Protein AF-A0A955C4A0-F1 (afdb_monomer)

Structure (mmCIF, N/CA/C/O backbone):
data_AF-A0A955C4A0-F1
#
_entry.id   AF-A0A955C4A0-F1
#
loop_
_atom_site.group_PDB
_atom_site.id
_atom_site.type_symbol
_atom_site.label_atom_id
_atom_site.label_alt_id
_atom_site.label_comp_id
_atom_site.label_asym_id
_atom_site.label_entity_id
_atom_site.label_seq_id
_atom_site.pdbx_PDB_ins_code
_atom_site.Cartn_x
_atom_site.Cartn_y
_atom_site.Cartn_z
_atom_site.occupancy
_atom_site.B_iso_or_equiv
_atom_site.auth_seq_id
_atom_site.auth_comp_id
_atom_site.auth_asym_id
_atom_site.auth_atom_id
_atom_site.pdbx_PDB_model_num
ATOM 1 N N . MET A 1 1 ? 6.461 28.731 22.204 1.00 37.25 1 MET A N 1
ATOM 2 C CA . MET A 1 1 ? 6.544 27.417 22.879 1.00 37.25 1 MET A CA 1
ATOM 3 C C . MET A 1 1 ? 7.912 27.162 23.529 1.00 37.25 1 MET A C 1
ATOM 5 O O . MET A 1 1 ? 7.938 26.727 24.667 1.00 37.25 1 MET A O 1
ATOM 9 N N . ILE A 1 2 ? 9.036 27.558 22.914 1.00 30.00 2 ILE A N 1
ATOM 10 C CA . ILE A 1 2 ? 10.391 27.448 23.514 1.00 30.00 2 ILE A CA 1
ATOM 11 C C . ILE A 1 2 ? 10.659 28.467 24.655 1.00 30.00 2 ILE A C 1
ATOM 13 O O . ILE A 1 2 ? 11.498 28.238 25.518 1.00 30.00 2 ILE A O 1
ATOM 17 N N . LEU A 1 3 ? 9.885 29.556 24.749 1.00 26.81 3 LEU A N 1
ATOM 18 C CA . LEU A 1 3 ? 9.976 30.534 25.852 1.00 26.81 3 LEU A CA 1
ATOM 19 C C . LEU A 1 3 ? 9.176 30.155 27.115 1.00 26.81 3 LEU A C 1
ATOM 21 O O . LEU A 1 3 ? 9.392 30.752 28.164 1.00 26.81 3 LEU A O 1
ATOM 25 N N . ALA A 1 4 ? 8.289 29.156 27.044 1.00 31.30 4 ALA A N 1
ATOM 26 C CA . ALA A 1 4 ? 7.501 28.705 28.197 1.00 31.30 4 ALA A CA 1
ATOM 27 C C . ALA A 1 4 ? 8.253 27.672 29.059 1.00 31.30 4 ALA A C 1
ATOM 29 O O . ALA A 1 4 ? 8.043 27.614 30.265 1.00 31.30 4 ALA A O 1
ATOM 30 N N . VAL A 1 5 ? 9.188 26.924 28.462 1.00 37.00 5 VAL A N 1
ATOM 31 C CA . VAL A 1 5 ? 9.989 25.890 29.146 1.00 37.00 5 VAL A CA 1
ATOM 32 C C . VAL A 1 5 ? 11.144 26.499 29.959 1.00 37.00 5 VAL A C 1
ATOM 34 O O . VAL A 1 5 ? 11.546 25.960 30.984 1.00 37.00 5 VAL A O 1
ATOM 37 N N . ARG A 1 6 ? 11.628 27.693 29.587 1.00 33.19 6 ARG A N 1
ATOM 38 C CA . ARG A 1 6 ? 12.760 28.346 30.271 1.00 33.19 6 ARG A CA 1
ATOM 39 C C . ARG A 1 6 ? 12.380 29.054 31.584 1.00 33.19 6 ARG A C 1
ATOM 41 O O . ARG A 1 6 ? 13.251 29.327 32.404 1.00 33.19 6 ARG A O 1
ATOM 48 N N . ASN A 1 7 ? 11.090 29.325 31.805 1.00 33.69 7 ASN A N 1
ATOM 49 C CA . ASN A 1 7 ? 10.600 29.968 33.032 1.00 33.69 7 ASN A CA 1
ATOM 50 C C . ASN A 1 7 ? 10.260 28.969 34.153 1.00 33.69 7 ASN A C 1
ATOM 52 O O . ASN A 1 7 ? 10.275 29.356 35.320 1.00 33.69 7 ASN A O 1
ATOM 56 N N . SER A 1 8 ? 10.017 27.692 33.838 1.00 32.38 8 SER A N 1
ATOM 57 C CA . SER A 1 8 ? 9.768 26.648 34.844 1.00 32.38 8 SER A CA 1
ATOM 58 C C . SER A 1 8 ? 11.051 26.116 35.495 1.00 32.38 8 SER A C 1
ATOM 60 O O . SER A 1 8 ? 11.034 25.777 36.676 1.00 32.38 8 SER A O 1
ATOM 62 N N . GLU A 1 9 ? 12.184 26.118 34.785 1.00 36.81 9 GLU A N 1
ATOM 63 C CA . GLU A 1 9 ? 13.464 25.639 35.335 1.00 36.81 9 GLU A CA 1
ATOM 64 C C . GLU A 1 9 ? 14.101 26.630 36.329 1.00 36.81 9 GLU A C 1
ATOM 66 O O . GLU A 1 9 ? 14.693 26.217 37.325 1.00 36.81 9 GLU A O 1
ATOM 71 N N . MET A 1 10 ? 13.898 27.945 36.161 1.00 34.56 10 MET A N 1
ATOM 72 C CA . MET A 1 10 ? 14.390 28.942 37.130 1.00 34.56 10 MET A CA 1
ATOM 73 C C . MET A 1 10 ? 13.593 28.983 38.445 1.00 34.56 10 MET A C 1
ATOM 75 O O . MET A 1 10 ? 14.110 29.468 39.455 1.00 34.56 10 MET A O 1
ATOM 79 N N . ALA A 1 11 ? 12.362 28.462 38.465 1.00 34.72 11 ALA A N 1
ATOM 80 C CA . ALA A 1 11 ? 11.540 28.407 39.673 1.00 34.72 11 ALA A CA 1
ATOM 81 C C . ALA A 1 11 ? 11.938 27.246 40.604 1.00 34.72 11 ALA A C 1
ATOM 83 O O . ALA A 1 11 ? 11.882 27.398 41.825 1.00 34.72 11 ALA A O 1
ATOM 84 N N . MET A 1 12 ? 12.425 26.121 40.061 1.00 33.38 12 MET A N 1
ATOM 85 C CA . MET A 1 12 ? 12.844 24.969 40.875 1.00 33.38 12 MET A CA 1
ATOM 86 C C . MET A 1 12 ? 14.214 25.155 41.545 1.00 33.38 12 MET A C 1
ATOM 88 O O . MET A 1 12 ? 14.404 24.693 42.670 1.00 33.38 12 MET A O 1
ATOM 92 N N . CYS A 1 13 ? 15.142 25.914 40.952 1.00 33.50 13 CYS A N 1
ATOM 93 C CA . CYS A 1 13 ? 16.446 26.177 41.580 1.00 33.50 13 CYS A CA 1
ATOM 94 C C . CYS A 1 13 ? 16.400 27.159 42.769 1.00 33.50 13 CYS A C 1
ATOM 96 O O . CYS A 1 13 ? 17.367 27.236 43.524 1.00 33.50 13 CYS A O 1
ATOM 98 N N . ARG A 1 14 ? 15.297 27.894 42.987 1.00 33.59 14 ARG A N 1
ATOM 99 C CA . ARG A 1 14 ? 15.154 28.809 44.142 1.00 33.59 14 ARG A CA 1
ATOM 100 C C . ARG A 1 14 ? 14.489 28.178 45.368 1.00 33.59 14 ARG A C 1
ATOM 102 O O . ARG A 1 14 ? 14.686 28.682 46.468 1.00 33.59 14 ARG A O 1
ATOM 109 N N . ALA A 1 15 ? 13.773 27.063 45.214 1.00 33.06 15 ALA A N 1
ATOM 110 C CA . ALA A 1 15 ? 13.122 26.377 46.334 1.00 33.06 15 ALA A CA 1
ATOM 111 C C . ALA A 1 15 ? 14.073 25.449 47.117 1.00 33.06 15 ALA A C 1
ATOM 113 O O . ALA A 1 15 ? 13.868 25.223 48.306 1.00 33.06 15 ALA A O 1
ATOM 114 N N . SER A 1 16 ? 15.156 24.968 46.493 1.00 33.78 16 SER A N 1
ATOM 115 C CA . SER A 1 16 ? 16.103 24.043 47.140 1.00 33.78 16 SER A CA 1
ATOM 116 C C . SER A 1 16 ? 17.133 24.718 48.062 1.00 33.78 16 SER A C 1
ATOM 118 O O . SER A 1 16 ? 17.776 24.024 48.843 1.00 33.78 16 SER A O 1
ATOM 120 N N . ASN A 1 17 ? 17.283 26.048 48.017 1.00 30.98 17 ASN A N 1
ATOM 121 C CA . ASN A 1 17 ? 18.273 26.789 48.822 1.00 30.98 17 ASN A CA 1
ATOM 122 C C . ASN A 1 17 ? 17.704 27.433 50.101 1.00 30.98 17 ASN A C 1
ATOM 124 O O . ASN A 1 17 ? 18.449 28.060 50.845 1.00 30.98 17 ASN A O 1
ATOM 128 N N . LEU A 1 18 ? 16.407 27.270 50.384 1.00 31.22 18 LEU A N 1
ATOM 129 C CA . LEU A 1 18 ? 15.757 27.810 51.591 1.00 31.22 18 LEU A CA 1
A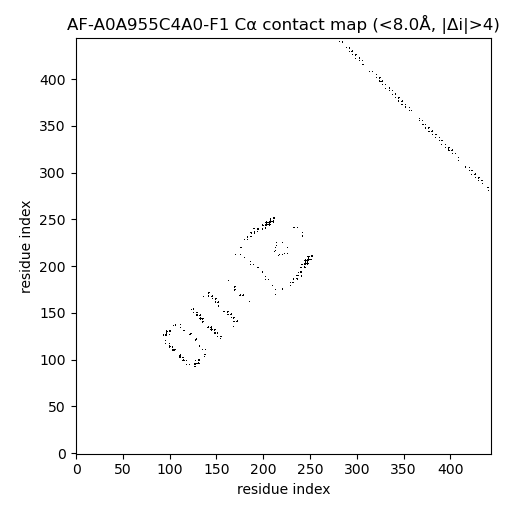TOM 130 C C . LEU A 1 18 ? 15.491 26.756 52.679 1.00 31.22 18 LEU A C 1
ATOM 132 O O . LEU A 1 18 ? 15.122 27.114 53.792 1.00 31.22 18 LEU A O 1
ATOM 136 N N . ALA A 1 19 ? 15.728 25.473 52.392 1.00 33.34 19 ALA A N 1
ATOM 137 C CA . ALA A 1 19 ? 15.477 24.368 53.320 1.00 33.34 19 ALA A CA 1
ATOM 138 C C . ALA A 1 19 ? 16.714 23.918 54.132 1.00 33.34 19 ALA A C 1
ATOM 140 O O . ALA A 1 19 ? 16.599 22.997 54.933 1.00 33.34 19 ALA A O 1
ATOM 141 N N . SER A 1 20 ? 17.886 24.554 53.967 1.00 33.44 20 SER A N 1
ATOM 142 C CA . SER A 1 20 ? 19.119 24.195 54.701 1.00 33.44 20 SER A CA 1
ATOM 143 C C . SER A 1 20 ? 19.541 25.186 55.799 1.00 33.44 20 SER A C 1
ATOM 145 O O . SER A 1 20 ? 20.587 24.990 56.411 1.00 33.44 20 SER A O 1
ATOM 147 N N . MET A 1 21 ? 18.749 26.231 56.087 1.00 32.31 21 MET A N 1
ATOM 148 C CA . MET A 1 21 ? 19.144 27.312 57.014 1.00 32.31 21 MET A CA 1
ATOM 149 C C . MET A 1 21 ? 18.363 27.415 58.333 1.00 32.31 21 MET A C 1
ATOM 151 O O . MET A 1 21 ? 18.584 28.374 59.065 1.00 32.31 21 MET A O 1
ATOM 155 N N . MET A 1 22 ? 17.509 26.458 58.705 1.00 31.53 22 MET A N 1
ATOM 156 C CA . MET A 1 22 ? 16.911 26.460 60.051 1.00 31.53 22 MET A CA 1
ATOM 157 C C . MET A 1 22 ? 17.081 25.104 60.724 1.00 31.53 22 MET A C 1
ATOM 159 O O . MET A 1 22 ? 16.328 24.164 60.485 1.00 31.53 22 MET A O 1
ATOM 163 N N . GLY A 1 23 ? 18.140 25.025 61.528 1.00 31.53 23 GLY A N 1
ATOM 164 C CA . GLY A 1 23 ? 18.312 23.997 62.538 1.00 31.53 23 GLY A CA 1
ATOM 165 C C . GLY A 1 23 ? 17.457 24.265 63.776 1.00 31.53 23 GLY A C 1
ATOM 166 O O . GLY A 1 23 ? 16.860 25.328 63.918 1.00 31.53 23 GLY A O 1
ATOM 167 N N . GLU A 1 24 ? 17.514 23.279 64.668 1.00 30.88 24 GLU A N 1
ATOM 168 C CA . GLU A 1 24 ? 16.965 23.214 66.030 1.00 30.88 24 GLU A CA 1
ATOM 169 C C . GLU A 1 24 ? 15.614 22.496 66.187 1.00 30.88 24 GLU A C 1
ATOM 171 O O . GLU A 1 24 ? 14.526 23.020 65.962 1.00 30.88 24 GLU A O 1
ATOM 176 N N . SER A 1 25 ? 15.739 21.246 66.649 1.00 34.75 25 SER A N 1
ATOM 177 C CA . SER A 1 25 ? 14.721 20.490 67.378 1.00 34.75 25 SER A CA 1
ATOM 178 C C . SER A 1 25 ? 14.270 21.226 68.641 1.00 34.75 25 SER A C 1
ATOM 180 O O . SER A 1 25 ? 15.083 21.860 69.315 1.00 34.75 25 SER A O 1
ATOM 182 N N . PRO A 1 26 ? 13.046 20.928 69.098 1.00 36.34 26 PRO A N 1
ATOM 183 C CA . PRO A 1 26 ? 12.951 20.396 70.451 1.00 36.34 26 PRO A CA 1
ATOM 184 C C . PRO A 1 26 ? 12.114 19.114 70.538 1.00 36.34 26 PRO A C 1
ATOM 186 O O . PRO A 1 26 ? 11.131 18.918 69.825 1.00 36.34 26 PRO A O 1
ATOM 189 N N . MET A 1 27 ? 12.545 18.241 71.453 1.00 33.56 27 MET A N 1
ATOM 190 C CA . MET A 1 27 ? 11.782 17.101 71.953 1.00 33.56 27 MET A CA 1
ATOM 191 C C . MET A 1 27 ? 10.412 17.551 72.466 1.00 33.56 27 MET A C 1
ATOM 193 O O . MET A 1 27 ? 10.329 18.470 73.279 1.00 33.56 27 MET A O 1
ATOM 197 N N . VAL A 1 28 ? 9.367 16.826 72.073 1.00 33.38 28 VAL A N 1
ATOM 198 C CA . VAL A 1 28 ? 8.061 16.852 72.735 1.00 33.38 28 VAL A CA 1
ATOM 199 C C . VAL A 1 28 ? 7.640 15.404 72.973 1.00 33.38 28 VAL A C 1
ATOM 201 O O . VAL A 1 28 ? 7.569 14.609 72.034 1.00 33.38 28 VAL A O 1
ATOM 204 N N . GLU A 1 29 ? 7.413 15.067 74.243 1.00 36.81 29 GLU A N 1
ATOM 205 C CA . GLU A 1 29 ? 6.802 13.815 74.692 1.00 36.81 29 GLU A CA 1
ATOM 206 C C . GLU A 1 29 ? 5.442 13.625 74.012 1.00 36.81 29 GLU A C 1
ATOM 208 O O . GLU A 1 29 ? 4.555 14.474 74.115 1.00 36.81 29 GLU A O 1
ATOM 213 N N . ILE A 1 30 ? 5.274 12.506 73.304 1.00 34.38 30 ILE A N 1
ATOM 214 C CA . ILE A 1 30 ? 4.005 12.153 72.668 1.00 34.38 30 ILE A CA 1
ATOM 215 C C . ILE A 1 30 ? 3.206 11.280 73.630 1.00 34.38 30 ILE A C 1
ATOM 217 O O . ILE A 1 30 ? 3.488 10.096 73.822 1.00 34.38 30 ILE A O 1
ATOM 221 N N . ASP A 1 31 ? 2.184 11.911 74.195 1.00 31.31 31 ASP A N 1
ATOM 222 C CA . ASP A 1 31 ? 1.084 11.303 74.923 1.00 31.31 31 ASP A CA 1
ATOM 223 C C . ASP A 1 31 ? 0.266 10.357 74.014 1.00 31.31 31 ASP A C 1
ATOM 225 O O . ASP A 1 31 ? 0.008 10.614 72.834 1.00 31.31 31 ASP A O 1
ATOM 229 N N . SER A 1 32 ? -0.144 9.223 74.575 1.00 34.97 32 SER A N 1
ATOM 230 C CA . SER A 1 32 ? -0.719 8.065 73.868 1.00 34.97 32 SER A CA 1
ATOM 231 C C . SER A 1 32 ? -2.193 8.230 73.455 1.00 34.97 32 SER A C 1
ATOM 233 O O . SER A 1 32 ? -2.829 7.291 72.973 1.00 34.97 32 SER A O 1
ATOM 235 N N . SER A 1 33 ? -2.734 9.443 73.559 1.00 36.16 33 SER A N 1
ATOM 236 C CA . SER A 1 33 ? -4.132 9.788 73.277 1.00 36.16 33 SER A CA 1
ATOM 237 C C . SER A 1 33 ? -4.409 10.201 71.812 1.00 36.16 33 SER A C 1
ATOM 239 O O . SER A 1 33 ? -5.561 10.416 71.431 1.00 36.16 33 SER A O 1
ATOM 241 N N . PHE A 1 34 ? -3.393 10.230 70.936 1.00 32.78 34 PHE A N 1
ATOM 242 C CA . PHE A 1 34 ? -3.510 10.733 69.552 1.00 32.78 34 PHE A CA 1
ATOM 243 C C . PHE A 1 34 ? -3.878 9.684 68.472 1.00 32.78 34 PHE A C 1
ATOM 245 O O . PHE A 1 34 ? -3.857 9.985 67.279 1.00 32.78 34 PHE A O 1
ATOM 252 N N . ARG A 1 35 ? -4.236 8.442 68.839 1.00 37.25 35 ARG A N 1
ATOM 253 C CA . ARG A 1 35 ? -4.525 7.365 67.856 1.00 37.25 35 ARG A CA 1
ATOM 254 C C . ARG A 1 35 ? -5.983 7.219 67.403 1.00 37.25 35 ARG A C 1
ATOM 256 O O . ARG A 1 35 ? -6.231 6.441 66.491 1.00 37.25 35 ARG A O 1
ATOM 263 N N . LEU A 1 36 ? -6.935 7.981 67.946 1.00 37.84 36 LEU A N 1
ATOM 264 C CA . LEU A 1 36 ? -8.361 7.852 67.578 1.00 37.84 36 LEU A CA 1
ATOM 265 C C . LEU A 1 36 ? -8.966 9.065 66.845 1.00 37.84 36 LEU A C 1
ATOM 267 O O . LEU A 1 36 ? -10.159 9.066 66.568 1.00 37.84 36 LEU A O 1
ATOM 271 N N . ARG A 1 37 ? -8.171 10.082 66.477 1.00 35.31 37 ARG A N 1
ATOM 272 C CA . ARG A 1 37 ? -8.661 11.249 65.702 1.00 35.31 37 ARG A CA 1
ATOM 273 C C . ARG A 1 37 ? -8.122 11.363 64.273 1.00 35.31 37 ARG A C 1
ATOM 275 O O . ARG A 1 37 ? -8.531 12.269 63.557 1.00 35.31 37 ARG A O 1
ATOM 282 N N . ASN A 1 38 ? -7.248 10.454 63.835 1.00 32.91 38 ASN A N 1
ATOM 283 C CA . ASN A 1 38 ? -6.516 10.610 62.570 1.00 32.91 38 ASN A CA 1
ATOM 284 C C . ASN A 1 38 ? -7.043 9.771 61.388 1.00 32.91 38 ASN A C 1
ATOM 286 O O . ASN A 1 38 ? -6.519 9.885 60.285 1.00 32.91 38 ASN A O 1
ATOM 290 N N . THR A 1 39 ? -8.096 8.968 61.570 1.00 40.16 39 THR A N 1
ATOM 291 C CA . THR A 1 39 ? -8.738 8.222 60.468 1.00 40.16 39 THR A CA 1
ATOM 292 C C . THR A 1 39 ? -9.741 9.070 59.675 1.00 40.16 39 THR A C 1
ATOM 294 O O . THR A 1 39 ? -9.922 8.839 58.483 1.00 40.16 39 THR A O 1
ATOM 297 N N . GLY A 1 40 ? -10.332 10.109 60.279 1.00 32.88 40 GLY A N 1
ATOM 298 C CA . GLY A 1 40 ? -11.276 11.004 59.590 1.00 32.88 40 GLY A CA 1
ATOM 299 C C . GLY A 1 40 ? -10.626 11.966 58.584 1.00 32.88 40 GLY A C 1
ATOM 300 O O . GLY A 1 40 ? -11.261 12.371 57.615 1.00 32.88 40 GLY A O 1
ATOM 301 N N . TRP A 1 41 ? -9.346 12.309 58.771 1.00 32.59 41 TRP A N 1
ATOM 302 C CA . TRP A 1 41 ? -8.642 13.281 57.919 1.00 32.59 41 TRP A CA 1
ATOM 303 C C . TRP A 1 41 ? -8.127 12.685 56.599 1.00 32.59 41 TRP A C 1
ATOM 305 O O . TRP A 1 41 ? -7.989 13.409 55.613 1.00 32.59 41 TRP A O 1
ATOM 315 N N . LEU A 1 42 ? -7.883 11.371 56.554 1.00 40.62 42 LEU A N 1
ATOM 316 C CA . LEU A 1 42 ? -7.533 10.658 55.319 1.00 40.62 42 LEU A CA 1
ATOM 317 C C . LEU A 1 42 ? -8.773 10.470 54.425 1.00 40.62 42 LEU A C 1
ATOM 319 O O . LEU A 1 42 ? -8.724 10.835 53.252 1.00 40.62 42 LEU A O 1
ATOM 323 N N . PHE A 1 43 ? -9.921 10.101 55.008 1.00 43.91 43 PHE A N 1
ATOM 324 C CA . PHE A 1 43 ? -11.207 10.010 54.297 1.00 43.91 43 PHE A CA 1
ATOM 325 C C . PHE A 1 43 ? -11.676 11.357 53.709 1.00 43.91 43 PHE A C 1
ATOM 327 O O . PHE A 1 43 ? -12.164 11.425 52.579 1.00 43.91 43 PHE A O 1
ATOM 334 N N . ALA A 1 44 ? -11.490 12.463 54.438 1.00 37.78 44 ALA A N 1
ATOM 335 C CA . ALA A 1 44 ? -11.873 13.796 53.965 1.00 37.78 44 ALA A CA 1
ATOM 336 C C . ALA A 1 44 ? -11.003 14.304 52.796 1.00 37.78 44 ALA A C 1
ATOM 338 O O . ALA A 1 44 ? -11.461 15.114 51.991 1.00 37.78 44 ALA A O 1
ATOM 339 N N . ARG A 1 45 ? -9.752 13.832 52.686 1.00 37.97 45 ARG A N 1
ATOM 340 C CA . ARG A 1 45 ? -8.784 14.271 51.666 1.00 37.97 45 ARG A CA 1
ATOM 341 C C . ARG A 1 45 ? -8.875 13.460 50.368 1.00 37.97 45 ARG A C 1
ATOM 343 O O . ARG A 1 45 ? -8.601 14.003 49.296 1.00 37.97 45 ARG A O 1
ATOM 350 N N . GLU A 1 46 ? -9.296 12.199 50.442 1.00 43.41 46 GLU A N 1
ATOM 351 C CA . GLU A 1 46 ? -9.619 11.379 49.263 1.00 43.41 46 GLU A CA 1
ATOM 352 C C . GLU A 1 46 ? -10.948 11.799 48.626 1.00 43.41 46 GLU A C 1
ATOM 354 O O . GLU A 1 46 ? -11.016 11.978 47.409 1.00 43.41 46 GLU A O 1
ATOM 359 N N . THR A 1 47 ? -11.965 12.111 49.434 1.00 46.78 47 THR A N 1
ATOM 360 C CA . THR A 1 47 ? -13.269 12.594 48.939 1.00 46.78 47 THR A CA 1
ATOM 361 C C . THR A 1 47 ? -13.182 13.942 48.209 1.00 46.78 47 THR A C 1
ATOM 363 O O . THR A 1 47 ? -13.842 14.125 47.187 1.00 46.78 47 THR A O 1
ATOM 366 N N . THR A 1 48 ? -12.316 14.872 48.639 1.00 44.34 48 THR A N 1
ATOM 367 C CA . THR A 1 48 ? -12.125 16.159 47.930 1.00 44.34 48 THR A CA 1
ATOM 368 C C . THR A 1 48 ? -11.337 16.028 46.625 1.00 44.34 48 THR A C 1
ATOM 370 O O . THR A 1 48 ? -11.604 16.772 45.679 1.00 44.34 48 THR A O 1
ATOM 373 N N . ARG A 1 49 ? -10.382 15.089 46.538 1.00 43.78 49 ARG A N 1
ATOM 374 C CA . ARG A 1 49 ? -9.662 14.802 45.283 1.00 43.78 49 ARG A CA 1
ATOM 375 C C . ARG A 1 49 ? -10.572 14.131 44.256 1.00 43.78 49 ARG A C 1
ATOM 377 O O . ARG A 1 49 ? -10.554 14.542 43.099 1.00 43.78 49 ARG A O 1
ATOM 384 N N . LEU A 1 50 ? -11.418 13.198 44.695 1.00 49.69 50 LEU A N 1
ATOM 385 C CA . LEU A 1 50 ? -12.458 12.590 43.863 1.00 49.69 50 LEU A CA 1
ATOM 386 C C . LEU A 1 50 ? -13.464 13.640 43.365 1.00 49.69 50 LEU A C 1
ATOM 388 O O . LEU A 1 50 ? -13.742 13.688 42.174 1.00 49.69 50 LEU A O 1
ATOM 392 N N . ALA A 1 51 ? -13.930 14.559 44.218 1.00 51.12 51 ALA A N 1
ATOM 393 C CA . ALA A 1 51 ? -14.888 15.601 43.825 1.00 51.12 51 ALA A CA 1
ATOM 394 C C . ALA A 1 51 ? -14.353 16.590 42.764 1.00 51.12 51 ALA A C 1
ATOM 396 O O . ALA A 1 51 ? -15.093 17.013 41.873 1.00 51.12 51 ALA A O 1
ATOM 397 N N . LEU A 1 52 ? -13.067 16.959 42.827 1.00 46.69 52 LEU A N 1
ATOM 398 C CA . LEU A 1 52 ? -12.444 17.849 41.836 1.00 46.69 52 LEU A CA 1
ATOM 399 C C . LEU A 1 52 ? -12.138 17.136 40.509 1.00 46.69 52 LEU A C 1
ATOM 401 O O . LEU A 1 52 ? -12.241 17.762 39.454 1.00 46.69 52 LEU A O 1
ATOM 405 N N . PHE A 1 53 ? -11.827 15.838 40.549 1.00 52.12 53 PHE A N 1
ATOM 406 C CA . PHE A 1 53 ? -11.630 15.009 39.357 1.00 52.12 53 PHE A CA 1
ATOM 407 C C . PHE A 1 53 ? -12.968 14.725 38.636 1.00 52.12 53 PHE A C 1
ATOM 409 O O . PHE A 1 53 ? -13.066 14.915 37.422 1.00 52.12 53 PHE A O 1
ATOM 416 N N . ARG A 1 54 ? -14.041 14.438 39.396 1.00 56.72 54 ARG A N 1
ATOM 417 C CA . ARG A 1 54 ? -15.430 14.238 38.916 1.00 56.72 54 ARG A CA 1
ATOM 418 C C . ARG A 1 54 ? -15.963 15.404 38.077 1.00 56.72 54 ARG A C 1
ATOM 420 O O . ARG A 1 54 ? -16.604 15.206 37.048 1.00 56.72 54 ARG A O 1
ATOM 427 N N . ARG A 1 55 ? -15.643 16.646 38.461 1.00 49.59 55 ARG A N 1
ATOM 428 C CA . ARG A 1 55 ? -16.134 17.853 37.769 1.00 49.59 55 ARG A CA 1
ATOM 429 C C . ARG A 1 55 ? -15.433 18.133 36.433 1.00 49.59 55 ARG A C 1
ATOM 431 O O . ARG A 1 55 ? -15.999 18.835 35.598 1.00 49.59 55 ARG A O 1
ATOM 438 N N . HIS A 1 56 ? -14.219 17.619 36.226 1.00 48.91 56 HIS A N 1
ATOM 439 C CA . HIS A 1 56 ? -13.465 17.812 34.979 1.00 48.91 56 HIS A CA 1
ATOM 440 C C . HIS A 1 56 ? -13.730 16.695 33.957 1.00 48.91 56 HIS A C 1
ATOM 442 O O . HIS A 1 56 ? -13.742 16.958 32.757 1.00 48.91 56 HIS A O 1
ATOM 448 N N . TRP A 1 57 ? -14.026 15.480 34.430 1.00 48.38 57 TRP A N 1
ATOM 449 C CA . TRP A 1 57 ? -14.312 14.306 33.598 1.00 48.38 57 TRP A CA 1
ATOM 450 C C . TRP A 1 57 ? -15.674 14.366 32.879 1.00 48.38 57 TRP A C 1
ATOM 452 O O . TRP A 1 57 ? -15.800 13.949 31.727 1.00 48.38 57 TRP A O 1
ATOM 462 N N . ALA A 1 58 ? -16.691 14.968 33.508 1.00 50.25 58 ALA A N 1
ATOM 463 C CA . ALA A 1 58 ? -18.062 15.026 32.984 1.00 50.25 58 ALA A CA 1
ATOM 464 C C . ALA A 1 58 ? -18.230 15.783 31.643 1.00 50.25 58 ALA A C 1
ATOM 466 O O . ALA A 1 58 ? -19.289 15.690 31.018 1.00 50.25 58 ALA A O 1
ATOM 467 N N . 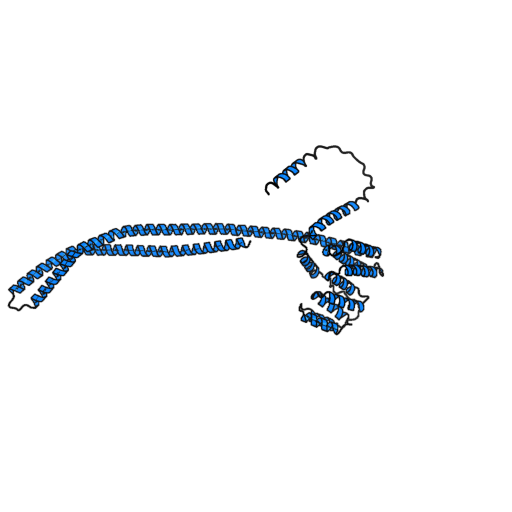LEU A 1 59 ? -17.215 16.525 31.179 1.00 49.09 59 LEU A N 1
ATOM 468 C CA . LEU A 1 59 ? -17.335 17.440 30.038 1.00 49.09 59 LEU A CA 1
ATOM 469 C C . LEU A 1 59 ? -16.774 16.925 28.700 1.00 49.09 59 LEU A C 1
ATOM 471 O O . LEU A 1 59 ? -17.066 17.555 27.686 1.00 49.09 59 LEU A O 1
ATOM 475 N N . THR A 1 60 ? -16.022 15.815 28.633 1.00 48.72 60 THR A N 1
ATOM 476 C CA . THR A 1 60 ? -15.290 15.485 27.383 1.00 48.72 60 THR A CA 1
ATOM 477 C C . THR A 1 60 ? -15.372 14.054 26.838 1.00 48.72 60 THR A C 1
ATOM 479 O O . THR A 1 60 ? -15.027 13.883 25.672 1.00 48.72 60 THR A O 1
ATOM 482 N N . GLN A 1 61 ? -15.876 13.031 27.546 1.00 54.09 61 GLN A N 1
ATOM 483 C CA . GLN A 1 61 ? -15.834 11.642 27.018 1.00 54.09 61 GLN A CA 1
ATOM 484 C C . GLN A 1 61 ? -17.074 10.763 27.288 1.00 54.09 61 GLN A C 1
ATOM 486 O O . GLN A 1 61 ? -16.995 9.544 27.423 1.00 54.09 61 GLN A O 1
ATOM 491 N N . ASN A 1 62 ? -18.270 11.351 27.285 1.00 48.88 62 ASN A N 1
ATOM 492 C CA . ASN A 1 62 ? -19.483 10.657 27.736 1.00 48.88 62 ASN A CA 1
ATOM 493 C C . ASN A 1 62 ? -20.120 9.646 26.752 1.00 48.88 62 ASN A C 1
ATOM 495 O O . ASN A 1 62 ? -21.112 9.029 27.113 1.00 48.88 62 ASN A O 1
ATOM 499 N N . LEU A 1 63 ? -19.620 9.442 25.525 1.00 46.25 63 LEU A N 1
ATOM 500 C CA . LEU A 1 63 ? -20.321 8.598 24.527 1.00 46.25 63 LEU A CA 1
ATOM 501 C C . LEU A 1 63 ? -19.611 7.286 24.164 1.00 46.25 63 LEU A C 1
ATOM 503 O O . LEU A 1 63 ? -20.270 6.254 24.066 1.00 46.25 63 LEU A O 1
ATOM 507 N N . ILE A 1 64 ? -18.284 7.291 24.009 1.00 45.88 64 ILE A N 1
ATOM 508 C CA . ILE A 1 64 ? -17.522 6.091 23.610 1.00 45.88 64 ILE A CA 1
ATOM 509 C C . ILE A 1 64 ? -17.208 5.211 24.834 1.00 45.88 64 ILE A C 1
ATOM 511 O O . ILE A 1 64 ? -17.356 3.991 24.773 1.00 45.88 64 ILE A O 1
ATOM 515 N N . PHE A 1 65 ? -16.908 5.832 25.979 1.00 49.69 65 PHE A N 1
ATOM 516 C CA . PHE A 1 65 ? -16.660 5.150 27.256 1.00 49.69 65 PHE A CA 1
ATOM 517 C C . PHE A 1 65 ? -17.906 4.390 27.759 1.00 49.69 65 PHE A C 1
ATOM 519 O O . PHE A 1 65 ? -17.819 3.250 28.214 1.00 49.69 65 PHE A O 1
ATOM 526 N N . ARG A 1 66 ? -19.104 4.971 27.572 1.00 52.16 66 ARG A N 1
ATOM 527 C CA . ARG A 1 66 ? -20.385 4.377 28.001 1.00 52.16 66 ARG A CA 1
ATOM 528 C C . ARG A 1 66 ? -20.764 3.107 27.232 1.00 52.16 66 ARG A C 1
ATOM 530 O O . ARG A 1 66 ? -21.441 2.252 27.791 1.00 52.16 66 ARG A O 1
ATOM 537 N N . ALA A 1 67 ? -20.335 2.962 25.977 1.00 45.22 67 ALA A N 1
ATOM 538 C CA . ALA A 1 67 ? -20.625 1.775 25.170 1.00 45.22 67 ALA A CA 1
ATOM 539 C C . ALA A 1 67 ? -19.689 0.594 25.496 1.00 45.22 67 ALA A C 1
ATOM 541 O O . ALA A 1 67 ? -20.136 -0.553 25.513 1.00 45.22 67 ALA A O 1
ATOM 542 N N . ALA A 1 68 ? -18.413 0.868 25.792 1.00 43.31 68 ALA A N 1
ATOM 543 C CA . ALA A 1 68 ? -17.417 -0.159 26.104 1.00 43.31 68 ALA A CA 1
ATOM 544 C C . ALA A 1 68 ? -17.640 -0.794 27.490 1.00 43.31 68 ALA A C 1
ATOM 546 O O . ALA A 1 68 ? -17.590 -2.019 27.616 1.00 43.31 68 ALA A O 1
ATOM 547 N N . VAL A 1 69 ? -17.985 0.014 28.502 1.00 50.97 69 VAL A N 1
ATOM 548 C CA . VAL A 1 69 ? -18.323 -0.477 29.852 1.00 50.97 69 VAL A CA 1
ATOM 549 C C . VAL A 1 69 ? -19.612 -1.313 29.835 1.00 50.97 69 VAL A C 1
ATOM 551 O O . VAL A 1 69 ? -19.668 -2.361 30.478 1.00 50.97 69 VAL A O 1
ATOM 554 N N . PHE A 1 70 ? -20.613 -0.932 29.029 1.00 50.56 70 PHE A N 1
ATOM 555 C CA . PHE A 1 70 ? -21.844 -1.718 28.864 1.00 50.56 70 PHE A CA 1
ATOM 556 C C . PHE A 1 70 ? -21.593 -3.082 28.202 1.00 50.56 70 PHE A C 1
ATOM 558 O O . PHE A 1 70 ? -22.198 -4.068 28.611 1.00 50.56 70 PHE A O 1
ATOM 565 N N . LEU A 1 71 ? -20.702 -3.175 27.203 1.00 41.38 71 LEU A N 1
ATOM 566 C CA . LEU A 1 71 ? -20.409 -4.450 26.531 1.00 41.38 71 LEU A CA 1
ATOM 567 C C . LEU A 1 71 ? -19.545 -5.387 27.392 1.00 41.38 71 LEU A C 1
ATOM 569 O O . LEU A 1 71 ? -19.822 -6.583 27.456 1.00 41.38 71 LEU A O 1
ATOM 573 N N . ALA A 1 72 ? -18.526 -4.858 28.079 1.00 38.75 72 ALA A N 1
ATOM 574 C CA . ALA A 1 72 ? -17.650 -5.659 28.938 1.00 38.75 72 ALA A CA 1
ATOM 575 C C . ALA A 1 72 ? -18.348 -6.105 30.237 1.00 38.75 72 ALA A C 1
ATOM 577 O O . ALA A 1 72 ? -18.098 -7.210 30.723 1.00 38.75 72 ALA A O 1
ATOM 578 N N . GLY A 1 73 ? -19.268 -5.290 30.766 1.00 42.44 73 GLY A N 1
ATOM 579 C CA . GLY A 1 73 ? -20.101 -5.644 31.915 1.00 42.44 73 GLY A CA 1
ATOM 580 C C . GLY A 1 73 ? -21.137 -6.730 31.612 1.00 42.44 73 GLY A C 1
ATOM 581 O O . GLY A 1 73 ? -21.367 -7.582 32.460 1.00 42.44 73 GLY A O 1
ATOM 582 N N . PHE A 1 74 ? -21.721 -6.763 30.406 1.00 47.06 74 PHE A N 1
ATOM 583 C CA . PHE A 1 74 ? -22.770 -7.738 30.063 1.00 47.06 74 PHE A CA 1
ATOM 584 C C . PHE A 1 74 ? -22.246 -9.090 29.553 1.00 47.06 74 PHE A C 1
ATOM 586 O O . PHE A 1 74 ? -22.907 -10.106 29.747 1.00 47.06 74 PHE A O 1
ATOM 593 N N . ILE A 1 75 ? -21.081 -9.130 28.893 1.00 40.34 75 ILE A N 1
ATOM 594 C CA . ILE A 1 75 ? -20.555 -10.367 28.275 1.00 40.34 75 ILE A CA 1
ATOM 595 C C . ILE A 1 75 ? -19.765 -11.226 29.285 1.00 40.34 75 ILE A C 1
ATOM 597 O O . ILE A 1 75 ? -19.636 -12.434 29.096 1.00 40.34 75 ILE A O 1
ATOM 601 N N . SER A 1 76 ? -19.295 -10.639 30.391 1.00 32.81 76 SER A N 1
ATOM 602 C CA . SER A 1 76 ? -18.448 -11.318 31.389 1.00 32.81 76 SER A CA 1
ATOM 603 C C . SER A 1 76 ? -19.197 -11.834 32.622 1.00 32.81 76 SER A C 1
ATOM 605 O O . SER A 1 76 ? -18.546 -12.260 33.570 1.00 32.81 76 SER A O 1
ATOM 607 N N . LEU A 1 77 ? -20.533 -11.770 32.668 1.00 39.47 77 LEU A N 1
ATOM 608 C CA . LEU A 1 77 ? -21.311 -12.251 33.814 1.00 39.47 77 LEU A CA 1
ATOM 609 C C . LEU A 1 77 ? -21.496 -13.780 33.728 1.00 39.47 77 LEU A C 1
ATOM 611 O O . LEU A 1 77 ? -22.326 -14.234 32.940 1.00 39.47 77 LEU A O 1
ATOM 615 N N . PRO A 1 78 ? -20.856 -14.603 34.585 1.00 36.31 78 PRO A N 1
ATOM 616 C CA . PRO A 1 78 ? -21.272 -15.993 34.794 1.00 36.31 78 PRO A CA 1
ATOM 617 C C . PRO A 1 78 ? -22.550 -16.088 35.660 1.00 36.31 78 PRO A C 1
ATOM 619 O O . PRO A 1 78 ? -22.809 -17.124 36.266 1.00 36.31 78 PRO A O 1
ATOM 622 N N . PHE A 1 79 ? -23.340 -15.012 35.774 1.00 45.59 79 PHE A N 1
ATOM 623 C CA . PHE A 1 79 ? -24.376 -14.866 36.805 1.00 45.59 79 PHE A CA 1
ATOM 624 C C . PHE A 1 79 ? -25.725 -15.514 36.481 1.00 45.59 79 PHE A C 1
ATOM 626 O O . PHE A 1 79 ? -26.532 -15.679 37.389 1.00 45.59 79 PHE A O 1
ATOM 633 N N . PHE A 1 80 ? -25.937 -16.031 35.267 1.00 43.19 80 PHE A N 1
ATOM 634 C CA . PHE A 1 80 ? -26.949 -17.077 35.063 1.00 43.19 80 PHE A CA 1
ATOM 635 C C . PHE A 1 80 ? -26.368 -18.434 35.475 1.00 43.19 80 PHE A C 1
ATOM 637 O O . PHE A 1 80 ? -26.238 -19.356 34.672 1.00 43.19 80 PHE A O 1
ATOM 644 N N . SER A 1 81 ? -25.964 -18.546 36.740 1.00 35.84 81 SER A N 1
ATOM 645 C CA . SER A 1 81 ? -25.616 -19.836 37.319 1.00 35.84 81 SER A CA 1
ATOM 646 C C . SER A 1 81 ? -26.917 -20.640 37.420 1.00 35.84 81 SER A C 1
ATOM 648 O O . SER A 1 81 ? -27.862 -20.160 38.052 1.00 35.84 81 SER A O 1
ATOM 650 N N . PRO A 1 82 ? -27.039 -21.822 36.786 1.00 41.72 82 PRO A N 1
ATOM 651 C CA . PRO A 1 82 ? -28.226 -22.648 36.932 1.00 41.72 82 PRO A CA 1
ATOM 652 C C . PRO A 1 82 ? -28.302 -23.080 38.396 1.00 41.72 82 PRO A C 1
ATOM 654 O O . PRO A 1 82 ? -27.566 -23.963 38.839 1.00 41.72 82 PRO A O 1
ATOM 657 N N . ALA A 1 83 ? -29.156 -22.414 39.171 1.00 43.09 83 ALA A N 1
ATOM 658 C CA . ALA A 1 83 ? -29.381 -22.757 40.560 1.00 43.09 83 ALA A CA 1
ATOM 659 C C . ALA A 1 83 ? -29.726 -24.250 40.654 1.00 43.09 83 ALA A C 1
ATOM 661 O O . ALA A 1 83 ? -30.691 -24.723 40.045 1.00 43.09 83 ALA A O 1
ATOM 662 N N . ARG A 1 84 ? -28.922 -24.984 41.438 1.00 41.78 84 ARG A N 1
ATOM 663 C CA . ARG A 1 84 ? -29.255 -26.309 41.969 1.00 41.78 84 ARG A CA 1
ATOM 664 C C . ARG A 1 84 ? -30.574 -26.190 42.723 1.00 41.78 84 ARG A C 1
ATOM 666 O O . ARG A 1 84 ? -30.605 -25.875 43.906 1.00 41.78 84 ARG A O 1
ATOM 673 N N . THR A 1 85 ? -31.667 -26.444 42.027 1.00 42.38 85 THR A N 1
ATOM 674 C CA . THR A 1 85 ? -32.979 -26.643 42.622 1.00 42.38 85 THR A CA 1
ATOM 675 C C . THR A 1 85 ? -33.013 -28.075 43.141 1.00 42.38 85 THR A C 1
ATOM 677 O O . THR A 1 85 ? -33.331 -29.013 42.421 1.00 42.38 85 THR A O 1
ATOM 680 N N . THR A 1 86 ? -32.654 -28.270 44.410 1.00 40.72 86 THR A N 1
ATOM 681 C CA . THR A 1 86 ? -33.093 -29.449 45.165 1.00 40.72 86 THR A CA 1
ATOM 682 C C . THR A 1 86 ? -34.526 -29.202 45.627 1.00 40.72 86 THR A C 1
ATOM 684 O O . THR A 1 86 ? -34.782 -28.930 46.795 1.00 40.72 86 THR A O 1
ATOM 687 N N . LEU A 1 87 ? -35.460 -29.246 44.681 1.00 42.81 87 LEU A N 1
ATOM 688 C CA . LEU A 1 87 ? -36.879 -29.448 44.944 1.00 42.81 87 LEU A CA 1
ATOM 689 C C . LEU A 1 87 ? -37.257 -30.696 44.156 1.00 42.81 87 LEU A C 1
ATOM 691 O O . LEU A 1 87 ? -37.190 -30.712 42.930 1.00 42.81 87 LEU A O 1
ATOM 695 N N . GLY A 1 88 ? -37.528 -31.774 44.888 1.00 39.22 88 GLY A N 1
ATOM 696 C CA . GLY A 1 88 ? -37.956 -33.046 44.332 1.00 39.22 88 GLY A CA 1
ATOM 697 C C . GLY A 1 88 ? -39.339 -32.911 43.717 1.00 39.22 88 GLY A C 1
ATOM 698 O O . GLY A 1 88 ? -40.327 -33.084 44.409 1.00 39.22 88 GLY A O 1
ATOM 699 N N . GLU A 1 89 ? -39.367 -32.582 42.434 1.00 40.72 89 GLU A N 1
ATOM 700 C CA . GLU A 1 89 ? -40.425 -32.840 41.461 1.00 40.72 89 GLU A CA 1
ATOM 701 C C . GLU A 1 89 ? -39.781 -32.533 40.105 1.00 40.72 89 GLU A C 1
ATOM 703 O O . GLU A 1 89 ? -39.410 -31.390 39.845 1.00 40.72 89 GLU A O 1
ATOM 708 N N . GLU A 1 90 ? -39.546 -33.550 39.269 1.00 39.75 90 GLU A N 1
ATOM 709 C CA . GLU A 1 90 ? -39.076 -33.327 37.898 1.00 39.75 90 GLU A CA 1
ATOM 710 C C . GLU A 1 90 ? -40.072 -32.395 37.192 1.00 39.75 90 GLU A C 1
ATOM 712 O O . GLU A 1 90 ? -41.220 -32.796 36.971 1.00 39.75 90 GLU A O 1
ATOM 717 N N . PRO A 1 91 ? -39.688 -31.161 36.812 1.00 47.59 91 PRO A N 1
ATOM 718 C CA . PRO A 1 91 ? -40.582 -30.334 36.036 1.00 47.59 91 PRO A CA 1
ATOM 719 C C . PRO A 1 91 ? -40.670 -30.976 34.657 1.00 47.59 91 PRO A C 1
ATOM 721 O O . PRO A 1 91 ? -39.673 -31.073 33.935 1.00 47.59 91 PRO A O 1
ATOM 724 N N . ALA A 1 92 ? -41.871 -31.399 34.266 1.00 50.84 92 ALA A N 1
ATOM 725 C CA . ALA A 1 92 ? -42.197 -31.556 32.861 1.00 50.84 92 ALA A CA 1
ATOM 726 C C . ALA A 1 92 ? -41.709 -30.282 32.154 1.00 50.84 92 ALA A C 1
ATOM 728 O O . ALA A 1 92 ? -42.224 -29.197 32.423 1.00 50.84 92 ALA A O 1
ATOM 729 N N . LYS A 1 93 ? -40.639 -30.393 31.352 1.00 57.47 93 LYS A N 1
ATOM 730 C CA . LYS A 1 93 ? -40.031 -29.269 30.628 1.00 57.47 93 LYS A CA 1
ATOM 731 C C . LYS A 1 93 ? -41.167 -28.481 29.988 1.00 57.47 93 LYS A C 1
ATOM 733 O O . LYS A 1 93 ? -41.841 -29.039 29.123 1.00 57.47 93 LYS A O 1
ATOM 738 N N . SER A 1 94 ? -41.417 -27.241 30.429 1.00 69.44 94 SER A N 1
ATOM 739 C CA . SER A 1 94 ? -42.464 -26.416 29.820 1.00 69.44 94 SER A CA 1
ATOM 740 C C . SER A 1 94 ? -42.129 -26.294 28.337 1.00 69.44 94 SER A C 1
ATOM 742 O O . SER A 1 94 ? -41.194 -25.598 27.935 1.00 69.44 94 SER A O 1
ATOM 744 N N . THR A 1 95 ? -42.875 -27.027 27.511 1.00 83.31 95 THR A N 1
ATOM 745 C CA . THR A 1 95 ? -42.721 -27.012 26.057 1.00 83.31 95 THR A CA 1
ATOM 746 C C . THR A 1 95 ? -42.981 -25.615 25.503 1.00 83.31 95 THR A C 1
ATOM 748 O O . THR A 1 95 ? -42.505 -25.299 24.419 1.00 83.31 95 THR A O 1
ATOM 751 N N . ALA A 1 96 ? -43.718 -24.776 26.240 1.00 88.00 96 ALA A N 1
ATOM 752 C CA . ALA A 1 96 ? -44.006 -23.399 25.869 1.00 88.00 96 ALA A CA 1
ATOM 753 C C . ALA A 1 96 ? -42.767 -22.503 25.992 1.00 88.00 96 ALA A C 1
ATOM 755 O O . ALA A 1 96 ? -42.431 -21.816 25.033 1.00 88.00 96 ALA A O 1
ATOM 756 N N . ALA A 1 97 ? -42.045 -22.562 27.115 1.00 93.06 97 ALA A N 1
ATOM 757 C CA . ALA A 1 97 ? -40.847 -21.747 27.326 1.00 93.06 97 ALA A CA 1
ATOM 758 C C . ALA A 1 97 ? -39.745 -22.043 26.295 1.00 93.06 97 ALA A C 1
ATOM 760 O O . ALA A 1 97 ? -39.152 -21.121 25.740 1.00 93.06 97 ALA A O 1
ATOM 761 N N . VAL A 1 98 ? -39.510 -23.326 25.993 1.00 94.94 98 VAL A N 1
ATOM 762 C CA . VAL A 1 98 ? -38.518 -23.737 24.984 1.00 94.94 98 VAL A CA 1
ATOM 763 C C . VAL A 1 98 ? -38.905 -23.223 23.598 1.00 94.94 98 VAL A C 1
ATOM 765 O O . VAL A 1 98 ? -38.084 -22.592 22.943 1.00 94.94 98 VAL A O 1
ATOM 768 N N . ARG A 1 99 ? -40.166 -23.409 23.181 1.00 95.06 99 ARG A N 1
ATOM 769 C CA . ARG A 1 99 ? -40.657 -22.912 21.884 1.00 95.06 99 ARG A CA 1
ATOM 770 C C . ARG A 1 99 ? -40.582 -21.393 21.773 1.00 95.06 99 ARG A C 1
ATOM 772 O O . ARG A 1 99 ? -40.258 -20.886 20.706 1.00 95.06 99 ARG A O 1
ATOM 779 N N . LEU A 1 100 ? -40.867 -20.678 22.861 1.00 96.12 100 LEU A N 1
ATOM 780 C CA . LEU A 1 100 ? -40.782 -19.221 22.911 1.00 96.12 100 LEU A CA 1
ATOM 781 C C . LEU A 1 100 ? -39.335 -18.760 22.707 1.00 96.12 100 LEU A C 1
ATOM 783 O O . LEU A 1 100 ? -39.088 -17.896 21.868 1.00 96.12 100 LEU A O 1
ATOM 787 N N . LEU A 1 101 ? -38.377 -19.368 23.415 1.00 97.12 101 LEU A N 1
ATOM 788 C CA . LEU A 1 101 ? -36.956 -19.076 23.224 1.00 97.12 101 LEU A CA 1
ATOM 789 C C . LEU A 1 101 ? -36.508 -19.416 21.799 1.00 97.12 101 LEU A C 1
ATOM 791 O O . LEU A 1 101 ? -35.902 -18.574 21.150 1.00 97.12 101 LEU A O 1
ATOM 795 N N . GLU A 1 102 ? -36.841 -20.599 21.282 1.00 97.00 102 GLU A N 1
ATOM 796 C CA . GLU A 1 102 ? -36.492 -21.009 19.914 1.00 97.00 102 GLU A CA 1
ATOM 797 C C . GLU A 1 102 ? -37.048 -20.047 18.857 1.00 97.00 102 GLU A C 1
ATOM 799 O O . GLU A 1 102 ? -36.335 -19.686 17.923 1.00 97.00 102 GLU A O 1
ATOM 804 N N . ALA A 1 103 ? -38.293 -19.594 19.023 1.00 97.00 103 ALA A N 1
ATOM 805 C CA . ALA A 1 103 ? -38.928 -18.654 18.108 1.00 97.00 103 ALA A CA 1
ATOM 806 C C . ALA A 1 103 ? -38.363 -17.230 18.217 1.00 97.00 103 ALA A C 1
ATOM 808 O O . ALA A 1 103 ? -38.317 -16.540 17.205 1.00 97.00 103 ALA A O 1
ATOM 809 N N . GLY A 1 104 ? -37.966 -16.799 19.422 1.00 97.06 104 GLY A N 1
ATOM 810 C CA . GLY A 1 104 ? -37.597 -15.413 19.735 1.00 97.06 104 GLY A CA 1
ATOM 811 C C . GLY A 1 104 ? -36.101 -15.109 19.811 1.00 97.06 104 GLY A C 1
ATOM 812 O O . GLY A 1 104 ? -35.723 -13.942 19.938 1.00 97.06 104 GLY A O 1
ATOM 813 N N . TRP A 1 105 ? -35.224 -16.117 19.776 1.00 97.62 105 TRP A N 1
ATOM 814 C CA . TRP A 1 105 ? -33.795 -15.910 20.037 1.00 97.62 105 TRP A CA 1
ATOM 815 C C . TRP A 1 105 ? -33.046 -15.213 18.897 1.00 97.62 105 TRP A C 1
ATOM 817 O O . TRP A 1 105 ? -32.007 -14.586 19.120 1.00 97.62 105 TRP A O 1
ATOM 827 N N . GLU A 1 106 ? -33.524 -15.292 17.659 1.00 97.12 106 GLU A N 1
ATOM 828 C CA . GLU A 1 106 ? -32.889 -14.564 16.562 1.00 97.12 106 GLU A CA 1
ATOM 829 C C . GLU A 1 106 ? -33.133 -13.054 16.716 1.00 97.12 106 GLU A C 1
ATOM 831 O O . GLU A 1 106 ? -34.252 -12.643 17.018 1.00 97.12 106 GLU A O 1
ATOM 836 N N . LEU A 1 107 ? -32.100 -12.225 16.502 1.00 96.19 107 LEU A N 1
ATOM 837 C CA . LEU A 1 107 ? -32.169 -10.756 16.579 1.00 96.19 107 LEU A CA 1
ATOM 838 C C . LEU A 1 107 ? -32.861 -10.160 15.336 1.00 96.19 107 LEU A C 1
ATOM 840 O O . LEU A 1 107 ? -32.269 -9.394 14.578 1.00 96.19 107 LEU A O 1
ATOM 844 N N . SER A 1 108 ? -34.120 -10.537 15.114 1.00 97.25 108 SER A N 1
ATOM 845 C CA . SER A 1 108 ? -34.979 -10.031 14.045 1.00 97.25 108 SER A CA 1
ATOM 846 C C . SER A 1 108 ? -36.377 -9.682 14.575 1.00 97.25 108 SER A C 1
ATOM 848 O O . SER A 1 108 ? -36.874 -10.299 15.518 1.00 97.25 108 SER A O 1
ATOM 850 N N . LEU A 1 109 ? -37.034 -8.684 13.971 1.00 97.19 109 LEU A N 1
ATOM 851 C CA . LEU A 1 109 ? -38.390 -8.283 14.371 1.00 97.19 109 LEU A CA 1
ATOM 852 C C . LEU A 1 109 ? -39.421 -9.431 14.247 1.00 97.19 109 LEU A C 1
ATOM 854 O O . LEU A 1 109 ? -40.176 -9.622 15.197 1.00 97.19 109 LEU A O 1
ATOM 858 N N . PRO A 1 110 ? -39.435 -10.245 13.167 1.00 98.06 110 PRO A N 1
ATOM 859 C CA . PRO A 1 110 ? -40.385 -11.356 13.053 1.00 98.06 110 PRO A CA 1
ATOM 860 C C . PRO A 1 110 ? -40.209 -12.432 14.135 1.00 98.06 110 PRO A C 1
ATOM 862 O O . PRO A 1 110 ? -41.194 -12.976 14.625 1.00 98.06 110 PRO A O 1
ATOM 865 N N . SER A 1 111 ? -38.961 -12.717 14.528 1.00 97.44 111 SER A N 1
ATOM 866 C CA . SER A 1 111 ? -38.624 -13.631 15.632 1.00 97.44 111 SER A CA 1
ATOM 867 C C . SER A 1 111 ? -39.228 -13.137 16.953 1.00 97.44 111 SER A C 1
ATOM 869 O O . SER A 1 111 ? -39.937 -13.870 17.646 1.00 97.44 111 SER A O 1
ATOM 871 N N . TYR A 1 112 ? -39.056 -11.844 17.251 1.00 98.19 112 TYR A N 1
ATOM 872 C CA . TYR A 1 112 ? -39.650 -11.223 18.433 1.00 98.19 112 TYR A CA 1
ATOM 873 C C . TYR A 1 112 ? -41.186 -11.296 18.440 1.00 98.19 112 TYR A C 1
ATOM 875 O O . TYR A 1 112 ? -41.786 -11.700 19.436 1.00 98.19 112 TYR A O 1
ATOM 883 N N . GLU A 1 113 ? -41.833 -10.942 17.326 1.00 97.94 113 GLU A N 1
ATOM 884 C CA . GLU A 1 113 ? -43.297 -10.973 17.204 1.00 97.94 113 GLU A CA 1
ATOM 885 C C . GLU A 1 113 ? -43.864 -12.391 17.350 1.00 97.94 113 GLU A C 1
ATOM 887 O O . GLU A 1 113 ? -44.900 -12.578 17.995 1.00 97.94 113 GLU A O 1
ATOM 892 N N . ALA A 1 114 ? -43.170 -13.398 16.810 1.00 97.44 114 ALA A N 1
ATOM 893 C CA . ALA A 1 114 ? -43.540 -14.799 16.974 1.00 97.44 114 ALA A CA 1
ATOM 894 C C . ALA A 1 114 ? -43.491 -15.227 18.450 1.00 97.44 114 ALA A C 1
ATOM 896 O O . ALA A 1 114 ? -44.453 -15.815 18.950 1.00 97.44 114 ALA A O 1
ATOM 897 N N . ALA A 1 115 ? -42.416 -14.886 19.167 1.00 97.44 115 ALA A N 1
ATOM 898 C CA . ALA A 1 115 ? -42.295 -15.164 20.597 1.00 97.44 115 ALA A CA 1
ATOM 899 C C . ALA A 1 115 ? -43.365 -14.437 21.426 1.00 97.44 115 ALA A C 1
ATOM 901 O O . ALA A 1 115 ? -43.993 -15.051 22.289 1.00 97.44 115 ALA A O 1
ATOM 902 N N . LEU A 1 116 ? -43.647 -13.168 21.119 1.00 97.25 116 LEU A N 1
ATOM 903 C CA . LEU A 1 116 ? -44.688 -12.390 21.792 1.00 97.25 116 LEU A CA 1
ATOM 904 C C . LEU A 1 116 ? -46.089 -12.987 21.574 1.00 97.25 116 LEU A C 1
ATOM 906 O O . LEU A 1 116 ? -46.896 -13.039 22.504 1.00 97.25 116 LEU A O 1
ATOM 910 N N . ALA A 1 117 ? -46.390 -13.470 20.365 1.00 96.44 117 ALA A N 1
ATOM 911 C CA . ALA A 1 117 ? -47.648 -14.156 20.079 1.00 96.44 117 ALA A CA 1
ATOM 912 C C . ALA A 1 117 ? -47.782 -15.464 20.880 1.00 96.44 117 ALA A C 1
ATOM 914 O O . ALA A 1 117 ? -48.847 -15.736 21.436 1.00 96.44 117 ALA A O 1
ATOM 915 N N . MET A 1 118 ? -46.698 -16.243 20.991 1.00 95.25 118 MET A N 1
ATOM 916 C CA . MET A 1 118 ? -46.666 -17.456 21.818 1.00 95.25 118 MET A CA 1
ATOM 917 C C . MET A 1 118 ? -46.827 -17.142 23.308 1.00 95.25 118 MET A C 1
ATOM 919 O O . MET A 1 118 ? -47.575 -17.833 23.996 1.00 95.25 118 MET A O 1
ATOM 923 N N . PHE A 1 119 ? -46.182 -16.081 23.796 1.00 96.00 119 PHE A N 1
ATOM 924 C CA . PHE A 1 119 ? -46.305 -15.629 25.180 1.00 96.00 119 PHE A CA 1
ATOM 925 C C . PHE A 1 119 ? -47.751 -15.264 25.535 1.00 96.00 119 PHE A C 1
ATOM 927 O O . PHE A 1 119 ? -48.296 -15.749 26.525 1.00 96.00 119 PHE A O 1
ATOM 934 N N . ARG A 1 120 ? -48.418 -14.487 24.670 1.00 94.75 120 ARG A N 1
ATOM 935 C CA . ARG A 1 120 ? -49.826 -14.090 24.847 1.00 94.75 120 ARG A CA 1
ATOM 936 C C . ARG A 1 120 ? -50.796 -15.273 24.861 1.00 94.75 120 ARG A C 1
ATOM 938 O O . ARG A 1 120 ? -51.867 -15.163 25.449 1.00 94.75 120 ARG A O 1
ATOM 945 N N . ALA A 1 121 ? -50.435 -16.394 24.235 1.00 92.25 121 ALA A N 1
ATOM 946 C CA . ALA A 1 121 ? -51.228 -17.620 24.266 1.00 92.25 121 ALA A CA 1
ATOM 947 C C . ALA A 1 121 ? -51.070 -18.424 25.574 1.00 92.25 121 ALA A C 1
ATOM 949 O O . ALA A 1 121 ? -51.887 -19.306 25.836 1.00 92.25 121 ALA A O 1
ATOM 950 N N . ALA A 1 122 ? -50.058 -18.130 26.399 1.00 89.69 122 ALA A N 1
ATOM 951 C CA . ALA A 1 122 ? -49.779 -18.820 27.662 1.00 89.69 122 ALA A CA 1
ATOM 952 C C . ALA A 1 122 ? -49.461 -17.844 28.825 1.00 89.69 122 ALA A C 1
ATOM 954 O O . ALA A 1 122 ? -48.418 -17.974 29.466 1.00 89.69 122 ALA A O 1
ATOM 955 N N . PRO A 1 123 ? -50.357 -16.890 29.152 1.00 81.94 123 PRO A N 1
ATOM 956 C CA . PRO A 1 123 ? -50.060 -15.799 30.090 1.00 81.94 123 PRO A CA 1
ATOM 957 C C . PRO A 1 123 ? -49.909 -16.245 31.554 1.00 81.94 123 PRO A C 1
ATOM 959 O O . PRO A 1 123 ? -49.424 -15.488 32.387 1.00 81.94 123 PRO A O 1
ATOM 962 N N . THR A 1 124 ? -50.344 -17.459 31.897 1.00 90.38 124 THR A N 1
ATOM 963 C CA . THR A 1 124 ? -50.301 -17.982 33.271 1.00 90.38 124 THR A CA 1
ATOM 964 C C . THR A 1 124 ? -49.135 -18.935 33.528 1.00 90.38 124 THR A C 1
ATOM 966 O O . THR A 1 124 ? -49.013 -19.419 34.650 1.00 90.38 124 THR A O 1
ATOM 969 N N . ASP A 1 125 ? -48.312 -19.258 32.521 1.00 92.44 125 ASP A N 1
ATOM 970 C CA . ASP A 1 125 ? -47.143 -20.131 32.697 1.00 92.44 125 ASP A CA 1
ATOM 971 C C . ASP A 1 125 ? -45.928 -19.304 33.169 1.00 92.44 125 ASP A C 1
ATOM 973 O O . ASP A 1 125 ? -45.377 -18.531 32.379 1.00 92.44 125 ASP A O 1
ATOM 977 N N . PRO A 1 126 ? -45.441 -19.487 34.416 1.00 93.62 126 PRO A N 1
ATOM 978 C CA . PRO A 1 126 ? -44.275 -18.761 34.919 1.00 93.62 126 PRO A CA 1
ATOM 979 C C . PRO A 1 126 ? -43.018 -18.979 34.067 1.00 93.62 126 PRO A C 1
ATOM 981 O O . PRO A 1 126 ? -42.176 -18.088 33.953 1.00 93.62 126 PRO A O 1
ATOM 984 N N . SER A 1 127 ? -42.867 -20.163 33.464 1.00 93.94 127 SER A N 1
ATOM 985 C CA . SER A 1 127 ? -41.732 -20.460 32.590 1.00 93.94 127 SER A CA 1
ATOM 986 C C . SER A 1 127 ? -41.819 -19.693 31.271 1.00 93.94 127 SER A C 1
ATOM 988 O O . SER A 1 127 ? -40.784 -19.273 30.754 1.00 93.94 127 SER A O 1
ATOM 990 N N . ALA A 1 128 ? -43.027 -19.467 30.746 1.00 94.62 128 ALA A N 1
ATOM 991 C CA . ALA A 1 128 ? -43.236 -18.646 29.557 1.00 94.62 128 ALA A CA 1
ATOM 992 C C . ALA A 1 128 ? -42.949 -17.162 29.839 1.00 94.62 128 ALA A C 1
ATOM 994 O O . ALA A 1 128 ? -42.276 -16.525 29.031 1.00 94.62 128 ALA A O 1
ATOM 995 N N . SER A 1 129 ? -43.365 -16.632 30.998 1.00 95.69 129 SER A N 1
ATOM 996 C CA . SER A 1 129 ? -43.031 -15.258 31.415 1.00 95.69 129 SER A CA 1
ATOM 997 C C . SER A 1 129 ? -41.527 -15.041 31.510 1.00 95.69 129 SER A C 1
ATOM 999 O O . SER A 1 129 ? -41.010 -14.083 30.945 1.00 95.69 129 SER A O 1
ATOM 1001 N N . TYR A 1 130 ? -40.806 -15.969 32.141 1.00 96.00 130 TYR A N 1
ATOM 1002 C CA . TYR A 1 130 ? -39.353 -15.864 32.242 1.00 96.00 130 TYR A CA 1
ATOM 1003 C C . TYR A 1 130 ? -38.654 -15.939 30.876 1.00 96.00 130 TYR A C 1
ATOM 1005 O O . TYR A 1 130 ? -37.771 -15.137 30.573 1.00 96.00 130 TYR A O 1
ATOM 1013 N N . ALA A 1 131 ? -39.076 -16.875 30.019 1.00 96.50 131 ALA A N 1
ATOM 1014 C CA . ALA A 1 131 ? -38.565 -16.982 28.656 1.00 96.50 131 ALA A CA 1
ATOM 1015 C C . ALA A 1 131 ? -38.800 -15.687 27.861 1.00 96.50 131 ALA A C 1
ATOM 1017 O O . ALA A 1 131 ? -37.897 -15.224 27.161 1.00 96.50 131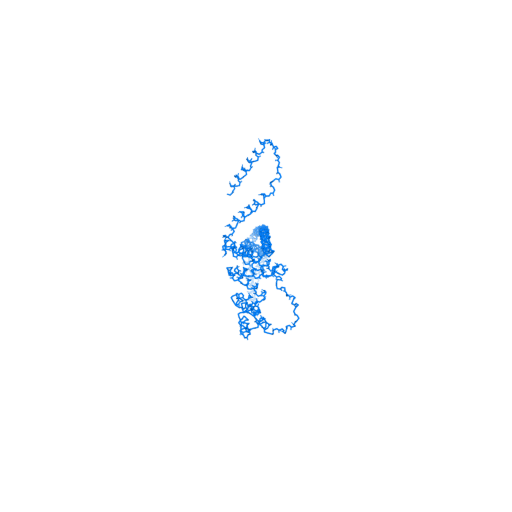 ALA A O 1
ATOM 1018 N N . MET A 1 132 ? -39.979 -15.074 28.012 1.00 97.50 132 MET A N 1
ATOM 1019 C CA . MET A 1 132 ? -40.297 -13.799 27.375 1.00 97.50 132 MET A CA 1
ATOM 1020 C C . MET A 1 132 ? -39.396 -12.667 27.871 1.00 97.50 132 MET A C 1
ATOM 1022 O O . MET A 1 132 ? -38.905 -11.902 27.046 1.00 97.50 132 MET A O 1
ATOM 1026 N N . THR A 1 133 ? -39.104 -12.586 29.174 1.00 97.56 133 THR A N 1
ATOM 1027 C CA . THR A 1 133 ? -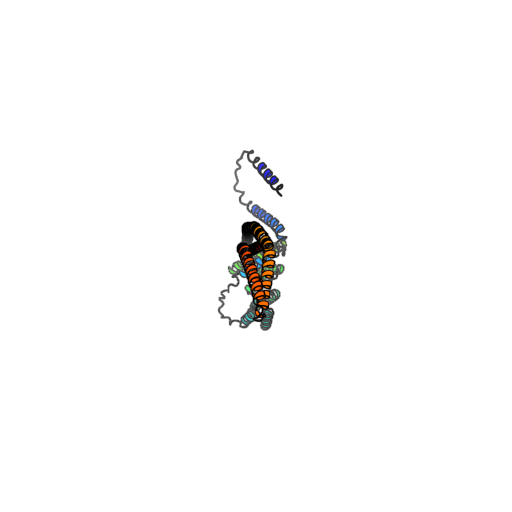38.145 -11.610 29.717 1.00 97.56 133 THR A CA 1
ATOM 1028 C C . THR A 1 133 ? -36.785 -11.724 29.031 1.00 97.56 133 THR A C 1
ATOM 1030 O O . THR A 1 133 ? -36.238 -10.717 28.583 1.00 97.56 133 THR A O 1
ATOM 1033 N N . LEU A 1 134 ? -36.244 -12.939 28.893 1.00 97.44 134 LEU A N 1
ATOM 1034 C CA . LEU A 1 134 ? -34.940 -13.154 28.255 1.00 97.44 134 LEU A CA 1
ATOM 1035 C C . LEU A 1 134 ? -34.943 -12.741 26.777 1.00 97.44 134 LEU A C 1
ATOM 1037 O O . LEU A 1 134 ? -34.005 -12.085 26.317 1.00 97.44 134 LEU A O 1
ATOM 1041 N N . VAL A 1 135 ? -36.004 -13.086 26.039 1.00 97.81 135 VAL A N 1
ATOM 1042 C CA . VAL A 1 135 ? -36.185 -12.645 24.648 1.00 97.81 135 VAL A CA 1
ATOM 1043 C C . VAL A 1 135 ? -36.264 -11.119 24.581 1.00 97.81 135 VAL A C 1
ATOM 1045 O O . VAL A 1 135 ? -35.523 -10.498 23.822 1.00 97.81 135 VAL A O 1
ATOM 1048 N N . ALA A 1 136 ? -37.094 -10.492 25.408 1.00 97.88 136 ALA A N 1
ATOM 1049 C CA . ALA A 1 136 ? -37.272 -9.046 25.422 1.00 97.88 136 ALA A CA 1
ATOM 1050 C C . ALA A 1 136 ? -35.967 -8.297 25.753 1.00 97.88 136 ALA A C 1
ATOM 1052 O O . ALA A 1 136 ? -35.591 -7.378 25.023 1.00 97.88 136 ALA A O 1
ATOM 1053 N N . VAL A 1 137 ? -35.209 -8.739 26.765 1.00 97.56 137 VAL A N 1
ATOM 1054 C CA . VAL A 1 137 ? -33.886 -8.177 27.102 1.00 97.56 137 VAL A CA 1
ATOM 1055 C C . VAL A 1 137 ? -32.919 -8.305 25.927 1.00 97.56 137 VAL A C 1
ATOM 1057 O O . VAL A 1 137 ? -32.256 -7.333 25.561 1.00 97.56 137 VAL A O 1
ATOM 1060 N N . ARG A 1 138 ? -32.870 -9.473 25.276 1.00 96.25 138 ARG A N 1
ATOM 1061 C CA . ARG A 1 138 ? -32.011 -9.704 24.107 1.00 96.25 138 ARG A CA 1
ATOM 1062 C C . ARG A 1 138 ? -32.329 -8.751 22.952 1.00 96.25 138 ARG A C 1
ATOM 1064 O O . ARG A 1 138 ? -31.411 -8.240 22.313 1.00 96.25 138 ARG A O 1
ATOM 1071 N N . HIS A 1 139 ? -33.609 -8.473 22.721 1.00 97.12 139 HIS A N 1
ATOM 1072 C CA . HIS A 1 139 ? -34.087 -7.516 21.716 1.00 97.12 139 HIS A CA 1
ATOM 1073 C C . HIS A 1 139 ? -34.062 -6.053 22.187 1.00 97.12 139 HIS A C 1
ATOM 1075 O O . HIS A 1 139 ? -34.498 -5.170 21.449 1.00 97.12 139 HIS A O 1
ATOM 1081 N N . ARG A 1 140 ? -33.540 -5.772 23.391 1.00 96.88 140 ARG A N 1
ATOM 1082 C CA . ARG A 1 140 ? -33.519 -4.439 24.026 1.00 96.88 140 ARG A CA 1
ATOM 1083 C C . ARG A 1 140 ? -34.917 -3.821 24.194 1.00 96.88 140 ARG A C 1
ATOM 1085 O O . ARG A 1 140 ? -35.068 -2.601 24.187 1.00 96.88 140 ARG A O 1
ATOM 1092 N N . ARG A 1 141 ? -35.946 -4.660 24.340 1.00 97.69 141 ARG A N 1
ATOM 1093 C CA . ARG A 1 141 ? -37.341 -4.290 24.623 1.00 97.69 141 ARG A CA 1
ATOM 1094 C C . ARG A 1 141 ? -37.574 -4.308 26.134 1.00 97.69 141 ARG A C 1
ATOM 1096 O O . ARG A 1 141 ? -38.232 -5.198 26.659 1.00 97.69 141 ARG A O 1
ATOM 1103 N N . TYR A 1 142 ? -36.969 -3.359 26.846 1.00 97.75 142 TYR A N 1
ATOM 1104 C CA . TYR A 1 142 ? -36.967 -3.380 28.314 1.00 97.75 142 TYR A CA 1
ATOM 1105 C C . TYR A 1 142 ? -38.355 -3.178 28.938 1.00 97.75 142 TYR A C 1
ATOM 1107 O O . TYR A 1 142 ? -38.618 -3.780 29.970 1.00 97.75 142 TYR A O 1
ATOM 1115 N N . ASP A 1 143 ? -39.254 -2.426 28.294 1.00 98.12 143 ASP A N 1
ATOM 1116 C CA . ASP A 1 143 ? -40.645 -2.270 28.758 1.00 98.12 143 ASP A CA 1
ATOM 1117 C C . ASP A 1 143 ? -41.406 -3.606 28.742 1.00 98.12 143 ASP A C 1
ATOM 1119 O O . ASP A 1 143 ? -42.066 -3.974 29.712 1.00 98.12 143 ASP A O 1
ATOM 1123 N N . ASP A 1 144 ? -41.248 -4.382 27.667 1.00 97.56 144 ASP A N 1
ATOM 1124 C CA . ASP A 1 144 ? -41.887 -5.694 27.535 1.00 97.56 144 ASP A CA 1
ATOM 1125 C C . ASP A 1 144 ? -41.257 -6.719 28.503 1.00 97.56 144 ASP A C 1
ATOM 1127 O O . ASP A 1 144 ? -41.941 -7.595 29.038 1.00 97.56 144 ASP A O 1
ATOM 1131 N N . ALA A 1 145 ? -39.947 -6.602 28.765 1.00 98.12 145 ALA A N 1
ATOM 1132 C CA . ALA A 1 145 ? -39.248 -7.419 29.758 1.00 98.12 145 ALA A CA 1
ATOM 1133 C C . ALA A 1 145 ? -39.744 -7.133 31.185 1.00 98.12 145 ALA A C 1
ATOM 1135 O O . ALA A 1 145 ? -39.957 -8.069 31.959 1.00 98.12 145 ALA A O 1
ATOM 1136 N N . GLU A 1 146 ? -39.936 -5.853 31.510 1.00 98.12 146 GLU A N 1
ATOM 1137 C CA . GLU A 1 146 ? -40.502 -5.373 32.770 1.00 98.12 146 GLU A CA 1
ATOM 1138 C C . GLU A 1 146 ? -41.931 -5.903 32.964 1.00 98.12 146 GLU A C 1
ATOM 1140 O O . GLU A 1 146 ? -42.233 -6.481 34.010 1.00 98.12 146 GLU A O 1
ATOM 1145 N N . GLU A 1 147 ? -42.790 -5.815 31.940 1.00 97.50 147 GLU A N 1
ATOM 1146 C CA . GLU A 1 147 ? -44.155 -6.355 31.995 1.00 97.50 147 GLU A CA 1
ATOM 1147 C C . GLU A 1 147 ? -44.158 -7.873 32.249 1.00 97.50 147 GLU A C 1
ATOM 1149 O O . GLU A 1 147 ? -44.862 -8.360 33.141 1.00 97.50 147 GLU A O 1
ATOM 1154 N N . ALA A 1 148 ? -43.338 -8.629 31.512 1.00 97.06 148 ALA A N 1
ATOM 1155 C CA . ALA A 1 148 ? -43.224 -10.076 31.684 1.00 97.06 148 ALA A CA 1
ATOM 1156 C C . ALA A 1 148 ? -42.726 -10.459 33.093 1.00 97.06 148 ALA A C 1
ATOM 1158 O O . ALA A 1 148 ? -43.224 -11.421 33.688 1.00 97.06 148 ALA A O 1
ATOM 1159 N N . LEU A 1 149 ? -41.797 -9.685 33.666 1.00 97.50 149 LEU A N 1
ATOM 1160 C CA . LEU A 1 149 ? -41.317 -9.884 35.035 1.00 97.50 149 LEU A CA 1
ATOM 1161 C C . LEU A 1 149 ? -42.380 -9.559 36.079 1.00 97.50 149 LEU A C 1
ATOM 1163 O O . LEU A 1 149 ? -42.525 -10.316 37.035 1.00 97.50 149 LEU A O 1
ATOM 1167 N N . HIS A 1 150 ? -43.170 -8.502 35.895 1.00 97.12 150 HIS A N 1
ATOM 1168 C CA . HIS A 1 150 ? -44.299 -8.223 36.782 1.00 97.12 150 HIS A CA 1
ATOM 1169 C C . HIS A 1 150 ? -45.328 -9.357 36.772 1.00 97.12 150 HIS A C 1
ATOM 1171 O O . HIS A 1 150 ? -45.798 -9.766 37.836 1.00 97.12 150 HIS A O 1
ATOM 1177 N N . GLN A 1 151 ? -45.634 -9.924 35.601 1.00 95.75 151 GLN A N 1
ATOM 1178 C CA . GLN A 1 151 ? -46.496 -11.106 35.510 1.00 95.75 151 GLN A CA 1
ATOM 1179 C C . GLN A 1 151 ? -45.889 -12.301 36.263 1.00 95.75 151 GLN A C 1
ATOM 1181 O O . GLN A 1 151 ? -46.573 -12.934 37.069 1.00 95.75 151 GLN A O 1
ATOM 1186 N N . LEU A 1 152 ? -44.590 -12.565 36.087 1.00 96.00 152 LEU A N 1
ATOM 1187 C CA . LEU A 1 152 ? -43.883 -13.633 36.799 1.00 96.00 152 LEU A CA 1
ATOM 1188 C C . LEU A 1 152 ? -43.872 -13.424 38.322 1.00 96.00 152 LEU A C 1
ATOM 1190 O O . LEU A 1 152 ? -44.098 -14.369 39.078 1.00 96.00 152 LEU A O 1
ATOM 1194 N N . ILE A 1 153 ? -43.643 -12.193 38.776 1.00 96.38 153 ILE A N 1
ATOM 1195 C CA . ILE A 1 153 ? -43.674 -11.801 40.188 1.00 96.38 153 ILE A CA 1
ATOM 1196 C C . ILE A 1 153 ? -45.070 -12.018 40.776 1.00 96.38 153 ILE A C 1
ATOM 1198 O O . ILE A 1 153 ? -45.183 -12.536 41.884 1.00 96.38 153 ILE A O 1
ATOM 1202 N N . ASN A 1 154 ? -46.134 -11.692 40.040 1.00 95.94 154 ASN A N 1
ATOM 1203 C CA . ASN A 1 154 ? -47.505 -11.931 40.494 1.00 95.94 154 ASN A CA 1
ATOM 1204 C C . ASN A 1 154 ? -47.801 -13.431 40.651 1.00 95.94 154 ASN A C 1
ATOM 1206 O O . ASN A 1 154 ? -48.452 -13.833 41.614 1.00 95.94 154 ASN A O 1
ATOM 1210 N N . LEU A 1 155 ? -47.282 -14.266 39.744 1.00 94.25 155 LEU A N 1
ATOM 1211 C CA . LEU A 1 155 ? -47.412 -15.726 39.821 1.00 94.25 155 LEU A CA 1
ATOM 1212 C C . LEU A 1 155 ? -46.541 -16.341 40.930 1.00 94.25 155 LEU A C 1
ATOM 1214 O O . LEU A 1 155 ? -46.887 -17.383 41.485 1.00 94.25 155 LEU A O 1
ATOM 1218 N N . ARG A 1 156 ? -45.397 -15.723 41.249 1.00 92.88 156 ARG A N 1
ATOM 1219 C CA . ARG A 1 156 ? -44.404 -16.220 42.214 1.00 92.88 156 ARG A CA 1
ATOM 1220 C C . ARG A 1 156 ? -43.922 -15.111 43.147 1.00 92.88 156 ARG A C 1
ATOM 1222 O O . ARG A 1 156 ? -42.732 -14.812 43.208 1.00 92.88 156 ARG A O 1
ATOM 1229 N N . SER A 1 157 ? -44.833 -14.550 43.937 1.00 88.88 157 SER A N 1
ATOM 1230 C CA . SER A 1 157 ? -44.537 -13.397 44.805 1.00 88.88 157 SER A CA 1
ATOM 1231 C C . SER A 1 157 ? -43.419 -13.659 45.819 1.00 88.88 157 SER A C 1
ATOM 1233 O O . SER A 1 157 ? -42.702 -12.736 46.212 1.00 88.88 157 SER A O 1
ATOM 1235 N N . GLN A 1 158 ? -43.230 -14.924 46.213 1.00 87.44 158 GLN A N 1
ATOM 1236 C CA . GLN A 1 158 ? -42.183 -15.361 47.139 1.00 87.44 158 GLN A CA 1
ATOM 1237 C C . GLN A 1 158 ? -40.814 -15.621 46.495 1.00 87.44 158 GLN A C 1
ATOM 1239 O O . GLN A 1 158 ? -39.819 -15.728 47.210 1.00 87.44 158 GLN A O 1
ATOM 1244 N N . ALA A 1 159 ? -40.735 -15.694 45.165 1.00 90.94 159 ALA A N 1
ATOM 1245 C CA . ALA A 1 159 ? -39.476 -15.931 44.475 1.00 90.94 159 ALA A CA 1
ATOM 1246 C C . ALA A 1 159 ? -38.625 -14.656 44.438 1.00 90.94 159 ALA A C 1
ATOM 1248 O O . ALA A 1 159 ? -39.105 -13.582 44.078 1.00 90.94 159 ALA A O 1
ATOM 1249 N N . TRP A 1 160 ? -37.346 -14.796 44.787 1.00 90.75 160 TRP A N 1
ATOM 1250 C CA . TRP A 1 160 ? -36.394 -13.687 44.784 1.00 90.75 160 TRP A CA 1
ATOM 1251 C C . TRP A 1 160 ? -35.877 -13.358 43.386 1.00 90.75 160 TRP A C 1
ATOM 1253 O O . TRP A 1 160 ? -35.848 -12.194 43.008 1.00 90.75 160 TRP A O 1
ATOM 1263 N N . GLN A 1 161 ? -35.548 -14.385 42.596 1.00 93.06 161 GLN A N 1
ATOM 1264 C CA . GLN A 1 161 ? -34.917 -14.212 41.286 1.00 93.06 161 GLN A CA 1
ATOM 1265 C C . GLN A 1 161 ? -35.664 -13.224 40.367 1.00 93.06 161 GLN A C 1
ATOM 1267 O O . GLN A 1 161 ? -35.032 -12.284 39.899 1.00 93.06 161 GLN A O 1
ATOM 1272 N N . PRO A 1 162 ? -36.999 -13.315 40.176 1.00 95.81 162 PRO A N 1
ATOM 1273 C CA . PRO A 1 162 ? -37.708 -12.370 39.307 1.00 95.81 162 PRO A CA 1
ATOM 1274 C C . PRO A 1 162 ? -37.653 -10.916 39.797 1.00 95.81 162 PRO A C 1
ATOM 1276 O O . PRO A 1 162 ? -37.761 -9.991 38.999 1.00 95.81 162 PRO A O 1
ATOM 1279 N N . GLN A 1 163 ? -37.505 -10.702 41.108 1.00 96.25 163 GLN A N 1
ATOM 1280 C CA . GLN A 1 163 ? -37.381 -9.366 41.690 1.00 96.25 163 GLN A CA 1
ATOM 1281 C C . GLN A 1 163 ? -36.012 -8.754 41.394 1.00 96.25 163 GLN A C 1
ATOM 1283 O O . GLN A 1 163 ? -35.914 -7.568 41.087 1.00 96.25 163 GLN A O 1
ATOM 1288 N N . GLU A 1 164 ? -34.966 -9.571 41.492 1.00 94.69 164 GLU A N 1
ATOM 1289 C CA . GLU A 1 164 ? -33.600 -9.181 41.162 1.00 94.69 164 GLU A CA 1
ATOM 1290 C C . GLU A 1 164 ? -33.451 -8.907 39.660 1.00 94.69 164 GLU A C 1
ATOM 1292 O O . GLU A 1 164 ? -32.895 -7.884 39.263 1.00 94.69 164 GLU A O 1
ATOM 1297 N N . ASP A 1 165 ? -34.029 -9.766 38.820 1.00 96.12 165 ASP A N 1
ATOM 1298 C CA . ASP A 1 165 ? -34.044 -9.573 37.369 1.00 96.12 165 ASP A CA 1
ATOM 1299 C C . ASP A 1 165 ? -34.788 -8.282 36.985 1.00 96.12 165 ASP A C 1
ATOM 1301 O O . ASP A 1 165 ? -34.355 -7.559 36.087 1.00 96.12 165 ASP A O 1
ATOM 1305 N N . LEU A 1 166 ? -35.872 -7.942 37.697 1.00 97.69 166 LEU A N 1
ATOM 1306 C CA . LEU A 1 166 ? -36.601 -6.685 37.492 1.00 97.69 166 LEU A CA 1
ATOM 1307 C C . LEU A 1 166 ? -35.725 -5.480 37.819 1.00 97.69 166 LEU A C 1
ATOM 1309 O O . LEU A 1 166 ? -35.696 -4.521 37.051 1.00 97.69 166 LEU A O 1
ATOM 1313 N N . LEU A 1 167 ? -34.970 -5.539 38.914 1.00 96.69 167 LEU A N 1
ATOM 1314 C CA . LEU A 1 167 ? -34.024 -4.485 39.259 1.00 96.69 167 LEU A CA 1
ATOM 1315 C C . LEU A 1 167 ? -32.972 -4.290 38.155 1.00 96.69 167 LEU A C 1
ATOM 1317 O O . LEU A 1 167 ? -32.726 -3.156 37.743 1.00 96.69 167 LEU A O 1
ATOM 1321 N N . TRP A 1 168 ? -32.419 -5.370 37.598 1.00 95.00 168 TRP A N 1
ATOM 1322 C CA . TRP A 1 168 ? -31.515 -5.274 36.448 1.00 95.00 168 TRP A CA 1
ATOM 1323 C C . TRP A 1 168 ? -32.170 -4.648 35.215 1.00 95.00 168 TRP A C 1
ATOM 1325 O O . TRP A 1 168 ? -31.541 -3.825 34.548 1.00 95.00 168 TRP A O 1
ATOM 1335 N N . VAL A 1 169 ? -33.423 -4.997 34.910 1.00 97.31 169 VAL A N 1
ATOM 1336 C CA . VAL A 1 169 ? -34.168 -4.401 33.790 1.00 97.31 169 VAL A CA 1
ATOM 1337 C C . VAL A 1 169 ? -34.386 -2.902 34.006 1.00 97.31 169 VAL A C 1
ATOM 1339 O O . VAL A 1 169 ? -34.156 -2.131 33.075 1.00 97.31 169 VAL A O 1
ATOM 1342 N N . LEU A 1 170 ? -34.739 -2.468 35.220 1.00 96.75 170 LEU A N 1
ATOM 1343 C CA . LEU A 1 170 ? -34.888 -1.045 35.556 1.00 96.75 170 LEU A CA 1
ATOM 1344 C C . LEU A 1 170 ? -33.568 -0.285 35.378 1.00 96.75 170 LEU A C 1
ATOM 1346 O O . LEU A 1 170 ? -33.541 0.785 34.767 1.00 96.75 170 LEU A O 1
ATOM 1350 N N . ILE A 1 171 ? -32.455 -0.870 35.831 1.00 94.50 171 ILE A N 1
ATOM 1351 C CA . ILE A 1 171 ? -31.110 -0.313 35.631 1.00 94.50 171 ILE A CA 1
ATOM 1352 C C . ILE A 1 171 ? -30.776 -0.224 34.133 1.00 94.50 171 ILE A C 1
ATOM 1354 O O . ILE A 1 171 ? -30.308 0.814 33.665 1.00 94.50 171 ILE A O 1
ATOM 1358 N N . ALA A 1 172 ? -31.047 -1.276 33.354 1.00 93.38 172 ALA A N 1
ATOM 1359 C CA . ALA A 1 172 ? -30.781 -1.309 31.914 1.00 93.38 172 ALA A CA 1
ATOM 1360 C C . ALA A 1 172 ? -31.643 -0.307 31.123 1.00 93.38 172 ALA A C 1
ATOM 1362 O O . ALA A 1 172 ? -31.157 0.314 30.173 1.00 93.38 172 ALA A O 1
ATOM 1363 N N . LYS A 1 173 ? -32.898 -0.112 31.545 1.00 94.88 173 LYS A N 1
ATOM 1364 C CA . LYS A 1 173 ? -33.836 0.903 31.039 1.00 94.88 173 LYS A CA 1
ATOM 1365 C C . LYS A 1 173 ? -33.468 2.326 31.475 1.00 94.88 173 LYS A C 1
ATOM 1367 O O . LYS A 1 173 ? -33.978 3.284 30.899 1.00 94.88 173 LYS A O 1
ATOM 1372 N N . ARG A 1 174 ? -32.545 2.466 32.434 1.00 94.00 174 ARG A N 1
ATOM 1373 C CA . ARG A 1 174 ? -32.157 3.728 33.084 1.00 94.00 174 ARG A CA 1
ATOM 1374 C C . ARG A 1 174 ? -33.280 4.383 33.887 1.00 94.00 174 ARG A C 1
ATOM 1376 O O . ARG A 1 174 ? -33.273 5.594 34.093 1.00 94.00 174 ARG A O 1
ATOM 1383 N N . ASP A 1 175 ? -34.229 3.589 34.373 1.00 95.19 175 ASP A N 1
ATOM 1384 C CA . ASP A 1 175 ? -35.216 4.050 35.348 1.00 95.19 175 ASP A CA 1
ATOM 1385 C C . ASP A 1 175 ? -34.639 3.920 36.763 1.00 95.19 175 ASP A C 1
ATOM 1387 O O . ASP A 1 175 ? -35.027 3.074 37.574 1.00 95.19 175 ASP A O 1
ATOM 1391 N N . TYR A 1 176 ? -33.615 4.726 37.046 1.00 93.56 176 TYR A N 1
ATOM 1392 C CA . TYR A 1 176 ? -32.908 4.629 38.316 1.00 93.56 176 TYR A CA 1
ATOM 1393 C C . TYR A 1 176 ? -33.741 5.019 39.542 1.00 93.56 176 TYR A C 1
ATOM 1395 O O . TYR A 1 176 ? -33.543 4.394 40.585 1.00 93.56 176 TYR A O 1
ATOM 1403 N N . PRO A 1 177 ? -34.670 5.999 39.486 1.00 92.75 177 PRO A N 1
ATOM 1404 C CA . PRO A 1 177 ? -35.573 6.249 40.604 1.00 92.75 177 PRO A CA 1
ATOM 1405 C C . PRO A 1 177 ? -36.388 5.004 40.978 1.00 92.75 177 PRO A C 1
ATOM 1407 O O . PRO A 1 177 ? -36.475 4.676 42.164 1.00 92.75 177 PRO A O 1
ATOM 1410 N N . ALA A 1 178 ? -36.923 4.277 39.988 1.00 95.50 178 ALA A N 1
ATOM 1411 C CA . ALA A 1 178 ? -37.619 3.016 40.231 1.00 95.50 178 ALA A CA 1
ATOM 1412 C C . ALA A 1 178 ? -36.668 1.928 40.757 1.00 95.50 178 ALA A C 1
ATOM 1414 O O . ALA A 1 178 ? -37.013 1.225 41.707 1.00 95.50 178 ALA A O 1
ATOM 1415 N N . ALA A 1 179 ? -35.452 1.824 40.209 1.00 96.19 179 ALA A N 1
ATOM 1416 C CA . ALA A 1 179 ? -34.438 0.881 40.684 1.00 96.19 179 ALA A CA 1
ATOM 1417 C C . ALA A 1 179 ? -34.064 1.113 42.162 1.00 96.19 179 ALA A C 1
ATOM 1419 O O . ALA A 1 179 ? -34.006 0.163 42.939 1.00 96.19 179 ALA A O 1
ATOM 1420 N N . LEU A 1 180 ? -33.871 2.370 42.582 1.00 95.25 180 LEU A N 1
ATOM 1421 C CA . LEU A 1 180 ? -33.560 2.722 43.974 1.00 95.25 180 LEU A CA 1
ATOM 1422 C C . LEU A 1 180 ? -34.693 2.351 44.930 1.00 95.25 180 LEU A C 1
ATOM 1424 O O . LEU A 1 180 ? -34.445 1.761 45.982 1.00 95.25 180 LEU A O 1
ATOM 1428 N N . LEU A 1 181 ? -35.937 2.661 44.551 1.00 95.31 181 LEU A N 1
ATOM 1429 C CA . LEU A 1 181 ? -37.114 2.243 45.313 1.00 95.31 181 LEU A CA 1
ATOM 1430 C C . LEU A 1 181 ? -37.190 0.718 45.414 1.00 95.31 181 LEU A C 1
ATOM 1432 O O . LEU A 1 181 ? -37.508 0.184 46.477 1.00 95.31 181 LEU A O 1
ATOM 1436 N N . LYS A 1 182 ? -36.845 0.010 44.333 1.00 96.62 182 LYS A N 1
ATOM 1437 C CA . LYS A 1 182 ? -36.858 -1.448 44.318 1.00 96.62 182 LYS A CA 1
ATOM 1438 C C . LYS A 1 182 ? -35.789 -2.055 45.224 1.00 96.62 182 LYS A C 1
ATOM 1440 O O . LYS A 1 182 ? -36.084 -3.005 45.943 1.00 96.62 182 LYS A O 1
ATOM 1445 N N . ILE A 1 183 ? -34.579 -1.491 45.249 1.00 97.00 183 ILE A N 1
ATOM 1446 C CA . ILE A 1 183 ? -33.522 -1.895 46.191 1.00 97.00 183 ILE A CA 1
ATOM 1447 C C . ILE A 1 183 ? -34.010 -1.730 47.633 1.00 97.00 183 ILE A C 1
ATOM 1449 O O . ILE A 1 183 ? -33.856 -2.648 48.437 1.00 97.00 183 ILE A O 1
ATOM 1453 N N . GLN A 1 184 ? -34.633 -0.594 47.955 1.00 95.69 184 GLN A N 1
ATOM 1454 C CA . GLN A 1 184 ? -35.177 -0.337 49.288 1.00 95.69 184 GLN A CA 1
ATOM 1455 C C . GLN A 1 184 ? -36.260 -1.355 49.677 1.00 95.69 184 GLN A C 1
ATOM 1457 O O . GLN A 1 184 ? -36.195 -1.929 50.763 1.00 95.69 184 GLN A O 1
ATOM 1462 N N . GLU A 1 185 ? -37.221 -1.623 48.787 1.00 95.12 185 GLU A N 1
ATOM 1463 C CA . GLU A 1 185 ? -38.267 -2.638 48.989 1.00 95.12 185 GLU A CA 1
ATOM 1464 C C . GLU A 1 185 ? -37.660 -4.022 49.277 1.00 95.12 185 GLU A C 1
ATOM 1466 O O . GLU A 1 185 ? -38.060 -4.711 50.219 1.00 95.12 185 GLU A O 1
ATOM 1471 N N . LEU A 1 186 ? -36.661 -4.419 48.486 1.00 95.06 186 LEU A N 1
ATOM 1472 C CA . LEU A 1 186 ? -36.000 -5.713 48.617 1.00 95.06 186 LEU A CA 1
ATOM 1473 C C . LEU A 1 186 ? -35.159 -5.818 49.894 1.00 95.06 186 LEU A C 1
ATOM 1475 O O . LEU A 1 186 ? -35.184 -6.862 50.545 1.00 95.06 186 LEU A O 1
ATOM 1479 N N . MET A 1 187 ? -34.489 -4.742 50.305 1.00 95.06 187 MET A N 1
ATOM 1480 C CA . MET A 1 187 ? -33.762 -4.688 51.577 1.00 95.06 187 MET A CA 1
ATOM 1481 C C . MET A 1 187 ? -34.693 -4.832 52.783 1.00 95.06 187 MET A C 1
ATOM 1483 O O . MET A 1 187 ? -34.392 -5.608 53.690 1.00 95.06 187 MET A O 1
ATOM 1487 N N . LEU A 1 188 ? -35.844 -4.149 52.778 1.00 92.94 188 LEU A N 1
ATOM 1488 C CA . LEU A 1 188 ? -36.852 -4.275 53.837 1.00 92.94 188 LEU A CA 1
ATOM 1489 C C . LEU A 1 188 ? -37.354 -5.717 53.961 1.00 92.94 188 LEU A C 1
ATOM 1491 O O . LEU A 1 188 ? -37.429 -6.257 55.061 1.00 92.94 188 LEU A O 1
ATOM 1495 N N . ARG A 1 189 ? -37.616 -6.371 52.826 1.00 92.19 189 ARG A N 1
ATOM 1496 C CA . ARG A 1 189 ? -38.068 -7.765 52.778 1.00 92.19 189 ARG A CA 1
ATOM 1497 C C . ARG A 1 189 ? -37.047 -8.760 53.341 1.00 92.19 189 ARG A C 1
ATOM 1499 O O . ARG A 1 189 ? -37.430 -9.757 53.947 1.00 92.19 189 ARG A O 1
ATOM 1506 N N . LEU A 1 190 ? -35.750 -8.518 53.144 1.00 91.56 190 LEU A N 1
ATOM 1507 C CA . LEU A 1 190 ? -34.690 -9.344 53.743 1.00 91.56 190 LEU A CA 1
ATOM 1508 C C . LEU A 1 190 ? -34.618 -9.178 55.273 1.00 91.56 190 LEU A C 1
ATOM 1510 O O . LEU A 1 190 ? -34.139 -10.078 55.965 1.00 91.56 190 LEU A O 1
ATOM 1514 N N . GLY A 1 191 ? -35.126 -8.060 55.805 1.00 86.50 191 GLY A N 1
ATOM 1515 C CA . GLY A 1 191 ? -35.198 -7.772 57.237 1.00 86.50 191 GLY A CA 1
ATOM 1516 C C . GLY A 1 191 ? -36.105 -8.715 58.036 1.00 86.50 191 GLY A C 1
ATOM 1517 O O . GLY A 1 191 ? -35.898 -8.846 59.240 1.00 86.50 191 GLY A O 1
ATOM 1518 N N . ASP A 1 192 ? -37.038 -9.423 57.388 1.00 82.12 192 ASP A N 1
ATOM 1519 C CA . ASP A 1 192 ? -37.948 -10.382 58.041 1.00 82.12 192 ASP A CA 1
ATOM 1520 C C . ASP A 1 192 ? -37.240 -11.672 58.501 1.00 82.12 192 ASP A C 1
ATOM 1522 O O . ASP A 1 192 ? -37.708 -12.359 59.412 1.00 82.12 192 ASP A O 1
ATOM 1526 N N . LYS A 1 193 ? -36.101 -12.013 57.882 1.00 76.44 193 LYS A N 1
ATOM 1527 C CA . LYS A 1 193 ? -35.254 -13.166 58.243 1.00 76.44 193 LYS A CA 1
ATOM 1528 C C . LYS A 1 193 ? -33.777 -12.762 58.297 1.00 76.44 193 LYS A C 1
ATOM 1530 O O . LYS A 1 193 ? -32.976 -13.182 57.448 1.00 76.44 193 LYS A O 1
ATOM 1535 N N . PRO A 1 194 ? -33.394 -11.925 59.274 1.00 66.81 194 PRO A N 1
ATOM 1536 C CA . PRO A 1 194 ? -32.041 -11.410 59.344 1.00 66.81 194 PRO A CA 1
ATOM 1537 C C . PRO A 1 194 ? -31.083 -12.486 59.862 1.00 66.81 194 PRO A C 1
ATOM 1539 O O . PRO A 1 194 ? -31.339 -13.120 60.883 1.00 66.81 194 PRO A O 1
ATOM 1542 N N . GLY A 1 195 ? -29.962 -12.677 59.163 1.00 63.75 195 GLY A N 1
ATOM 1543 C CA . GLY A 1 195 ? -28.866 -13.552 59.602 1.00 63.75 195 GLY A CA 1
ATOM 1544 C C . GLY A 1 195 ? -28.784 -14.920 58.917 1.00 63.75 195 GLY A C 1
ATOM 1545 O O . GLY A 1 195 ? -27.809 -15.638 59.133 1.00 63.75 195 GLY A O 1
ATOM 1546 N N . GLU A 1 196 ? -29.736 -15.282 58.052 1.00 85.06 196 GLU A N 1
ATOM 1547 C CA . GLU A 1 196 ? -29.538 -16.407 57.130 1.00 85.06 196 GLU A CA 1
ATOM 1548 C C . GLU A 1 196 ? -28.434 -16.049 56.118 1.00 85.06 196 GLU A C 1
ATOM 1550 O O . GLU A 1 196 ? -28.395 -14.930 55.601 1.00 85.06 196 GLU A O 1
ATOM 1555 N N . ALA A 1 197 ? -27.528 -16.989 55.822 1.00 89.44 197 ALA A N 1
ATOM 1556 C CA . ALA A 1 197 ? -26.412 -16.754 54.896 1.00 89.44 197 ALA A CA 1
ATOM 1557 C C . ALA A 1 197 ? -26.891 -16.271 53.515 1.00 89.44 197 ALA A C 1
ATOM 1559 O O . ALA A 1 197 ? -26.257 -15.417 52.902 1.00 89.44 197 ALA A O 1
ATOM 1560 N N . GLU A 1 198 ? -28.045 -16.771 53.069 1.00 89.56 198 GLU A N 1
ATOM 1561 C CA . GLU A 1 198 ? -28.699 -16.346 51.832 1.00 89.56 198 GLU A CA 1
ATOM 1562 C C . GLU A 1 198 ? -29.187 -14.889 51.895 1.00 89.56 198 GLU A C 1
ATOM 1564 O O . GLU A 1 198 ? -29.014 -14.143 50.932 1.00 89.56 198 GLU A O 1
ATOM 1569 N N . SER A 1 199 ? -29.739 -14.443 53.029 1.00 91.81 199 SER A N 1
ATOM 1570 C CA . SER A 1 199 ? -30.148 -13.044 53.218 1.00 91.81 199 SER A CA 1
ATOM 1571 C C . SER A 1 199 ? -28.951 -12.095 53.180 1.00 91.81 199 SER A C 1
ATOM 1573 O O . SER A 1 199 ? -29.046 -11.015 52.601 1.00 91.81 199 SER A O 1
ATOM 1575 N N . LEU A 1 200 ? -27.818 -12.497 53.767 1.00 94.69 200 LEU A N 1
ATOM 1576 C CA . LEU A 1 200 ? -26.584 -11.709 53.723 1.00 94.69 200 LEU A CA 1
ATOM 1577 C C . LEU A 1 200 ? -26.040 -11.617 52.292 1.00 94.69 200 LEU A C 1
ATOM 1579 O O . LEU A 1 200 ? -25.770 -10.517 51.822 1.00 94.69 200 LEU A O 1
ATOM 1583 N N . ASP A 1 201 ? -25.955 -12.734 51.566 1.00 94.56 201 ASP A N 1
ATOM 1584 C CA . ASP A 1 201 ? -25.482 -12.731 50.175 1.00 94.56 201 ASP A CA 1
ATOM 1585 C C . ASP A 1 201 ? -26.355 -11.846 49.269 1.00 94.56 201 ASP A C 1
ATOM 1587 O O . ASP A 1 201 ? -25.847 -11.004 48.528 1.00 94.56 201 ASP A O 1
ATOM 1591 N N . ARG A 1 202 ? -27.683 -11.923 49.419 1.00 95.19 202 ARG A N 1
ATOM 1592 C CA . ARG A 1 202 ? -28.621 -11.037 48.709 1.00 95.19 202 ARG A CA 1
ATOM 1593 C C . ARG A 1 202 ? -28.460 -9.571 49.107 1.00 95.19 202 ARG A C 1
ATOM 1595 O O . ARG A 1 202 ? -28.486 -8.704 48.237 1.00 95.19 202 ARG A O 1
ATOM 1602 N N . GLY A 1 203 ? -28.246 -9.282 50.391 1.00 95.88 203 GLY A N 1
ATOM 1603 C CA . GLY A 1 203 ? -27.934 -7.931 50.864 1.00 95.88 203 GLY A CA 1
ATOM 1604 C C . GLY A 1 203 ? -26.668 -7.377 50.208 1.00 95.88 203 GLY A C 1
ATOM 1605 O O . GLY A 1 203 ? -26.664 -6.246 49.723 1.00 95.88 203 GLY A O 1
ATOM 1606 N N . ARG A 1 204 ? -25.618 -8.198 50.101 1.00 96.88 204 ARG A N 1
ATOM 1607 C CA . ARG A 1 204 ? -24.379 -7.857 49.390 1.00 96.88 204 ARG A CA 1
ATOM 1608 C C . ARG A 1 204 ? -24.616 -7.587 47.904 1.00 96.88 204 ARG A C 1
ATOM 1610 O O . ARG A 1 204 ? -24.093 -6.601 47.388 1.00 96.88 204 ARG A O 1
ATOM 1617 N N . ILE A 1 205 ? -25.408 -8.413 47.217 1.00 96.06 205 ILE A N 1
ATOM 1618 C CA . ILE A 1 205 ? -25.765 -8.209 45.801 1.00 96.06 205 ILE A CA 1
ATOM 1619 C C . ILE A 1 205 ? -26.490 -6.870 45.607 1.00 96.06 205 ILE A C 1
ATOM 1621 O O . ILE A 1 205 ? -26.104 -6.089 44.737 1.00 96.06 205 ILE A O 1
ATOM 1625 N N . LEU A 1 206 ? -27.477 -6.558 46.453 1.00 97.06 206 LEU A N 1
ATOM 1626 C CA . LEU A 1 206 ? -28.181 -5.271 46.413 1.00 97.06 206 LEU A CA 1
ATOM 1627 C C . LEU A 1 206 ? -27.233 -4.092 46.663 1.00 97.06 206 LEU A C 1
ATOM 1629 O O . LEU A 1 206 ? -27.347 -3.066 45.995 1.00 97.06 206 LEU A O 1
ATOM 1633 N N . GLY A 1 207 ? -26.254 -4.255 47.556 1.00 97.06 207 GLY A N 1
ATOM 1634 C CA . GLY A 1 207 ? -25.179 -3.285 47.766 1.00 97.06 207 GLY A CA 1
ATOM 1635 C C . GLY A 1 207 ? -24.347 -3.032 46.509 1.00 97.06 207 GLY A C 1
ATOM 1636 O O . GLY A 1 207 ? -24.083 -1.881 46.160 1.00 97.06 207 GLY A O 1
ATOM 1637 N N . ARG A 1 208 ? -23.985 -4.092 45.773 1.00 95.81 208 ARG A N 1
ATOM 1638 C CA . ARG A 1 208 ? -23.294 -3.972 44.475 1.00 95.81 208 ARG A CA 1
ATOM 1639 C C . ARG A 1 208 ? -24.162 -3.230 43.455 1.00 95.81 208 ARG A C 1
ATOM 1641 O O . ARG A 1 208 ? -23.683 -2.318 42.794 1.00 95.81 208 ARG A O 1
ATOM 1648 N N . MET A 1 209 ? -25.444 -3.571 43.337 1.00 94.88 209 MET A N 1
ATOM 1649 C CA . MET A 1 209 ? -26.360 -2.869 42.424 1.00 94.88 209 MET A CA 1
ATOM 1650 C C . MET A 1 209 ? -26.526 -1.395 42.798 1.00 94.88 209 MET A C 1
ATOM 1652 O O . MET A 1 209 ? -26.571 -0.543 41.916 1.00 94.88 209 MET A O 1
ATOM 1656 N N . PHE A 1 210 ? -26.549 -1.078 44.092 1.00 95.69 210 PHE A N 1
ATOM 1657 C CA . PHE A 1 210 ? -26.566 0.300 44.562 1.00 95.69 210 PHE A CA 1
ATOM 1658 C C . PHE A 1 210 ? -25.286 1.045 44.163 1.00 95.69 210 PHE A C 1
ATOM 1660 O O . PHE A 1 210 ? -25.376 2.112 43.569 1.00 95.69 210 PHE A O 1
ATOM 1667 N N . ALA A 1 211 ? -24.102 0.458 44.375 1.00 93.44 211 ALA A N 1
ATOM 1668 C CA . ALA A 1 211 ? -22.831 1.034 43.916 1.00 93.44 211 ALA A CA 1
ATOM 1669 C C . ALA A 1 211 ? -22.790 1.282 42.398 1.00 93.44 211 ALA A C 1
ATOM 1671 O O . ALA A 1 211 ? -22.210 2.269 41.944 1.00 93.44 211 ALA A O 1
ATOM 1672 N N . TYR A 1 212 ? -23.432 0.422 41.599 1.00 90.94 212 TYR A N 1
ATOM 1673 C CA . TYR A 1 212 ? -23.560 0.643 40.156 1.00 90.94 212 TYR A CA 1
ATOM 1674 C C . TYR A 1 212 ? -24.332 1.937 39.833 1.00 90.94 212 TYR A C 1
ATOM 1676 O O . TYR A 1 212 ? -24.014 2.631 38.868 1.00 90.94 212 TYR A O 1
ATOM 1684 N N . LEU A 1 213 ? -25.323 2.293 40.651 1.00 90.56 213 LEU A N 1
ATOM 1685 C CA . LEU A 1 213 ? -26.084 3.536 40.502 1.00 90.56 213 LEU A CA 1
ATOM 1686 C C . LEU A 1 213 ? -25.292 4.779 40.938 1.00 90.56 213 LEU A C 1
ATOM 1688 O O . LEU A 1 213 ? -25.640 5.884 40.535 1.00 90.56 213 LEU A O 1
ATOM 1692 N N . GLU A 1 214 ? -24.228 4.614 41.725 1.00 86.00 214 GLU A N 1
ATOM 1693 C CA . GLU A 1 214 ? -23.400 5.727 42.201 1.00 86.00 214 GLU A CA 1
ATOM 1694 C C . GLU A 1 214 ? -22.294 6.122 41.226 1.00 86.00 214 GLU A C 1
ATOM 1696 O O . GLU A 1 214 ? -22.037 7.310 41.051 1.00 86.00 214 GLU A O 1
ATOM 1701 N N . ALA A 1 215 ? -21.620 5.145 40.615 1.00 78.81 215 ALA A N 1
ATOM 1702 C CA . ALA A 1 215 ? -20.437 5.407 39.795 1.00 78.81 215 ALA A CA 1
ATOM 1703 C C . ALA A 1 215 ? -20.736 5.325 38.280 1.00 78.81 215 ALA A C 1
ATOM 1705 O O . ALA A 1 215 ? -20.666 6.349 37.602 1.00 78.81 215 ALA A O 1
ATOM 1706 N N . PRO A 1 216 ? -21.137 4.173 37.710 1.00 70.69 216 PRO A N 1
ATOM 1707 C CA . PRO A 1 216 ? -21.520 4.082 36.296 1.00 70.69 216 PRO A CA 1
ATOM 1708 C C . PRO A 1 216 ? -22.649 5.023 35.832 1.00 70.69 216 PRO A C 1
ATOM 1710 O O . PRO A 1 216 ? -22.645 5.431 34.669 1.00 70.69 216 PRO A O 1
ATOM 1713 N N . ALA A 1 217 ? -23.609 5.360 36.704 1.00 69.19 217 ALA A N 1
ATOM 1714 C CA . ALA A 1 217 ? -24.749 6.238 36.396 1.00 69.19 217 ALA A CA 1
ATOM 1715 C C . ALA A 1 217 ? -24.566 7.699 36.871 1.00 69.19 217 ALA A C 1
ATOM 1717 O O . ALA A 1 217 ? -25.537 8.461 36.944 1.00 69.19 217 ALA A O 1
ATOM 1718 N N . GLU A 1 218 ? -23.330 8.103 37.190 1.00 69.75 218 GLU A N 1
ATOM 1719 C CA . GLU A 1 218 ? -23.019 9.432 37.724 1.00 69.75 218 GLU A CA 1
ATOM 1720 C C . GLU A 1 218 ? -23.565 10.559 36.818 1.00 69.75 218 GLU A C 1
ATOM 1722 O O . GLU A 1 218 ? -23.358 10.589 35.598 1.00 69.75 218 GLU A O 1
ATOM 1727 N N . GLY A 1 219 ? -24.304 11.493 37.429 1.00 77.38 219 GLY A N 1
ATOM 1728 C CA . GLY A 1 219 ? -24.936 12.637 36.763 1.00 77.38 219 GLY A CA 1
ATOM 1729 C C . GLY A 1 219 ? -26.385 12.429 36.301 1.00 77.38 219 GLY A C 1
ATOM 1730 O O . GLY A 1 219 ? -27.046 13.416 35.980 1.00 77.38 219 GLY A O 1
ATOM 1731 N N . GLU A 1 220 ? -26.905 11.195 36.291 1.00 83.31 220 GLU A N 1
ATOM 1732 C CA . GLU A 1 220 ? -28.323 10.916 35.984 1.00 83.31 220 GLU A CA 1
ATOM 1733 C C . GLU A 1 220 ? -29.193 10.854 37.265 1.00 83.31 220 GLU A C 1
ATOM 1735 O O . GLU A 1 220 ? -30.405 11.061 37.203 1.00 83.31 220 GLU A O 1
ATOM 1740 N N . ILE A 1 221 ? -28.575 10.660 38.439 1.00 86.62 221 ILE A N 1
ATOM 1741 C CA . ILE A 1 221 ? -29.209 10.686 39.769 1.00 86.62 221 ILE A CA 1
ATOM 1742 C C . ILE A 1 221 ? -28.514 11.746 40.627 1.00 86.62 221 ILE A C 1
ATOM 1744 O O . ILE A 1 221 ? -27.300 11.915 40.545 1.00 86.62 221 ILE A O 1
ATOM 1748 N N . SER A 1 222 ? -29.267 12.467 41.463 1.00 89.25 222 SER A N 1
ATOM 1749 C CA . SER A 1 222 ? -28.659 13.418 42.398 1.00 89.25 222 SER A CA 1
ATOM 1750 C C . SER A 1 222 ? -27.977 12.697 43.566 1.00 89.25 222 SER A C 1
ATOM 1752 O O . SER A 1 222 ? -28.574 11.799 44.166 1.00 89.25 222 SER A O 1
ATOM 1754 N N . ASP A 1 223 ? -26.777 13.144 43.944 1.00 88.25 223 ASP A N 1
ATOM 1755 C CA . ASP A 1 223 ? -26.030 12.622 45.102 1.00 88.25 223 ASP A CA 1
ATOM 1756 C C . ASP A 1 223 ? -26.875 12.628 46.385 1.00 88.25 223 ASP A C 1
ATOM 1758 O O . ASP A 1 223 ? -26.820 11.698 47.184 1.00 88.25 223 ASP A O 1
ATOM 1762 N N . ASN A 1 224 ? -27.723 13.650 46.553 1.00 90.06 224 ASN A N 1
ATOM 1763 C CA . ASN A 1 224 ? -28.635 13.755 47.691 1.00 90.06 224 ASN A CA 1
ATOM 1764 C C . ASN A 1 224 ? -29.680 12.633 47.702 1.00 90.06 224 ASN A C 1
ATOM 1766 O O . ASN A 1 224 ? -30.020 12.129 48.767 1.00 90.06 224 ASN A O 1
ATOM 1770 N N . SER A 1 225 ? -30.202 12.238 46.536 1.00 88.75 225 SER A N 1
ATOM 1771 C CA . SER A 1 225 ? -31.159 11.132 46.435 1.00 88.75 225 SER A CA 1
ATOM 1772 C C . SER A 1 225 ? -30.504 9.795 46.766 1.00 88.75 225 SER A C 1
ATOM 1774 O O . SER A 1 225 ? -31.122 8.984 47.448 1.00 88.75 225 SER A O 1
ATOM 1776 N N . LEU A 1 226 ? -29.265 9.577 46.317 1.00 92.31 226 LEU A N 1
ATOM 1777 C CA . LEU A 1 226 ? -28.499 8.376 46.652 1.00 92.31 226 LEU A CA 1
ATOM 1778 C C . LEU A 1 226 ? -28.203 8.323 48.153 1.00 92.31 226 LEU A C 1
ATOM 1780 O O . LEU A 1 226 ? -28.568 7.351 48.805 1.00 92.31 226 LEU A O 1
ATOM 1784 N N . ALA A 1 227 ? -27.649 9.397 48.721 1.00 93.38 227 ALA A N 1
ATOM 1785 C CA . ALA A 1 227 ? -27.335 9.470 50.147 1.00 93.38 227 ALA A CA 1
ATOM 1786 C C . ALA A 1 227 ? -28.575 9.267 51.033 1.00 93.38 227 ALA A C 1
ATOM 1788 O O . ALA A 1 227 ? -28.527 8.496 51.988 1.00 93.38 227 ALA A O 1
ATOM 1789 N N . LEU A 1 228 ? -29.702 9.901 50.685 1.00 94.00 228 LEU A N 1
ATOM 1790 C CA . LEU A 1 228 ? -30.960 9.738 51.416 1.00 94.00 228 LEU A CA 1
ATOM 1791 C C . LEU A 1 228 ? -31.456 8.286 51.371 1.00 94.00 228 LEU A C 1
ATOM 1793 O O . LEU A 1 228 ? -31.839 7.732 52.397 1.00 94.00 228 LEU A O 1
ATOM 1797 N N . ARG A 1 229 ? -31.446 7.651 50.192 1.00 94.12 229 ARG A N 1
ATOM 1798 C CA . ARG A 1 229 ? -31.896 6.257 50.055 1.00 94.12 229 ARG A CA 1
ATOM 1799 C C . ARG A 1 229 ? -30.976 5.281 50.768 1.00 94.12 229 ARG A C 1
ATOM 1801 O O . ARG A 1 229 ? -31.467 4.328 51.363 1.00 94.12 229 ARG A O 1
ATOM 1808 N N . GLU A 1 230 ? -29.670 5.519 50.736 1.00 95.44 230 GLU A N 1
ATOM 1809 C CA . GLU A 1 230 ? -28.718 4.736 51.517 1.00 95.44 230 GLU A CA 1
ATOM 1810 C C . GLU A 1 230 ? -29.023 4.837 53.017 1.00 95.44 230 GLU A C 1
ATOM 1812 O O . GLU A 1 230 ? -29.118 3.810 53.688 1.00 95.44 230 GLU A O 1
ATOM 1817 N N . GLU A 1 231 ? -29.220 6.049 53.537 1.00 95.75 231 GLU A N 1
ATOM 1818 C CA . GLU A 1 231 ? -29.548 6.265 54.948 1.00 95.75 231 GLU A CA 1
ATOM 1819 C C . GLU A 1 231 ? -30.843 5.541 55.342 1.00 95.75 231 GLU A C 1
ATOM 1821 O O . GLU A 1 231 ? -30.878 4.845 56.360 1.00 95.75 231 GLU A O 1
ATOM 1826 N N . GLU A 1 232 ? -31.888 5.633 54.516 1.00 94.62 232 GLU A N 1
ATOM 1827 C CA . GLU A 1 232 ? -33.150 4.921 54.737 1.00 94.62 232 GLU A CA 1
ATOM 1828 C C . GLU A 1 232 ? -32.962 3.395 54.750 1.00 94.62 232 GLU A C 1
ATOM 1830 O O . GLU A 1 232 ? -33.502 2.715 55.626 1.00 94.62 232 GLU A O 1
ATOM 1835 N N . ILE A 1 233 ? -32.182 2.849 53.807 1.00 94.44 233 ILE A N 1
ATOM 1836 C CA . ILE A 1 233 ? -31.880 1.412 53.725 1.00 94.44 233 ILE A CA 1
ATOM 1837 C C . ILE A 1 233 ? -31.122 0.951 54.970 1.00 94.44 233 ILE A C 1
ATOM 1839 O O . ILE A 1 233 ? -31.501 -0.044 55.587 1.00 94.44 233 ILE A O 1
ATOM 1843 N N . LEU A 1 234 ? -30.063 1.665 55.355 1.00 94.94 234 LEU A N 1
ATOM 1844 C CA . LEU A 1 234 ? -29.213 1.290 56.485 1.00 94.94 234 LEU A CA 1
ATOM 1845 C C . LEU A 1 234 ? -29.922 1.455 57.831 1.00 94.94 234 LEU A C 1
ATOM 1847 O O . LEU A 1 234 ? -29.662 0.678 58.744 1.00 94.94 234 LEU A O 1
ATOM 1851 N N . THR A 1 235 ? -30.833 2.422 57.949 1.00 94.75 235 THR A N 1
ATOM 1852 C CA . THR A 1 235 ? -31.634 2.623 59.167 1.00 94.75 235 THR A CA 1
ATOM 1853 C C . THR A 1 235 ? -32.677 1.522 59.344 1.00 94.75 235 THR A C 1
ATOM 1855 O O . THR A 1 235 ? -32.965 1.120 60.471 1.00 94.75 235 THR A O 1
ATOM 1858 N N . ALA A 1 236 ? -33.257 1.030 58.247 1.00 91.12 236 ALA A N 1
ATOM 1859 C CA . ALA A 1 236 ? -34.285 -0.003 58.299 1.00 91.12 236 ALA A CA 1
ATOM 1860 C C . ALA A 1 236 ? -33.721 -1.437 58.323 1.00 91.12 236 ALA A C 1
ATOM 1862 O O . ALA A 1 236 ? -34.409 -2.361 58.762 1.00 91.12 236 ALA A O 1
ATOM 1863 N N . ALA A 1 237 ? -32.489 -1.642 57.851 1.00 92.06 237 ALA A N 1
ATOM 1864 C CA . ALA A 1 237 ? -31.855 -2.953 57.799 1.00 92.06 237 ALA A CA 1
ATOM 1865 C C . ALA A 1 237 ? -31.260 -3.368 59.163 1.00 92.06 237 ALA A C 1
ATOM 1867 O O . ALA A 1 237 ? -30.571 -2.578 59.805 1.00 92.06 237 ALA A O 1
ATOM 1868 N N . PRO A 1 238 ? -31.421 -4.635 59.589 1.00 93.06 238 PRO A N 1
ATOM 1869 C CA . PRO A 1 238 ? -30.715 -5.169 60.755 1.00 93.06 238 PRO A CA 1
ATOM 1870 C C . PRO A 1 238 ? -29.187 -5.104 60.591 1.00 93.06 238 PRO A C 1
ATOM 1872 O O . PRO A 1 238 ? -28.677 -5.325 59.491 1.00 93.06 238 PRO A O 1
ATOM 1875 N N . ASP A 1 239 ? -28.444 -4.889 61.684 1.00 91.75 239 ASP A N 1
ATOM 1876 C CA . ASP A 1 239 ? -26.995 -4.603 61.685 1.00 91.75 239 ASP A CA 1
ATOM 1877 C C . ASP A 1 239 ? -26.145 -5.487 60.753 1.00 91.75 239 ASP A C 1
ATOM 1879 O O . ASP A 1 239 ? -25.261 -4.997 60.050 1.00 91.75 239 ASP A O 1
ATOM 1883 N N . GLN A 1 240 ? -26.367 -6.807 60.756 1.00 93.88 240 GLN A N 1
ATOM 1884 C CA . GLN A 1 240 ? -25.594 -7.736 59.919 1.00 93.88 240 GLN A CA 1
ATOM 1885 C C . GLN A 1 240 ? -25.908 -7.575 58.426 1.00 93.88 240 GLN A C 1
ATOM 1887 O O . GLN A 1 240 ? -25.000 -7.638 57.597 1.00 93.88 240 GLN A O 1
ATOM 1892 N N . LEU A 1 241 ? -27.177 -7.339 58.091 1.00 94.69 241 LEU A N 1
ATOM 1893 C CA . LEU A 1 241 ? -27.628 -7.141 56.720 1.00 94.69 241 LEU A CA 1
ATOM 1894 C C . LEU A 1 241 ? -27.132 -5.796 56.176 1.00 94.69 241 LEU A C 1
ATOM 1896 O O . LEU A 1 241 ? -26.592 -5.755 55.072 1.00 94.69 241 LEU A O 1
ATOM 1900 N N . GLY A 1 242 ? -27.225 -4.728 56.978 1.00 95.12 242 GLY A N 1
ATOM 1901 C CA . GLY A 1 242 ? -26.677 -3.413 56.634 1.00 95.12 242 GLY A CA 1
ATOM 1902 C C . GLY A 1 242 ? -25.173 -3.473 56.348 1.00 95.12 242 GLY A C 1
ATOM 1903 O O . GLY A 1 242 ? -24.718 -2.970 55.325 1.00 95.12 242 GLY A O 1
ATOM 1904 N N . LYS A 1 243 ? -24.401 -4.193 57.178 1.00 95.88 243 LYS A N 1
ATOM 1905 C CA . LYS A 1 243 ? -22.965 -4.431 56.927 1.00 95.88 243 LYS A CA 1
ATOM 1906 C C . LYS A 1 243 ? -22.708 -5.165 55.614 1.00 95.88 243 LYS A C 1
ATOM 1908 O O . LYS A 1 243 ? -21.781 -4.801 54.896 1.00 95.88 243 LYS A O 1
ATOM 1913 N N . SER A 1 244 ? -23.503 -6.189 55.302 1.00 95.94 244 SER A N 1
ATOM 1914 C CA . SER A 1 244 ? -23.339 -6.960 54.068 1.00 95.94 244 SER A CA 1
ATOM 1915 C C . SER A 1 244 ? -23.648 -6.125 52.821 1.00 95.94 244 SER A C 1
ATOM 1917 O O . SER A 1 244 ? -22.886 -6.158 51.854 1.00 95.94 244 SER A O 1
ATOM 1919 N N . PHE A 1 245 ? -24.691 -5.293 52.884 1.00 97.31 245 PHE A N 1
ATOM 1920 C CA . PHE A 1 245 ? -25.008 -4.300 51.859 1.00 97.31 245 PHE A CA 1
ATOM 1921 C C . PHE A 1 245 ? -23.859 -3.305 51.649 1.00 97.31 245 PHE A C 1
ATOM 1923 O O . PHE A 1 245 ? -23.348 -3.179 50.535 1.00 97.31 245 PHE A O 1
ATOM 1930 N N . SER A 1 246 ? -23.375 -2.658 52.715 1.00 97.06 246 SER A N 1
ATOM 1931 C CA . SER A 1 246 ? -22.247 -1.721 52.617 1.00 97.06 246 SER A CA 1
ATOM 1932 C C . SER A 1 246 ? -20.980 -2.391 52.082 1.00 97.06 246 SER A C 1
ATOM 1934 O O . SER A 1 246 ? -20.254 -1.788 51.296 1.00 97.06 246 SER A O 1
ATOM 1936 N N . GLN A 1 247 ? -20.721 -3.646 52.461 1.00 97.12 247 GLN A N 1
ATOM 1937 C CA . GLN A 1 247 ? -19.595 -4.413 51.937 1.00 97.12 247 GLN A CA 1
ATOM 1938 C C . GLN A 1 247 ? -19.706 -4.605 50.419 1.00 97.12 247 GLN A C 1
ATOM 1940 O O . GLN A 1 247 ? -18.755 -4.300 49.704 1.00 97.12 247 GLN A O 1
ATOM 1945 N N . GLY A 1 248 ? -20.855 -5.069 49.916 1.00 96.38 248 GLY A N 1
ATOM 1946 C CA . GLY A 1 248 ? -21.060 -5.255 48.477 1.00 96.38 248 GLY A CA 1
ATOM 1947 C C . GLY A 1 248 ? -20.914 -3.955 47.687 1.00 96.38 248 GLY A C 1
ATOM 1948 O O . GLY A 1 248 ? -20.303 -3.942 46.619 1.00 96.38 248 GLY A O 1
ATOM 1949 N N . ARG A 1 249 ? -21.402 -2.844 48.249 1.00 95.50 249 ARG A N 1
ATOM 1950 C CA . ARG A 1 249 ? -21.232 -1.506 47.674 1.00 95.50 249 ARG A CA 1
ATOM 1951 C C . ARG A 1 249 ? -19.750 -1.138 47.534 1.00 95.50 249 ARG A C 1
ATOM 1953 O O . ARG A 1 249 ? -19.294 -0.827 46.437 1.00 95.50 249 ARG A O 1
ATOM 1960 N N . VAL A 1 250 ? -18.988 -1.218 48.627 1.00 95.12 250 VAL A N 1
ATOM 1961 C CA . VAL A 1 250 ? -17.554 -0.872 48.643 1.00 95.12 250 VAL A CA 1
ATOM 1962 C C . VAL A 1 250 ? -16.751 -1.756 47.690 1.00 95.12 250 VAL A C 1
ATOM 1964 O O . VAL A 1 250 ? -15.917 -1.246 46.950 1.00 95.12 250 VAL A O 1
ATOM 1967 N N . GLU A 1 251 ? -17.017 -3.062 47.668 1.00 94.38 251 GLU A N 1
ATOM 1968 C CA . GLU A 1 251 ? -16.321 -4.002 46.784 1.00 94.38 251 GLU A CA 1
ATOM 1969 C C . GLU A 1 251 ? -16.473 -3.642 45.307 1.00 94.38 251 GLU A C 1
ATOM 1971 O O . GLU A 1 251 ? -15.479 -3.642 44.585 1.00 94.38 251 GLU A O 1
ATOM 1976 N N . LEU A 1 252 ? -17.688 -3.304 44.857 1.00 93.25 252 LEU A N 1
ATOM 1977 C CA . LEU A 1 252 ? -17.889 -2.925 43.461 1.00 93.25 252 LEU A CA 1
ATOM 1978 C C . LEU A 1 252 ? -17.228 -1.582 43.135 1.00 93.25 252 LEU A C 1
ATOM 1980 O O . LEU A 1 252 ? -16.679 -1.440 42.048 1.00 93.25 252 LEU A O 1
ATOM 1984 N N . ILE A 1 253 ? -17.257 -0.610 44.053 1.00 89.75 253 ILE A N 1
ATOM 1985 C CA . ILE A 1 253 ? -16.592 0.688 43.850 1.00 89.75 253 ILE A CA 1
ATOM 1986 C C . ILE A 1 253 ? -15.083 0.497 43.675 1.00 89.75 253 ILE A C 1
ATOM 1988 O O . ILE A 1 253 ? -14.503 1.087 42.765 1.00 89.75 253 ILE A O 1
ATOM 1992 N N . VAL A 1 254 ? -14.458 -0.339 44.510 1.00 90.62 254 VAL A N 1
ATOM 1993 C CA . VAL A 1 254 ? -13.027 -0.661 44.403 1.00 90.62 254 VAL A CA 1
ATOM 1994 C C . VAL A 1 254 ? -12.736 -1.399 43.094 1.00 90.62 254 VAL A C 1
ATOM 1996 O O . VAL A 1 254 ? -11.882 -0.959 42.335 1.00 90.62 254 VAL A O 1
ATOM 1999 N N . GLU A 1 255 ? -13.501 -2.450 42.771 1.00 91.25 255 GLU A N 1
ATOM 2000 C CA . GLU A 1 255 ? -13.338 -3.204 41.517 1.00 91.25 255 GLU A CA 1
ATOM 2001 C C . GLU A 1 255 ? -13.493 -2.302 40.280 1.00 91.25 255 GLU A C 1
ATOM 2003 O O . GLU A 1 255 ? -12.793 -2.463 39.281 1.00 91.25 255 GLU A O 1
ATOM 2008 N N . PHE A 1 256 ? -14.418 -1.344 40.332 1.00 88.25 256 PHE A N 1
ATOM 2009 C CA . PHE A 1 256 ? -14.641 -0.391 39.253 1.00 88.25 256 PHE A CA 1
ATOM 2010 C C . PHE A 1 256 ? -13.494 0.616 39.123 1.00 88.25 256 PHE A C 1
ATOM 2012 O O . PHE A 1 256 ? -13.079 0.898 38.001 1.00 88.25 256 PHE A O 1
ATOM 2019 N N . ALA A 1 257 ? -12.963 1.124 40.240 1.00 88.50 257 ALA A N 1
ATOM 2020 C CA . ALA A 1 257 ? -11.804 2.014 40.240 1.00 88.50 257 ALA A CA 1
ATOM 2021 C C . ALA A 1 257 ? -10.569 1.325 39.635 1.00 88.50 257 ALA A C 1
ATOM 2023 O O . ALA A 1 257 ? -9.970 1.873 38.712 1.00 88.50 257 ALA A O 1
ATOM 2024 N N . ASP A 1 258 ? -10.276 0.091 40.057 1.00 90.25 258 ASP A N 1
ATOM 2025 C CA . ASP A 1 258 ? -9.162 -0.701 39.519 1.00 90.25 258 ASP A CA 1
ATOM 2026 C C . ASP A 1 258 ? -9.306 -0.910 38.000 1.00 90.25 258 ASP A C 1
ATOM 2028 O O . ASP A 1 258 ? -8.359 -0.733 37.235 1.00 90.25 258 ASP A O 1
ATOM 2032 N N . ARG A 1 259 ? -10.522 -1.218 37.523 1.00 89.50 259 ARG A N 1
ATOM 2033 C CA . ARG A 1 259 ? -10.791 -1.387 36.084 1.00 89.50 259 ARG A CA 1
ATOM 2034 C C . ARG A 1 259 ? -10.652 -0.095 35.284 1.00 89.50 259 ARG A C 1
ATOM 2036 O O . ARG A 1 259 ? -10.286 -0.165 34.110 1.00 89.50 259 ARG A O 1
ATOM 2043 N N . ILE A 1 260 ? -10.986 1.059 35.864 1.00 87.94 260 ILE A N 1
ATOM 2044 C CA . ILE A 1 260 ? -10.765 2.358 35.216 1.00 87.94 260 ILE A CA 1
ATOM 2045 C C . ILE A 1 260 ? -9.267 2.617 35.085 1.00 87.94 260 ILE A C 1
ATOM 2047 O O . ILE A 1 260 ? -8.821 2.973 33.996 1.00 87.94 260 ILE A O 1
ATOM 2051 N N . ASP A 1 261 ? -8.500 2.392 36.150 1.00 89.69 261 ASP A N 1
ATOM 2052 C CA . ASP A 1 261 ? -7.050 2.588 36.136 1.00 89.69 261 ASP A CA 1
ATOM 2053 C C . ASP A 1 261 ? -6.376 1.677 35.096 1.00 89.69 261 ASP A C 1
ATOM 2055 O O . ASP A 1 261 ? -5.567 2.147 34.290 1.00 89.69 261 ASP A O 1
ATOM 2059 N N . ASP A 1 262 ? -6.776 0.403 35.031 1.00 91.56 262 ASP A N 1
ATOM 2060 C CA . ASP A 1 262 ? -6.320 -0.542 34.007 1.00 91.56 262 ASP A CA 1
ATOM 2061 C C . ASP A 1 262 ? -6.712 -0.091 32.594 1.00 91.56 262 ASP A C 1
ATOM 2063 O O . ASP A 1 262 ? -5.908 -0.165 31.661 1.00 91.56 262 ASP A O 1
ATOM 2067 N N . PHE A 1 263 ? -7.947 0.382 32.405 1.00 87.56 263 PHE A N 1
ATOM 2068 C CA . PHE A 1 263 ? -8.407 0.884 31.113 1.00 87.56 263 PHE A CA 1
ATOM 2069 C C . PHE A 1 263 ? -7.585 2.096 30.664 1.00 87.56 263 PHE A C 1
ATOM 2071 O O . PHE A 1 263 ? -7.101 2.118 29.533 1.00 87.56 263 PHE A O 1
ATOM 2078 N N . GLU A 1 264 ? -7.376 3.075 31.546 1.00 89.50 264 GLU A N 1
ATOM 2079 C CA . GLU A 1 264 ? -6.562 4.252 31.249 1.00 89.50 264 GLU A CA 1
ATOM 2080 C C . GLU A 1 264 ? -5.107 3.885 30.958 1.00 89.50 264 GLU A C 1
ATOM 2082 O O . GLU A 1 264 ? -4.480 4.475 30.073 1.00 89.50 264 GLU A O 1
ATOM 2087 N N . HIS A 1 265 ? -4.546 2.937 31.711 1.00 91.88 265 HIS A N 1
ATOM 2088 C CA . HIS A 1 265 ? -3.195 2.445 31.482 1.00 91.88 265 HIS A CA 1
ATOM 2089 C C . HIS A 1 265 ? -3.078 1.803 30.096 1.00 91.88 265 HIS A C 1
ATOM 2091 O O . HIS A 1 265 ? -2.199 2.178 29.318 1.00 91.88 265 HIS A O 1
ATOM 2097 N N . ASN A 1 266 ? -4.015 0.917 29.754 1.00 90.44 266 ASN A N 1
ATOM 2098 C CA . ASN A 1 266 ? -4.068 0.249 28.456 1.00 90.44 266 ASN A CA 1
ATOM 2099 C C . ASN A 1 266 ? -4.313 1.235 27.304 1.00 90.44 266 ASN A C 1
ATOM 2101 O O . ASN A 1 266 ? -3.721 1.088 26.238 1.00 90.44 266 ASN A O 1
ATOM 2105 N N . GLU A 1 267 ? -5.143 2.264 27.495 1.00 90.44 267 GLU A N 1
ATOM 2106 C CA . GLU A 1 267 ? -5.371 3.303 26.488 1.00 90.44 267 GLU A CA 1
ATOM 2107 C C . GLU A 1 267 ? -4.107 4.139 26.252 1.00 90.44 267 GLU A C 1
ATOM 2109 O O . GLU A 1 267 ? -3.724 4.366 25.100 1.00 90.44 267 GLU A O 1
ATOM 2114 N N . LYS A 1 268 ? -3.419 4.552 27.326 1.00 92.69 268 LYS A N 1
ATOM 2115 C CA . LYS A 1 268 ? -2.139 5.273 27.242 1.00 92.69 268 LYS A CA 1
ATOM 2116 C C . LYS A 1 268 ? -1.076 4.417 26.556 1.00 92.69 268 LYS A C 1
ATOM 2118 O O . LYS A 1 268 ? -0.392 4.917 25.665 1.00 92.69 268 LYS A O 1
ATOM 2123 N N . GLN A 1 269 ? -0.965 3.138 26.912 1.00 93.31 269 GLN A N 1
ATOM 2124 C CA . GLN A 1 269 ? -0.028 2.212 26.277 1.00 93.31 269 GLN A CA 1
ATOM 2125 C C . GLN A 1 269 ? -0.356 2.012 24.791 1.00 93.31 269 GLN A C 1
ATOM 2127 O O . GLN A 1 269 ? 0.520 2.175 23.946 1.00 93.31 269 GLN A O 1
ATOM 2132 N N . ALA A 1 270 ? -1.623 1.772 24.445 1.00 91.69 270 ALA A N 1
ATOM 2133 C CA . ALA A 1 270 ? -2.051 1.641 23.055 1.00 91.69 270 ALA A CA 1
ATOM 2134 C C . ALA A 1 270 ? -1.810 2.929 22.247 1.00 91.69 270 ALA A C 1
ATOM 2136 O O . ALA A 1 270 ? -1.502 2.868 21.058 1.00 91.69 270 ALA A O 1
ATOM 2137 N N . ALA A 1 271 ? -1.940 4.108 22.863 1.00 93.19 271 ALA A N 1
ATOM 2138 C CA . ALA A 1 271 ? -1.608 5.379 22.224 1.00 93.19 271 ALA A CA 1
ATOM 2139 C C . ALA A 1 271 ? -0.098 5.518 21.962 1.00 93.19 271 ALA A C 1
ATOM 2141 O O . ALA A 1 271 ? 0.283 5.969 20.881 1.00 93.19 271 ALA A O 1
ATOM 2142 N N . VAL A 1 272 ? 0.752 5.098 22.908 1.00 94.25 272 VAL A N 1
ATOM 2143 C CA . VAL A 1 272 ? 2.215 5.064 22.735 1.00 94.25 272 VAL A CA 1
ATOM 2144 C C . VAL A 1 272 ? 2.604 4.095 21.620 1.00 94.25 272 VAL A C 1
ATOM 2146 O O . VAL A 1 272 ? 3.302 4.500 20.697 1.00 94.25 272 VAL A O 1
ATOM 2149 N N . GLU A 1 273 ? 2.085 2.868 21.629 1.00 93.56 273 GLU A N 1
ATOM 2150 C CA . GLU A 1 273 ? 2.365 1.860 20.596 1.00 93.56 273 GLU A CA 1
ATOM 2151 C C . GLU A 1 273 ? 1.927 2.331 19.198 1.00 93.56 273 GLU A C 1
ATOM 2153 O O . GLU A 1 273 ? 2.659 2.166 18.221 1.00 93.56 273 GLU A O 1
ATOM 2158 N N . ARG A 1 274 ? 0.766 2.997 19.084 1.00 90.94 274 ARG A N 1
ATOM 2159 C CA . ARG A 1 274 ? 0.318 3.616 17.821 1.00 90.94 274 ARG A CA 1
ATOM 2160 C C . ARG A 1 274 ? 1.249 4.739 17.368 1.00 90.94 274 ARG A C 1
ATOM 2162 O O . ARG A 1 274 ? 1.538 4.836 16.177 1.00 90.94 274 ARG A O 1
ATOM 2169 N N . ALA A 1 275 ? 1.713 5.583 18.289 1.00 93.06 275 ALA A N 1
ATOM 2170 C CA . ALA A 1 275 ? 2.646 6.660 17.971 1.00 93.06 275 ALA A CA 1
ATOM 2171 C C . ALA A 1 275 ? 4.017 6.114 17.541 1.00 93.06 275 ALA A C 1
ATOM 2173 O O . ALA A 1 275 ? 4.606 6.612 16.583 1.00 93.06 275 ALA A O 1
ATOM 2174 N N . GLU A 1 276 ? 4.516 5.066 18.198 1.00 94.75 276 GLU A N 1
ATOM 2175 C CA . GLU A 1 276 ? 5.761 4.390 17.828 1.00 94.75 276 GLU A CA 1
ATOM 2176 C C . GLU A 1 276 ? 5.662 3.724 16.451 1.00 94.75 276 GLU A C 1
ATOM 2178 O O . GLU A 1 276 ? 6.548 3.935 15.622 1.00 94.75 276 GLU A O 1
ATOM 2183 N N . ALA A 1 277 ? 4.560 3.024 16.160 1.00 92.31 277 ALA A N 1
ATOM 2184 C CA . ALA A 1 277 ? 4.303 2.434 14.845 1.00 92.31 277 ALA A CA 1
ATOM 2185 C C . ALA A 1 277 ? 4.159 3.498 13.735 1.00 92.31 277 ALA A C 1
ATOM 2187 O O . ALA A 1 277 ? 4.645 3.323 12.616 1.00 92.31 277 ALA A O 1
ATOM 2188 N N . SER A 1 278 ? 3.530 4.639 14.033 1.00 90.56 278 SER A N 1
ATOM 2189 C CA . SER A 1 278 ? 3.465 5.769 13.097 1.00 90.56 278 SER A CA 1
ATOM 2190 C C . SER A 1 278 ? 4.848 6.378 12.846 1.00 90.56 278 SER A C 1
ATOM 2192 O O . SER A 1 278 ? 5.185 6.718 11.716 1.00 90.56 278 SER A O 1
ATOM 2194 N N . ASN A 1 279 ? 5.679 6.503 13.881 1.00 94.00 279 ASN A N 1
ATOM 2195 C CA . ASN A 1 279 ? 7.033 7.036 13.741 1.00 94.00 279 ASN A CA 1
ATOM 2196 C C . ASN A 1 279 ? 7.958 6.073 12.981 1.00 94.00 279 ASN A C 1
ATOM 2198 O O . ASN A 1 279 ? 8.808 6.528 12.216 1.00 94.00 279 ASN A O 1
ATOM 2202 N N . SER A 1 280 ? 7.825 4.755 13.180 1.00 94.00 280 SER A N 1
ATOM 2203 C CA . SER A 1 280 ? 8.620 3.764 12.444 1.00 94.00 280 SER A CA 1
ATOM 2204 C C . SER A 1 280 ? 8.265 3.763 10.958 1.00 94.00 280 SER A C 1
ATOM 2206 O O . SER A 1 280 ? 9.160 3.865 10.125 1.00 94.00 280 SER A O 1
ATOM 2208 N N . THR A 1 281 ? 6.972 3.772 10.625 1.00 91.38 281 THR A N 1
ATOM 2209 C CA . THR A 1 281 ? 6.501 3.838 9.231 1.00 91.38 281 THR A CA 1
ATOM 2210 C C . THR A 1 281 ? 6.920 5.135 8.532 1.00 91.38 281 THR A C 1
ATOM 2212 O O . THR A 1 281 ? 7.349 5.096 7.380 1.00 91.38 281 THR A O 1
ATOM 2215 N N . GLN A 1 282 ? 6.902 6.282 9.223 1.00 93.50 282 GLN A N 1
ATOM 2216 C CA . GLN A 1 282 ? 7.441 7.536 8.675 1.00 93.50 282 GLN A CA 1
ATOM 2217 C C . GLN A 1 282 ? 8.945 7.452 8.371 1.00 93.50 282 GLN A C 1
ATOM 2219 O O . GLN A 1 282 ? 9.393 7.970 7.346 1.00 93.50 282 GLN A O 1
ATOM 2224 N N . ARG A 1 283 ? 9.735 6.797 9.234 1.00 95.19 283 ARG A N 1
ATOM 2225 C CA . ARG A 1 283 ? 11.177 6.600 9.001 1.00 95.19 283 ARG A CA 1
ATOM 2226 C C . ARG A 1 283 ? 11.442 5.693 7.803 1.00 95.19 283 ARG A C 1
ATOM 2228 O O . ARG A 1 283 ? 12.275 6.049 6.977 1.00 95.19 283 ARG A O 1
ATOM 2235 N N . GLU A 1 284 ? 10.710 4.588 7.683 1.00 94.69 284 GLU A N 1
ATOM 2236 C CA . GLU A 1 284 ? 10.810 3.665 6.544 1.00 94.69 284 GLU A CA 1
ATOM 2237 C C . GLU A 1 284 ? 10.484 4.372 5.218 1.00 94.69 284 GLU A C 1
ATOM 2239 O O . GLU A 1 284 ? 11.250 4.284 4.261 1.00 94.69 284 GLU A O 1
ATOM 2244 N N . ILE A 1 285 ? 9.404 5.167 5.172 1.00 93.88 285 ILE A N 1
ATOM 2245 C CA . ILE A 1 285 ? 9.045 5.953 3.977 1.00 93.88 285 ILE A CA 1
ATOM 2246 C C . ILE A 1 285 ? 10.137 6.974 3.626 1.00 93.88 285 ILE A C 1
ATOM 2248 O O . ILE A 1 285 ? 10.441 7.176 2.446 1.00 93.88 285 ILE A O 1
ATOM 2252 N N . ALA A 1 286 ? 10.730 7.630 4.628 1.00 94.88 286 ALA A N 1
ATOM 2253 C CA . ALA A 1 286 ? 11.797 8.605 4.412 1.00 94.88 286 ALA A CA 1
ATOM 2254 C C . ALA A 1 286 ? 13.082 7.956 3.866 1.00 94.88 286 ALA A C 1
ATOM 2256 O O . ALA A 1 286 ? 13.708 8.511 2.958 1.00 94.88 286 ALA A O 1
ATOM 2257 N N . GLU A 1 287 ? 13.456 6.783 4.382 1.00 96.88 287 GLU A N 1
ATOM 2258 C CA . GLU A 1 287 ? 14.596 6.001 3.896 1.00 96.88 287 GLU A CA 1
ATOM 2259 C C . GLU A 1 287 ? 14.369 5.538 2.452 1.00 96.88 287 GLU A C 1
ATOM 2261 O O . GLU A 1 287 ? 15.182 5.844 1.575 1.00 96.88 287 GLU A O 1
ATOM 2266 N N . GLU A 1 288 ? 13.211 4.937 2.160 1.00 95.06 288 GLU A N 1
ATOM 2267 C CA . GLU A 1 288 ? 12.865 4.505 0.803 1.00 95.06 288 GLU A CA 1
ATOM 2268 C C . GLU A 1 288 ? 12.870 5.662 -0.206 1.00 95.06 288 GLU A C 1
ATOM 2270 O O . GLU A 1 288 ? 13.318 5.500 -1.344 1.00 95.06 288 GLU A O 1
ATOM 2275 N N . ARG A 1 289 ? 12.401 6.854 0.185 1.00 94.19 289 ARG A N 1
ATOM 2276 C CA . ARG A 1 289 ? 12.470 8.045 -0.676 1.00 94.19 289 ARG A CA 1
ATOM 2277 C C . ARG A 1 289 ? 13.900 8.475 -0.970 1.00 94.19 289 ARG A C 1
ATOM 2279 O O . ARG A 1 289 ? 14.183 8.899 -2.091 1.00 94.19 289 ARG A O 1
ATOM 2286 N N . SER A 1 290 ? 14.793 8.382 0.014 1.00 95.25 290 SER A N 1
ATOM 2287 C CA . SER A 1 290 ? 16.208 8.696 -0.185 1.00 95.25 290 SER A CA 1
ATOM 2288 C C . SER A 1 290 ? 16.835 7.761 -1.222 1.00 95.25 290 SER A C 1
ATOM 2290 O O . SER A 1 290 ? 17.495 8.223 -2.158 1.00 95.25 290 SER A O 1
ATOM 2292 N N . GLU A 1 291 ? 16.550 6.459 -1.125 1.00 96.06 291 GLU A N 1
ATOM 2293 C CA . GLU A 1 291 ? 17.015 5.460 -2.089 1.00 96.06 291 GLU A CA 1
ATOM 2294 C C . GLU A 1 291 ? 16.472 5.732 -3.497 1.00 96.06 291 GLU A C 1
ATOM 2296 O O . GLU A 1 291 ? 17.254 5.845 -4.446 1.00 96.06 291 GLU A O 1
ATOM 2301 N N . VAL A 1 292 ? 15.152 5.926 -3.619 1.00 95.50 292 VAL A N 1
ATOM 2302 C CA . VAL A 1 292 ? 14.445 6.239 -4.875 1.00 95.50 292 VAL A CA 1
ATOM 2303 C C . VAL A 1 292 ? 15.001 7.503 -5.531 1.00 95.50 292 VAL A C 1
ATOM 2305 O O . VAL A 1 292 ? 15.230 7.514 -6.744 1.00 95.50 292 VAL A O 1
ATOM 2308 N N . GLY A 1 293 ? 15.270 8.549 -4.745 1.00 94.50 293 GLY A N 1
ATOM 2309 C CA . GLY A 1 293 ? 15.916 9.771 -5.221 1.00 94.50 293 GLY A CA 1
ATOM 2310 C C . GLY A 1 293 ? 17.314 9.499 -5.779 1.00 94.50 293 GLY A C 1
ATOM 2311 O O . GLY A 1 293 ? 17.621 9.890 -6.906 1.00 94.50 293 GLY A O 1
ATOM 2312 N N . SER A 1 294 ? 18.135 8.739 -5.046 1.00 96.56 294 SER A N 1
ATOM 2313 C CA . SER A 1 294 ? 19.494 8.392 -5.481 1.00 96.56 294 SER A CA 1
ATOM 2314 C C . SER A 1 294 ? 19.518 7.572 -6.780 1.00 96.56 294 SER A C 1
ATOM 2316 O O . SER A 1 294 ? 20.392 7.759 -7.630 1.00 96.56 294 SER A O 1
ATOM 2318 N N . GLU A 1 295 ? 18.559 6.661 -6.964 1.00 96.06 295 GLU A N 1
ATOM 2319 C CA . GLU A 1 295 ? 18.434 5.862 -8.182 1.00 96.06 295 GLU A CA 1
ATOM 2320 C C . GLU A 1 295 ? 17.950 6.704 -9.367 1.00 96.06 295 GLU A C 1
ATOM 2322 O O . GLU A 1 295 ? 18.470 6.555 -10.479 1.00 96.06 295 GLU A O 1
ATOM 2327 N N . ALA A 1 296 ? 16.999 7.619 -9.140 1.00 96.38 296 ALA A N 1
ATOM 2328 C CA . ALA A 1 296 ? 16.533 8.556 -10.159 1.00 96.38 296 ALA A CA 1
ATOM 2329 C C . ALA A 1 296 ? 17.688 9.410 -10.701 1.00 96.38 296 ALA A C 1
ATOM 2331 O O . ALA A 1 296 ? 17.841 9.537 -11.922 1.00 96.38 296 ALA A O 1
ATOM 2332 N N . ASP A 1 297 ? 18.530 9.932 -9.806 1.00 96.44 297 ASP A N 1
ATOM 2333 C CA . ASP A 1 297 ? 19.696 10.737 -10.163 1.00 96.44 297 ASP A CA 1
ATOM 2334 C C . ASP A 1 297 ? 20.716 9.922 -10.967 1.00 96.44 297 ASP A C 1
ATOM 2336 O O . ASP A 1 297 ? 21.150 10.362 -12.035 1.00 96.44 297 ASP A O 1
ATOM 2340 N N . LYS A 1 298 ? 21.034 8.692 -10.536 1.00 97.06 298 LYS A N 1
ATOM 2341 C CA . LYS A 1 298 ? 21.933 7.783 -11.274 1.00 97.06 298 LYS A CA 1
ATOM 2342 C C . LYS A 1 298 ? 21.435 7.504 -12.695 1.00 97.06 298 LYS A C 1
ATOM 2344 O O . LYS A 1 298 ? 22.217 7.568 -13.645 1.00 97.06 298 LYS A O 1
ATOM 2349 N N . LEU A 1 299 ? 20.141 7.216 -12.870 1.00 95.94 299 LEU A N 1
ATOM 2350 C CA . LEU A 1 299 ? 19.565 6.980 -14.200 1.00 95.94 299 LEU A CA 1
ATOM 2351 C C . LEU A 1 299 ? 19.573 8.241 -15.070 1.00 95.94 299 LEU A C 1
ATOM 2353 O O . LEU A 1 299 ? 19.826 8.148 -16.272 1.00 95.94 299 LEU A O 1
ATOM 2357 N N . SER A 1 300 ? 19.309 9.408 -14.478 1.00 95.19 300 SER A N 1
ATOM 2358 C CA . SER A 1 300 ? 19.344 10.700 -15.169 1.00 95.19 300 SER A CA 1
ATOM 2359 C C . SER A 1 300 ? 20.750 11.027 -15.678 1.00 95.19 300 SER A C 1
ATOM 2361 O O . SER A 1 300 ? 20.928 11.349 -16.856 1.00 95.19 300 SER A O 1
ATOM 2363 N N . VAL A 1 301 ? 21.765 10.856 -14.823 1.00 97.50 301 VAL A N 1
ATOM 2364 C CA . VAL A 1 301 ? 23.181 11.003 -15.193 1.00 97.50 301 VAL A CA 1
ATOM 2365 C C . VAL A 1 301 ? 23.525 10.057 -16.339 1.00 97.50 301 VAL A C 1
ATOM 2367 O O . VAL A 1 301 ? 24.026 10.508 -17.368 1.00 97.50 301 VAL A O 1
ATOM 2370 N N . ARG A 1 302 ? 23.155 8.774 -16.234 1.00 96.81 302 ARG A N 1
ATOM 2371 C CA . ARG A 1 302 ? 23.451 7.783 -17.276 1.00 96.81 302 ARG A CA 1
ATOM 2372 C C . ARG A 1 302 ? 22.791 8.100 -18.620 1.00 96.81 302 ARG A C 1
ATOM 2374 O O . ARG A 1 302 ? 23.382 7.860 -19.669 1.00 96.81 302 ARG A O 1
ATOM 2381 N N . LEU A 1 303 ? 21.569 8.633 -18.607 1.00 96.19 303 LEU A N 1
ATOM 2382 C CA . LEU A 1 303 ? 20.868 9.052 -19.822 1.00 96.19 303 LEU A CA 1
ATOM 2383 C C . LEU A 1 303 ? 21.583 10.234 -20.491 1.00 96.19 303 LEU A C 1
ATOM 2385 O O . LEU A 1 303 ? 21.733 10.248 -21.715 1.00 96.19 303 LEU A O 1
ATOM 2389 N N . ASN A 1 304 ? 22.060 11.196 -19.698 1.00 95.88 304 ASN A N 1
ATOM 2390 C CA . ASN A 1 304 ? 22.829 12.331 -20.202 1.00 95.88 304 ASN A CA 1
ATOM 2391 C C . ASN A 1 304 ? 24.185 11.897 -20.776 1.00 95.88 304 ASN A C 1
ATOM 2393 O O . ASN A 1 304 ? 24.521 12.327 -21.877 1.00 95.88 304 ASN A O 1
ATOM 2397 N N . GLU A 1 305 ? 24.905 10.998 -20.099 1.00 97.19 305 GLU A N 1
ATOM 2398 C CA . GLU A 1 305 ? 26.145 10.391 -20.612 1.00 97.19 305 GLU A CA 1
ATOM 2399 C C . GLU A 1 305 ? 25.919 9.693 -21.960 1.00 97.19 305 GLU A C 1
ATOM 2401 O O . GLU A 1 305 ? 26.623 9.948 -22.935 1.00 97.19 305 GLU A O 1
ATOM 2406 N N . LEU A 1 306 ? 24.875 8.862 -22.054 1.00 96.25 306 LEU A N 1
ATOM 2407 C CA . LEU A 1 306 ? 24.523 8.156 -23.287 1.00 96.25 306 LEU A CA 1
ATOM 2408 C C . LEU A 1 306 ? 24.280 9.137 -24.450 1.00 96.25 306 LEU A C 1
ATOM 2410 O O . LEU A 1 306 ? 24.643 8.873 -25.599 1.00 96.25 306 LEU A O 1
ATOM 2414 N N . LYS A 1 307 ? 23.659 10.285 -24.154 1.00 96.56 307 LYS A N 1
ATOM 2415 C CA . LYS A 1 307 ? 23.389 11.342 -25.135 1.00 96.56 307 LYS A CA 1
ATOM 2416 C C . LYS A 1 307 ? 24.675 12.032 -25.582 1.00 96.56 307 LYS A C 1
ATOM 2418 O O . LYS A 1 307 ? 24.845 12.243 -26.784 1.00 96.56 307 LYS A O 1
ATOM 2423 N N . THR A 1 308 ? 25.573 12.366 -24.656 1.00 97.62 308 THR A N 1
ATOM 2424 C CA . THR A 1 308 ? 26.865 12.987 -24.989 1.00 97.62 308 THR A CA 1
ATOM 2425 C C . THR A 1 308 ? 27.761 12.044 -25.789 1.00 97.62 308 THR A C 1
ATOM 2427 O O . THR A 1 308 ? 28.403 12.477 -26.752 1.00 97.62 308 THR A O 1
ATOM 2430 N N . ASP A 1 309 ? 27.744 10.751 -25.458 1.00 96.50 309 ASP A N 1
ATOM 2431 C CA . ASP A 1 309 ? 28.487 9.710 -26.171 1.00 96.50 309 ASP A CA 1
ATOM 2432 C C . ASP A 1 309 ? 27.995 9.572 -27.614 1.00 96.50 309 ASP A C 1
ATOM 2434 O O . ASP A 1 309 ? 28.802 9.588 -28.548 1.00 96.50 309 ASP A O 1
ATOM 2438 N N . LEU A 1 310 ? 26.671 9.515 -27.822 1.00 97.12 310 LEU A N 1
ATOM 2439 C CA . LEU A 1 310 ? 26.100 9.487 -29.169 1.00 97.12 310 LEU A CA 1
ATOM 2440 C C . LEU A 1 310 ? 26.483 10.746 -29.954 1.00 97.12 310 LEU A C 1
ATOM 2442 O O . LEU A 1 310 ? 26.903 10.634 -31.101 1.00 97.12 310 LEU A O 1
ATOM 2446 N N . GLN A 1 311 ? 26.360 11.936 -29.360 1.00 97.50 311 GLN A N 1
ATOM 2447 C CA . GLN A 1 311 ? 26.699 13.193 -30.039 1.00 97.50 311 GLN A CA 1
ATOM 2448 C C . GLN A 1 311 ? 28.164 13.231 -30.481 1.00 97.50 311 GLN A C 1
ATOM 2450 O O . GLN A 1 311 ? 28.458 13.653 -31.599 1.00 97.50 311 GLN A O 1
ATOM 2455 N N . THR A 1 312 ? 29.072 12.742 -29.637 1.00 98.00 312 THR A N 1
ATOM 2456 C CA . THR A 1 312 ? 30.506 12.678 -29.941 1.00 98.00 312 THR A CA 1
ATOM 2457 C C . THR A 1 312 ? 30.813 11.631 -31.010 1.00 98.00 312 THR A C 1
ATOM 2459 O O . THR A 1 312 ? 31.681 11.838 -31.855 1.00 98.00 312 THR A O 1
ATOM 2462 N N . LEU A 1 313 ? 30.112 10.498 -31.008 1.00 96.94 313 LEU A N 1
ATOM 2463 C CA . LEU A 1 313 ? 30.268 9.487 -32.049 1.00 96.94 313 LEU A CA 1
ATOM 2464 C C . LEU A 1 313 ? 29.732 9.986 -33.397 1.00 96.94 313 LEU A C 1
ATOM 2466 O O . LEU A 1 313 ? 30.396 9.813 -34.415 1.00 96.94 313 LEU A O 1
ATOM 2470 N N . LEU A 1 314 ? 28.568 10.640 -33.410 1.00 96.75 314 LEU A N 1
ATOM 2471 C CA . LEU A 1 314 ? 27.985 11.204 -34.627 1.00 96.75 314 LEU A CA 1
ATOM 2472 C C . LEU A 1 314 ? 28.869 12.299 -35.226 1.00 96.75 314 LEU A C 1
ATOM 2474 O O . LEU A 1 314 ? 29.096 12.281 -36.430 1.00 96.75 314 LEU A O 1
ATOM 2478 N N . SER A 1 315 ? 29.429 13.193 -34.405 1.00 97.12 315 SER A N 1
ATOM 2479 C CA . SER A 1 315 ? 30.335 14.232 -34.904 1.00 97.12 315 SER A CA 1
ATOM 2480 C C . SER A 1 315 ? 31.623 13.653 -35.496 1.00 97.12 315 SER A C 1
ATOM 2482 O O . SER A 1 315 ? 32.096 14.152 -36.516 1.00 97.12 315 SER A O 1
ATOM 2484 N N . LYS A 1 316 ? 32.160 12.568 -34.917 1.00 97.81 316 LYS A N 1
ATOM 2485 C CA . LYS A 1 316 ? 33.295 11.825 -35.491 1.00 97.81 316 LYS A CA 1
ATOM 2486 C C . LYS A 1 316 ? 32.942 11.202 -36.842 1.00 97.81 316 LYS A C 1
ATOM 2488 O O . LYS A 1 316 ? 33.685 11.385 -37.800 1.00 97.81 316 LYS A O 1
ATOM 2493 N N . LEU A 1 317 ? 31.803 10.513 -36.935 1.00 96.19 317 LEU A N 1
ATOM 2494 C CA . LEU A 1 317 ? 31.357 9.907 -38.193 1.00 96.19 317 LEU A CA 1
ATOM 2495 C C . LEU A 1 317 ? 31.095 10.963 -39.273 1.00 96.19 317 LEU A C 1
ATOM 2497 O O . LEU A 1 317 ? 31.503 10.773 -40.413 1.00 96.19 317 LEU A O 1
ATOM 2501 N N . ASP A 1 318 ? 30.470 12.089 -38.924 1.00 95.88 318 ASP A N 1
ATOM 2502 C CA . ASP A 1 318 ? 30.219 13.191 -39.859 1.00 95.88 318 ASP A CA 1
ATOM 2503 C C . ASP A 1 318 ? 31.533 13.827 -40.353 1.00 95.88 318 ASP A C 1
ATOM 2505 O O . ASP A 1 318 ? 31.655 14.152 -41.537 1.00 95.88 318 ASP A O 1
ATOM 2509 N N . ALA A 1 319 ? 32.540 13.949 -39.479 1.00 97.19 319 ALA A N 1
ATOM 2510 C CA . ALA A 1 319 ? 33.869 14.439 -39.845 1.00 97.19 319 ALA A CA 1
ATOM 2511 C C . ALA A 1 319 ? 34.608 13.507 -40.823 1.00 97.19 319 ALA A C 1
ATOM 2513 O O . ALA A 1 319 ? 35.370 13.992 -41.657 1.00 97.19 319 ALA A O 1
ATOM 2514 N N . GLU A 1 320 ? 34.374 12.192 -40.760 1.00 96.06 320 GLU A N 1
ATOM 2515 C CA . GLU A 1 320 ? 34.938 11.220 -41.709 1.00 96.06 320 GLU A CA 1
ATOM 2516 C C . GLU A 1 320 ? 34.128 11.102 -43.007 1.00 96.06 320 GLU A C 1
ATOM 2518 O O . GLU A 1 320 ? 34.696 10.877 -44.080 1.00 96.06 320 GLU A O 1
ATOM 2523 N N . LEU A 1 321 ? 32.805 11.255 -42.925 1.00 95.31 321 LEU A N 1
ATOM 2524 C CA . LEU A 1 321 ? 31.898 11.097 -44.057 1.00 95.31 321 LEU A CA 1
ATOM 2525 C C . LEU A 1 321 ? 31.989 12.268 -45.035 1.00 95.31 321 LEU A C 1
ATOM 2527 O O . LEU A 1 321 ? 31.976 12.057 -46.247 1.00 95.31 321 LEU A O 1
ATOM 2531 N N . LYS A 1 322 ? 32.113 13.493 -44.513 1.00 95.56 322 LYS A N 1
ATOM 2532 C CA . LYS A 1 322 ? 32.190 14.715 -45.317 1.00 95.56 322 LYS A CA 1
ATOM 2533 C C . LYS A 1 322 ? 33.318 14.692 -46.363 1.00 95.56 322 LYS A C 1
ATOM 2535 O O . LYS A 1 322 ? 32.994 14.811 -47.540 1.00 95.56 322 LYS A O 1
ATOM 2540 N N . PRO A 1 323 ? 34.601 14.461 -46.014 1.00 96.56 323 PRO A N 1
ATOM 2541 C CA . PRO A 1 323 ? 35.672 14.446 -47.012 1.00 96.56 323 PRO A CA 1
ATOM 2542 C C . PRO A 1 323 ? 35.526 13.303 -48.026 1.00 96.56 323 PRO A C 1
ATOM 2544 O O . PRO A 1 323 ? 35.906 13.464 -49.181 1.00 96.56 323 PRO A O 1
ATOM 2547 N N . ALA A 1 324 ? 34.963 12.155 -47.628 1.00 93.62 324 ALA A N 1
ATOM 2548 C CA . ALA A 1 324 ? 34.693 11.060 -48.560 1.00 93.62 324 ALA A CA 1
ATOM 2549 C C . ALA A 1 324 ? 33.592 11.429 -49.570 1.00 93.62 324 ALA A C 1
ATOM 2551 O O . ALA A 1 324 ? 33.724 11.127 -50.753 1.00 93.62 324 ALA A O 1
ATOM 2552 N N . ALA A 1 325 ? 32.531 12.102 -49.114 1.00 93.75 325 ALA A N 1
ATOM 2553 C CA . ALA A 1 325 ? 31.455 12.589 -49.971 1.00 93.75 325 ALA A CA 1
ATOM 2554 C C . ALA A 1 325 ? 31.934 13.702 -50.917 1.00 93.75 325 ALA A C 1
ATOM 2556 O O . ALA A 1 325 ? 31.673 13.626 -52.116 1.00 93.75 325 ALA A O 1
ATOM 2557 N N . ASP A 1 326 ? 32.688 14.676 -50.400 1.00 96.38 326 ASP A N 1
ATOM 2558 C CA . ASP A 1 326 ? 33.264 15.765 -51.197 1.00 96.38 326 ASP A CA 1
ATOM 2559 C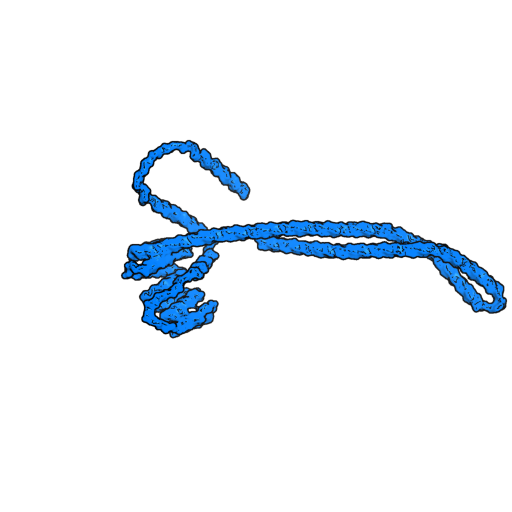 C . ASP A 1 326 ? 34.165 15.193 -52.309 1.00 96.38 326 ASP A C 1
ATOM 2561 O O . ASP A 1 326 ? 34.018 15.539 -53.482 1.00 96.38 326 ASP A O 1
ATOM 2565 N N . ARG A 1 327 ? 35.023 14.215 -51.976 1.00 97.19 327 ARG A N 1
ATOM 2566 C CA . ARG A 1 327 ? 35.897 13.545 -52.949 1.00 97.19 327 ARG A CA 1
ATOM 2567 C C . ARG A 1 327 ? 35.127 12.735 -53.996 1.00 97.19 327 ARG A C 1
ATOM 2569 O O . ARG A 1 327 ? 35.527 12.700 -55.156 1.00 97.19 327 ARG A O 1
ATOM 2576 N N . LEU A 1 328 ? 34.021 12.092 -53.622 1.00 94.94 328 LEU A N 1
ATOM 2577 C CA . LEU A 1 328 ? 33.159 11.393 -54.581 1.00 94.94 328 LEU A CA 1
ATOM 2578 C C . LEU A 1 328 ? 32.545 12.349 -55.606 1.00 94.94 328 LEU A C 1
ATOM 2580 O O . LEU A 1 328 ? 32.501 12.019 -56.790 1.00 94.94 328 LEU A O 1
ATOM 2584 N N . GLU A 1 329 ? 32.092 13.526 -55.178 1.00 95.56 329 GLU A N 1
ATOM 2585 C CA . GLU A 1 329 ? 31.550 14.541 -56.088 1.00 95.56 329 GLU A CA 1
ATOM 2586 C C . GLU A 1 329 ? 32.630 15.120 -57.016 1.00 95.56 329 GLU A C 1
ATOM 2588 O O . GLU A 1 329 ? 32.386 15.309 -58.213 1.00 95.56 329 GLU A O 1
ATOM 2593 N N . GLU A 1 330 ? 33.856 15.309 -56.517 1.00 96.69 330 GLU A N 1
ATOM 2594 C CA . GLU A 1 330 ? 35.009 15.659 -57.356 1.00 96.69 330 GLU A CA 1
ATOM 2595 C C . GLU A 1 330 ? 35.278 14.593 -58.428 1.00 96.69 330 GLU A C 1
ATOM 2597 O O . GLU A 1 330 ? 35.379 14.923 -59.611 1.00 96.69 330 GLU A O 1
ATOM 2602 N N . LEU A 1 331 ? 35.339 13.312 -58.043 1.00 95.38 331 LEU A N 1
ATOM 2603 C CA . LEU A 1 331 ? 35.585 12.204 -58.974 1.00 95.38 331 LEU A CA 1
ATOM 2604 C C . LEU A 1 331 ? 34.470 12.075 -60.019 1.00 95.38 331 LEU A C 1
ATOM 2606 O O . LEU A 1 331 ? 34.754 11.804 -61.186 1.00 95.38 331 LEU A O 1
ATOM 2610 N N . LYS A 1 332 ? 33.205 12.307 -59.642 1.00 94.75 332 LYS A N 1
ATOM 2611 C CA . LYS A 1 332 ? 32.080 12.353 -60.594 1.00 94.75 332 LYS A CA 1
ATOM 2612 C C . LYS A 1 332 ? 32.241 13.491 -61.596 1.00 94.75 332 LYS A C 1
ATOM 2614 O O . LYS A 1 332 ? 32.034 13.281 -62.791 1.00 94.75 332 LYS A O 1
ATOM 2619 N N . THR A 1 333 ? 32.642 14.668 -61.121 1.00 96.31 333 THR A N 1
ATOM 2620 C CA . THR A 1 333 ? 32.890 15.841 -61.967 1.00 96.31 333 THR A CA 1
ATOM 2621 C C . THR A 1 333 ? 34.060 15.594 -62.925 1.00 96.31 333 THR A C 1
ATOM 2623 O O . THR A 1 333 ? 33.977 15.953 -64.099 1.00 96.31 333 THR A O 1
ATOM 2626 N N . GLU A 1 334 ? 35.117 14.913 -62.468 1.00 95.12 334 GLU A N 1
ATOM 2627 C CA . GLU A 1 334 ? 36.264 14.529 -63.299 1.00 95.12 334 GLU A CA 1
ATOM 2628 C C . GLU A 1 334 ? 35.909 13.448 -64.338 1.00 95.12 334 GLU A C 1
ATOM 2630 O O . GLU A 1 334 ? 36.348 13.505 -65.491 1.00 95.12 334 GLU A O 1
ATOM 2635 N N . ALA A 1 335 ? 35.103 12.455 -63.951 1.00 94.62 335 ALA A N 1
ATOM 2636 C CA . ALA A 1 335 ? 34.708 11.347 -64.817 1.00 94.62 335 ALA A CA 1
ATOM 2637 C C . ALA A 1 335 ? 33.693 11.764 -65.892 1.00 94.62 335 ALA A C 1
ATOM 2639 O O . ALA A 1 335 ? 33.734 11.232 -67.002 1.00 94.62 335 ALA A O 1
ATOM 2640 N N . ALA A 1 336 ? 32.799 12.712 -65.591 1.00 96.06 336 ALA A N 1
ATOM 2641 C CA . ALA A 1 336 ? 31.706 13.130 -66.469 1.00 96.06 336 ALA A CA 1
ATOM 2642 C C . ALA A 1 336 ? 32.131 13.467 -67.918 1.00 96.06 336 ALA A C 1
ATOM 2644 O O . ALA A 1 336 ? 31.571 12.864 -68.840 1.00 96.06 336 ALA A O 1
ATOM 2645 N N . PRO A 1 337 ? 33.122 14.348 -68.181 1.00 96.38 337 PRO A N 1
ATOM 2646 C CA . PRO A 1 337 ? 33.531 14.661 -69.553 1.00 96.38 337 PRO A CA 1
ATOM 2647 C C . PRO A 1 337 ? 34.190 13.468 -70.260 1.00 96.38 337 PRO A C 1
ATOM 2649 O O . PRO A 1 337 ? 33.995 13.277 -71.460 1.00 96.38 337 PRO A O 1
ATOM 2652 N N . LYS A 1 338 ? 34.938 12.633 -69.523 1.00 95.19 338 LYS A N 1
ATOM 2653 C CA . LYS A 1 338 ? 35.589 11.431 -70.070 1.00 95.19 338 LYS A CA 1
ATOM 2654 C C . LYS A 1 338 ? 34.547 10.388 -70.485 1.00 95.19 338 LYS A C 1
ATOM 2656 O O . LYS A 1 338 ? 34.655 9.818 -71.566 1.00 95.19 338 LYS A O 1
ATOM 2661 N N . LEU A 1 339 ? 33.516 10.181 -69.662 1.00 94.94 339 LEU A N 1
ATOM 2662 C CA . LEU A 1 339 ? 32.393 9.288 -69.959 1.00 94.94 339 LEU A CA 1
ATOM 2663 C C . LEU A 1 339 ? 31.550 9.790 -71.138 1.00 94.94 339 LEU A C 1
ATOM 2665 O O . LEU A 1 339 ? 31.156 8.984 -71.978 1.00 94.94 339 LEU A O 1
ATOM 2669 N N . ALA A 1 340 ? 31.308 11.102 -71.232 1.00 96.12 340 ALA A N 1
ATOM 2670 C CA . ALA A 1 340 ? 30.621 11.700 -72.376 1.00 96.12 340 ALA A CA 1
ATOM 2671 C C . ALA A 1 340 ? 31.396 11.457 -73.681 1.00 96.12 340 ALA A C 1
ATOM 2673 O O . ALA A 1 340 ? 30.840 10.901 -74.624 1.00 96.12 340 ALA A O 1
ATOM 2674 N N . LYS A 1 341 ? 32.708 11.741 -73.695 1.00 96.00 341 LYS A N 1
ATOM 2675 C CA . LYS A 1 341 ? 33.561 11.481 -74.865 1.00 96.00 341 LYS A CA 1
ATOM 2676 C C . LYS A 1 341 ? 33.617 9.991 -75.228 1.00 96.00 341 LYS A C 1
ATOM 2678 O O . LYS A 1 341 ? 33.607 9.648 -76.404 1.00 96.00 341 LYS A O 1
ATOM 2683 N N . LEU A 1 342 ? 33.666 9.100 -74.236 1.00 94.81 342 LEU A N 1
ATOM 2684 C CA . LEU A 1 342 ? 33.656 7.651 -74.460 1.00 94.81 342 LEU A CA 1
ATOM 2685 C C . LEU A 1 342 ? 32.338 7.195 -75.107 1.00 94.81 342 LEU A C 1
ATOM 2687 O O . LEU A 1 342 ? 32.359 6.381 -76.028 1.00 94.81 342 LEU A O 1
ATOM 2691 N N . ARG A 1 343 ? 31.201 7.755 -74.674 1.00 96.56 343 ARG A N 1
ATOM 2692 C CA . ARG A 1 343 ? 29.891 7.512 -75.294 1.00 96.56 343 ARG A CA 1
ATOM 2693 C C . ARG A 1 343 ? 29.854 7.984 -76.750 1.00 96.56 343 ARG A C 1
ATOM 2695 O O . ARG A 1 343 ? 29.344 7.244 -77.588 1.00 96.56 343 ARG A O 1
ATOM 2702 N N . ASP A 1 344 ? 30.395 9.165 -77.040 1.00 96.56 344 ASP A N 1
ATOM 2703 C CA . ASP A 1 344 ? 30.457 9.705 -78.403 1.00 96.56 344 ASP A CA 1
ATOM 2704 C C . ASP A 1 344 ? 31.344 8.834 -79.308 1.00 96.56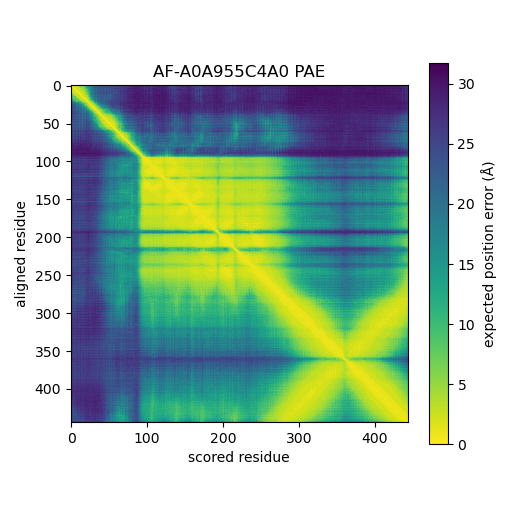 344 ASP A C 1
ATOM 2706 O O . ASP A 1 344 ? 30.908 8.436 -80.385 1.00 96.56 344 ASP A O 1
ATOM 2710 N N . ILE A 1 345 ? 32.531 8.432 -78.832 1.00 95.56 345 ILE A N 1
ATOM 2711 C CA . ILE A 1 345 ? 33.435 7.523 -79.560 1.00 95.56 345 ILE A CA 1
ATOM 2712 C C . ILE A 1 345 ? 32.770 6.173 -79.841 1.00 95.56 345 ILE A C 1
ATOM 2714 O O . ILE A 1 345 ? 32.890 5.655 -80.947 1.00 95.56 345 ILE A O 1
ATOM 2718 N N . ASN A 1 346 ? 32.079 5.582 -78.861 1.00 95.25 346 ASN A N 1
ATOM 2719 C CA . ASN A 1 346 ? 31.395 4.305 -79.070 1.00 95.25 346 ASN A CA 1
ATOM 2720 C C . ASN A 1 346 ? 30.314 4.422 -80.148 1.00 95.25 346 ASN A C 1
ATOM 2722 O O . ASN A 1 346 ? 30.238 3.561 -81.016 1.00 95.25 346 ASN A O 1
ATOM 2726 N N . LYS A 1 347 ? 29.547 5.518 -80.143 1.00 96.56 347 LYS A N 1
ATOM 2727 C CA . LYS A 1 347 ? 28.551 5.781 -81.182 1.00 96.56 347 LYS A CA 1
ATOM 2728 C C . LYS A 1 347 ? 29.192 5.915 -82.567 1.00 96.56 347 LYS A C 1
ATO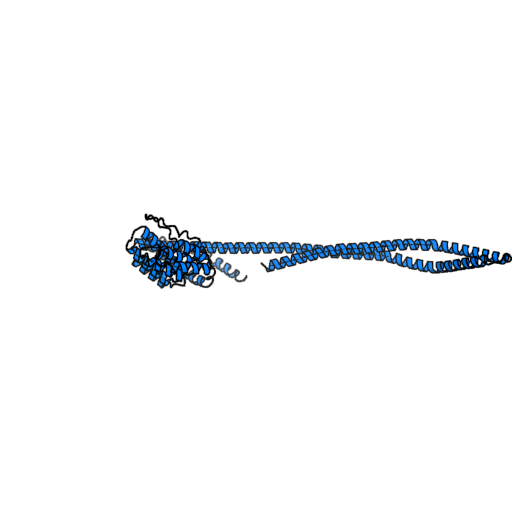M 2730 O O . LYS A 1 347 ? 28.697 5.325 -83.515 1.00 96.56 347 LYS A O 1
ATOM 2735 N N . GLU A 1 348 ? 30.299 6.647 -82.688 1.00 95.25 348 GLU A N 1
ATOM 2736 C CA . GLU A 1 348 ? 31.005 6.786 -83.969 1.00 95.25 348 GLU A CA 1
ATOM 2737 C C . GLU A 1 348 ? 31.589 5.451 -84.466 1.00 95.25 348 GLU A C 1
ATOM 2739 O O . GLU A 1 348 ? 31.576 5.181 -85.667 1.00 95.25 348 GLU A O 1
ATOM 2744 N N . ILE A 1 349 ? 32.080 4.596 -83.560 1.00 93.50 349 ILE A N 1
ATOM 2745 C CA . ILE A 1 349 ? 32.532 3.237 -83.897 1.00 93.50 349 ILE A CA 1
ATOM 2746 C C . ILE A 1 349 ? 31.365 2.394 -84.428 1.00 93.50 349 ILE A C 1
ATOM 2748 O O . ILE A 1 349 ? 31.541 1.714 -85.442 1.00 93.50 349 ILE A O 1
ATOM 2752 N N . ASP A 1 350 ? 30.203 2.449 -83.774 1.00 94.88 350 ASP A N 1
ATOM 2753 C CA . ASP A 1 350 ? 28.995 1.731 -84.193 1.00 94.88 350 ASP A CA 1
ATOM 2754 C C . ASP A 1 350 ? 28.506 2.235 -85.566 1.00 94.88 350 ASP A C 1
ATOM 2756 O O . ASP A 1 350 ? 28.336 1.433 -86.485 1.00 94.88 350 ASP A O 1
ATOM 2760 N N . ASP A 1 351 ? 28.421 3.559 -85.761 1.00 95.38 351 ASP A N 1
ATOM 2761 C CA . ASP A 1 351 ? 28.043 4.191 -87.035 1.00 95.38 351 ASP A CA 1
ATOM 2762 C C . ASP A 1 351 ? 28.996 3.770 -88.179 1.00 95.38 351 ASP A C 1
ATOM 2764 O O . ASP A 1 351 ? 28.568 3.479 -89.299 1.00 95.38 351 ASP A O 1
ATOM 2768 N N . ILE A 1 352 ? 30.311 3.699 -87.918 1.00 93.06 352 ILE A N 1
ATOM 2769 C CA . ILE A 1 352 ? 31.299 3.194 -88.887 1.00 93.06 352 ILE A CA 1
ATOM 2770 C C . ILE A 1 352 ? 31.062 1.710 -89.197 1.00 93.06 352 ILE A C 1
ATOM 2772 O O . ILE A 1 352 ? 31.199 1.308 -90.356 1.00 93.06 352 ILE A O 1
ATOM 2776 N N . GLY A 1 353 ? 30.730 0.900 -88.188 1.00 93.06 353 GLY A N 1
ATOM 2777 C CA . GLY A 1 353 ? 30.393 -0.515 -88.348 1.00 93.06 353 GLY A CA 1
ATOM 2778 C C . GLY A 1 353 ? 29.188 -0.724 -89.266 1.00 93.06 353 GLY A C 1
ATOM 2779 O O . GLY A 1 353 ? 29.266 -1.523 -90.201 1.00 93.06 353 GLY A O 1
ATOM 2780 N N . ASP A 1 354 ? 28.130 0.060 -89.066 1.00 93.81 354 ASP A N 1
ATOM 2781 C CA . ASP A 1 354 ? 26.909 0.024 -89.876 1.00 93.81 354 ASP A CA 1
ATOM 2782 C C . ASP A 1 354 ? 27.160 0.472 -91.326 1.00 93.81 354 ASP A C 1
ATOM 2784 O O . ASP A 1 354 ? 26.688 -0.153 -92.283 1.00 93.81 354 ASP A O 1
ATOM 2788 N N . ILE A 1 355 ? 27.968 1.523 -91.525 1.00 92.38 355 ILE A N 1
ATOM 2789 C CA . ILE A 1 355 ? 28.380 1.948 -92.871 1.00 92.38 355 ILE A CA 1
ATOM 2790 C C . ILE A 1 355 ? 29.199 0.842 -93.541 1.00 92.38 355 ILE A C 1
ATOM 2792 O O . ILE A 1 355 ? 28.955 0.522 -94.699 1.00 92.38 355 ILE A O 1
ATOM 2796 N N . LEU A 1 356 ? 30.155 0.226 -92.839 1.00 89.81 356 LEU A N 1
ATOM 2797 C CA . LEU A 1 356 ? 30.968 -0.857 -93.400 1.00 89.81 356 LEU A CA 1
ATOM 2798 C C . LEU A 1 356 ? 30.127 -2.070 -93.819 1.00 89.81 356 LEU A C 1
ATOM 2800 O O . LEU A 1 356 ? 30.436 -2.682 -94.838 1.00 89.81 356 LEU A O 1
ATOM 2804 N N . ALA A 1 357 ? 29.068 -2.392 -93.074 1.00 90.31 357 ALA A N 1
ATOM 2805 C CA . ALA A 1 357 ? 28.157 -3.492 -93.388 1.00 90.31 357 ALA A CA 1
ATOM 2806 C C . ALA A 1 357 ? 27.265 -3.232 -94.619 1.00 90.31 357 ALA A C 1
ATOM 2808 O O . ALA A 1 357 ? 26.730 -4.180 -95.189 1.00 90.31 357 ALA A O 1
ATOM 2809 N N . SER A 1 358 ? 27.107 -1.969 -95.031 1.00 89.44 358 SER A N 1
ATOM 2810 C CA . SER A 1 358 ? 26.249 -1.554 -96.153 1.00 89.44 358 SER A CA 1
ATOM 2811 C C . SER A 1 358 ? 27.008 -1.221 -97.446 1.00 89.44 358 SER A C 1
ATOM 2813 O O . SER A 1 358 ? 26.389 -0.809 -98.425 1.00 89.44 358 SER A O 1
ATOM 2815 N N . LEU A 1 359 ? 28.334 -1.391 -97.476 1.00 88.94 359 LEU A N 1
ATOM 2816 C CA . LEU A 1 359 ? 29.164 -1.112 -98.655 1.00 88.94 359 LEU A CA 1
ATOM 2817 C C . LEU A 1 359 ? 29.208 -2.291 -99.641 1.00 88.94 359 LEU A C 1
ATOM 2819 O O . LEU A 1 359 ? 29.453 -3.426 -99.242 1.00 88.94 359 LEU A O 1
ATOM 2823 N N . ASP A 1 360 ? 29.091 -1.991 -100.939 1.00 82.06 360 ASP A N 1
ATOM 2824 C CA . ASP A 1 360 ? 29.288 -2.955 -102.032 1.00 82.06 360 ASP A CA 1
ATOM 2825 C C . ASP A 1 360 ? 30.782 -3.277 -102.275 1.00 82.06 360 ASP A C 1
ATOM 2827 O O . ASP A 1 360 ? 31.671 -2.442 -102.065 1.00 82.06 360 ASP A O 1
ATOM 2831 N N . ASP A 1 361 ? 31.073 -4.467 -102.824 1.00 72.88 361 ASP A N 1
ATOM 2832 C CA . ASP A 1 361 ? 32.432 -5.011 -103.054 1.00 72.88 361 ASP A CA 1
ATOM 2833 C C . ASP A 1 361 ? 33.376 -4.113 -103.889 1.00 72.88 361 ASP A C 1
ATOM 2835 O O . ASP A 1 361 ? 34.604 -4.279 -103.859 1.00 72.88 361 ASP A O 1
ATOM 2839 N N . GLY A 1 362 ? 32.822 -3.151 -104.637 1.00 70.19 362 GLY A N 1
ATOM 2840 C CA . GLY A 1 362 ? 33.560 -2.172 -105.440 1.00 70.19 362 GLY A CA 1
ATOM 2841 C C . GLY A 1 362 ? 34.172 -1.009 -104.643 1.00 70.19 362 GLY A C 1
ATOM 2842 O O . GLY A 1 362 ? 35.081 -0.345 -105.142 1.00 70.19 362 GLY A O 1
ATOM 2843 N N . GLU A 1 363 ? 33.755 -0.772 -103.392 1.00 78.38 363 GLU A N 1
ATOM 2844 C CA . GLU A 1 363 ? 34.150 0.405 -102.593 1.00 78.38 363 GLU A CA 1
ATOM 2845 C C . GLU A 1 363 ? 35.345 0.162 -101.642 1.00 78.38 363 GLU A C 1
ATOM 2847 O O . GLU A 1 363 ? 35.494 0.814 -100.601 1.00 78.38 363 GLU A O 1
ATOM 2852 N N . ARG A 1 364 ? 36.269 -0.739 -102.008 1.00 75.69 364 ARG A N 1
ATOM 2853 C CA . ARG A 1 364 ? 37.410 -1.161 -101.158 1.00 75.69 364 ARG A CA 1
ATOM 2854 C C . ARG A 1 364 ? 38.245 -0.005 -100.591 1.00 75.69 364 ARG A C 1
ATOM 2856 O O . ARG A 1 364 ? 38.692 -0.064 -99.446 1.00 75.69 364 ARG A O 1
ATOM 2863 N N . GLY A 1 365 ? 38.447 1.066 -101.362 1.00 80.12 365 GLY A N 1
ATOM 2864 C CA . GLY A 1 365 ? 39.207 2.243 -100.916 1.00 80.12 365 GLY A CA 1
ATOM 2865 C C . GLY A 1 365 ? 38.488 3.085 -99.852 1.00 80.12 365 GLY A C 1
ATOM 2866 O O . GLY A 1 365 ? 39.131 3.699 -98.999 1.00 80.12 365 GLY A O 1
ATOM 2867 N N . ARG A 1 366 ? 37.150 3.112 -99.866 1.00 84.25 366 ARG A N 1
ATOM 2868 C CA . ARG A 1 366 ? 36.335 3.771 -98.835 1.00 84.25 366 ARG A CA 1
ATOM 2869 C C . ARG A 1 366 ? 36.276 2.917 -97.572 1.00 84.25 366 ARG A C 1
ATOM 2871 O O . ARG A 1 366 ? 36.533 3.446 -96.492 1.00 84.25 366 ARG A O 1
ATOM 2878 N N . ALA A 1 367 ? 36.070 1.608 -97.727 1.00 84.38 367 ALA A N 1
ATOM 2879 C CA . ALA A 1 367 ? 36.106 0.647 -96.628 1.00 84.38 367 ALA A CA 1
ATOM 2880 C C . ALA A 1 367 ? 37.445 0.690 -95.868 1.00 84.38 367 ALA A C 1
ATOM 2882 O O . ALA A 1 367 ? 37.466 0.792 -94.644 1.00 84.38 367 ALA A O 1
ATOM 2883 N N . GLY A 1 368 ? 38.580 0.726 -96.579 1.00 87.75 368 GLY A N 1
ATOM 2884 C CA . GLY A 1 368 ? 39.904 0.825 -95.953 1.00 87.75 368 GLY A CA 1
ATOM 2885 C C . GLY A 1 368 ? 40.114 2.097 -95.117 1.00 87.75 368 GLY A C 1
ATOM 2886 O O . GLY A 1 368 ? 40.745 2.043 -94.061 1.00 87.75 368 GLY A O 1
ATOM 2887 N N . ARG A 1 369 ? 39.557 3.241 -95.544 1.00 88.81 369 ARG A N 1
ATOM 2888 C CA . ARG A 1 369 ? 39.618 4.498 -94.775 1.00 88.81 369 ARG A CA 1
ATOM 2889 C C . ARG A 1 369 ? 38.767 4.427 -93.510 1.00 88.81 369 ARG A C 1
ATOM 2891 O O . ARG A 1 369 ? 39.273 4.754 -92.443 1.00 88.81 369 ARG A O 1
ATOM 2898 N N . LEU A 1 370 ? 37.533 3.937 -93.622 1.00 89.75 370 LEU A N 1
ATOM 2899 C CA . LEU A 1 370 ? 36.628 3.751 -92.484 1.00 89.75 370 LEU A CA 1
ATOM 2900 C C . LEU A 1 370 ? 37.202 2.779 -91.444 1.00 89.75 370 LEU A C 1
ATOM 2902 O O . LEU A 1 370 ? 37.170 3.072 -90.253 1.00 89.75 370 LEU A O 1
ATOM 2906 N N . LEU A 1 371 ? 37.833 1.683 -91.881 1.00 91.25 371 LEU A N 1
ATOM 2907 C CA . LEU A 1 371 ? 38.533 0.753 -90.989 1.00 91.25 371 LEU A CA 1
ATOM 2908 C C . LEU A 1 371 ? 39.700 1.416 -90.240 1.00 91.25 371 LEU A C 1
ATOM 2910 O O . LEU A 1 371 ? 39.915 1.138 -89.060 1.00 91.25 371 LEU A O 1
ATOM 2914 N N . ASN A 1 372 ? 40.460 2.295 -90.898 1.00 91.94 372 ASN A N 1
ATOM 2915 C CA . ASN A 1 372 ? 41.541 3.032 -90.240 1.00 91.94 372 ASN A CA 1
ATOM 2916 C C . ASN A 1 372 ? 41.004 4.052 -89.226 1.00 91.94 372 ASN A C 1
ATOM 2918 O O . ASN A 1 372 ? 41.540 4.128 -88.119 1.00 91.94 372 ASN A O 1
ATOM 2922 N N . THR A 1 373 ? 39.932 4.774 -89.565 1.00 92.31 373 THR A N 1
ATOM 2923 C CA . THR A 1 373 ? 39.242 5.686 -88.642 1.00 92.31 373 THR A CA 1
ATOM 2924 C C . THR A 1 373 ? 38.695 4.933 -87.428 1.00 92.31 373 THR A C 1
ATOM 2926 O O . THR A 1 373 ? 38.984 5.318 -86.297 1.00 92.31 373 THR A O 1
ATOM 2929 N N . GLY A 1 374 ? 38.020 3.797 -87.637 1.00 92.62 374 GLY A N 1
ATOM 2930 C CA . GLY A 1 374 ? 37.521 2.947 -86.552 1.00 92.62 374 GLY A CA 1
ATOM 2931 C C . GLY A 1 374 ? 38.639 2.444 -85.630 1.00 92.62 374 GLY A C 1
ATOM 2932 O O . GLY A 1 374 ? 38.511 2.496 -84.410 1.00 92.62 374 GLY A O 1
ATOM 2933 N N . ARG A 1 375 ? 39.796 2.047 -86.181 1.00 94.81 375 ARG A N 1
ATOM 2934 C CA . ARG A 1 375 ? 40.976 1.668 -85.375 1.00 94.81 375 ARG A CA 1
ATOM 2935 C C . ARG A 1 375 ? 41.546 2.833 -84.563 1.00 94.81 375 ARG A C 1
ATOM 2937 O O . ARG A 1 375 ? 42.028 2.614 -83.454 1.00 94.81 375 ARG A O 1
ATOM 2944 N N . GLN A 1 376 ? 41.544 4.054 -85.101 1.00 94.69 376 GLN A N 1
ATOM 2945 C CA . GLN A 1 376 ? 41.984 5.237 -84.357 1.00 94.69 376 GLN A CA 1
ATOM 2946 C C . GLN A 1 376 ? 41.036 5.526 -83.186 1.00 94.69 376 GLN A C 1
ATOM 2948 O O . GLN A 1 376 ? 41.506 5.706 -82.064 1.00 94.69 376 GLN A O 1
ATOM 2953 N N . MET A 1 377 ? 39.725 5.482 -83.430 1.00 93.75 377 MET A N 1
ATOM 2954 C CA . MET A 1 377 ? 38.699 5.654 -82.400 1.00 93.75 377 MET A CA 1
ATOM 2955 C C . MET A 1 377 ? 38.796 4.587 -81.305 1.00 93.75 377 MET A C 1
ATOM 2957 O O . MET A 1 377 ? 38.745 4.923 -80.126 1.00 93.75 377 MET A O 1
ATOM 2961 N N . GLN A 1 378 ? 39.057 3.323 -81.658 1.00 94.62 378 GLN A N 1
ATOM 2962 C CA . GLN A 1 378 ? 39.311 2.257 -80.678 1.00 94.62 378 GLN A CA 1
ATOM 2963 C C . GLN A 1 378 ? 40.516 2.562 -79.777 1.00 94.62 378 GLN A C 1
ATOM 2965 O O . GLN A 1 378 ? 40.435 2.390 -78.566 1.00 94.62 378 GLN A O 1
ATOM 2970 N N . ARG A 1 379 ? 41.622 3.080 -80.327 1.00 96.19 379 ARG A N 1
ATOM 2971 C CA . ARG A 1 379 ? 42.787 3.469 -79.509 1.00 96.19 379 ARG A CA 1
ATOM 2972 C C . ARG A 1 379 ? 42.472 4.628 -78.567 1.00 96.19 379 ARG A C 1
ATOM 2974 O O . ARG A 1 379 ? 42.983 4.648 -77.448 1.00 96.19 379 ARG A O 1
ATOM 2981 N N . GLU A 1 380 ? 41.672 5.598 -79.014 1.00 95.12 380 GLU A N 1
ATOM 2982 C CA . GLU A 1 380 ? 41.206 6.691 -78.155 1.00 95.12 380 GLU A CA 1
ATOM 2983 C C . GLU A 1 380 ? 40.270 6.187 -77.054 1.00 95.12 380 GLU A C 1
ATOM 2985 O O . GLU A 1 380 ? 40.443 6.586 -75.901 1.00 95.12 380 GLU A O 1
ATOM 2990 N N . ARG A 1 381 ? 39.358 5.258 -77.369 1.00 96.69 381 ARG A N 1
ATOM 2991 C CA . ARG A 1 381 ? 38.518 4.565 -76.383 1.00 96.69 381 ARG A CA 1
ATOM 2992 C C . ARG A 1 381 ? 39.376 3.861 -75.336 1.00 96.69 381 ARG A C 1
ATOM 2994 O O . ARG A 1 381 ? 39.256 4.165 -74.156 1.00 96.69 381 ARG A O 1
ATOM 3001 N N . ASP A 1 382 ? 40.304 3.004 -75.758 1.00 95.94 382 ASP A N 1
ATOM 3002 C CA . ASP A 1 382 ? 41.173 2.241 -74.852 1.00 95.94 382 ASP A CA 1
ATOM 3003 C C . ASP A 1 382 ? 42.088 3.158 -74.014 1.00 95.94 382 ASP A C 1
ATOM 3005 O O . ASP A 1 382 ? 42.539 2.804 -72.922 1.00 95.94 382 ASP A O 1
ATOM 3009 N N . LYS A 1 383 ? 42.422 4.352 -74.523 1.00 96.38 383 LYS A N 1
ATOM 3010 C CA . LYS A 1 383 ? 43.127 5.382 -73.751 1.00 96.38 383 LYS A CA 1
ATOM 3011 C C . LYS A 1 383 ? 42.217 5.974 -72.670 1.00 96.38 383 LYS A C 1
ATOM 3013 O O . LYS A 1 383 ? 42.625 6.000 -71.512 1.00 96.38 383 LYS A O 1
ATOM 3018 N N . LEU A 1 384 ? 41.000 6.394 -73.021 1.00 95.44 384 LEU A N 1
ATOM 3019 C CA . LEU A 1 384 ? 40.032 6.945 -72.065 1.00 95.44 384 LEU A CA 1
ATOM 3020 C C . LEU A 1 384 ? 39.622 5.923 -71.003 1.00 95.44 384 LEU A C 1
ATOM 3022 O O . LEU A 1 384 ? 39.542 6.275 -69.832 1.00 95.44 384 LEU A O 1
ATOM 3026 N N . GLU A 1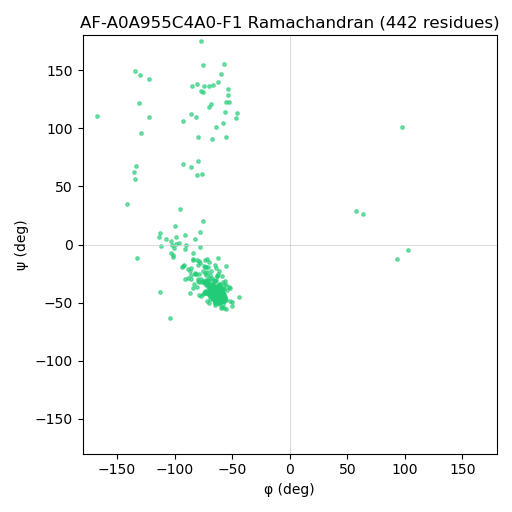 385 ? 39.418 4.659 -71.375 1.00 96.12 385 GLU A N 1
ATOM 3027 C CA . GLU A 1 385 ? 39.114 3.577 -70.432 1.00 96.12 385 GLU A CA 1
ATOM 3028 C C . GLU A 1 385 ? 40.241 3.382 -69.413 1.00 96.12 385 GLU A C 1
ATOM 3030 O O . GLU A 1 385 ? 39.978 3.267 -68.215 1.00 96.12 385 GLU A O 1
ATOM 3035 N N . ARG A 1 386 ? 41.505 3.421 -69.856 1.00 96.69 386 ARG A N 1
ATOM 3036 C CA . ARG A 1 386 ? 42.666 3.364 -68.952 1.00 96.69 386 ARG A CA 1
ATOM 3037 C C . ARG A 1 386 ? 42.751 4.575 -68.023 1.00 96.69 386 ARG A C 1
ATOM 3039 O O . ARG A 1 386 ? 43.138 4.412 -66.870 1.00 96.69 386 ARG A O 1
ATOM 3046 N N . GLU A 1 387 ? 42.387 5.762 -68.501 1.00 94.88 387 GLU A N 1
ATOM 3047 C CA . GLU A 1 387 ? 42.349 6.990 -67.693 1.00 94.88 387 GLU A CA 1
ATOM 3048 C C . GLU A 1 387 ? 41.162 7.025 -66.711 1.00 94.88 387 GLU A C 1
ATOM 3050 O O . GLU A 1 387 ? 41.281 7.599 -65.630 1.00 94.88 387 GLU A O 1
ATOM 3055 N N . LEU A 1 388 ? 40.030 6.404 -67.057 1.00 95.62 388 LEU A N 1
ATOM 3056 C CA . LEU A 1 388 ? 38.835 6.284 -66.210 1.00 95.62 388 LEU A CA 1
ATOM 3057 C C . LEU A 1 388 ? 38.970 5.187 -65.149 1.00 95.62 388 LEU A C 1
ATOM 3059 O O . LEU A 1 388 ? 38.431 5.333 -64.054 1.00 95.62 388 LEU A O 1
ATOM 3063 N N . ALA A 1 389 ? 39.691 4.103 -65.440 1.00 95.88 389 ALA A N 1
ATOM 3064 C CA . ALA A 1 389 ? 39.850 2.965 -64.535 1.00 95.88 389 ALA A CA 1
ATOM 3065 C C . ALA A 1 389 ? 40.273 3.337 -63.093 1.00 95.88 389 ALA A C 1
ATOM 3067 O O . ALA A 1 389 ? 39.610 2.871 -62.160 1.00 95.88 389 ALA A O 1
ATOM 3068 N N . PRO A 1 390 ? 41.315 4.164 -62.849 1.00 95.56 390 PRO A N 1
ATOM 3069 C CA . PRO A 1 390 ? 41.693 4.543 -61.487 1.00 95.56 390 PRO A CA 1
ATOM 3070 C C . PRO A 1 390 ? 40.632 5.409 -60.791 1.00 95.56 390 PRO A C 1
ATOM 3072 O O . PRO A 1 390 ? 40.375 5.181 -59.613 1.00 95.56 390 PRO A O 1
ATOM 3075 N N . VAL A 1 391 ? 39.973 6.322 -61.517 1.00 95.25 391 VAL A N 1
ATOM 3076 C CA . VAL A 1 391 ? 38.899 7.199 -61.001 1.00 95.25 391 VAL A CA 1
ATOM 3077 C C . VAL A 1 391 ? 37.690 6.370 -60.563 1.00 95.25 391 VAL A C 1
ATOM 3079 O O . VAL A 1 391 ? 37.163 6.554 -59.469 1.00 95.25 391 VAL A O 1
ATOM 3082 N N . VAL A 1 392 ? 37.279 5.400 -61.386 1.00 95.00 392 VAL A N 1
ATOM 3083 C CA . VAL A 1 392 ? 36.171 4.485 -61.068 1.00 95.00 392 VAL A CA 1
ATOM 3084 C C . VAL A 1 392 ? 36.516 3.592 -59.877 1.00 95.00 392 VAL A C 1
ATOM 3086 O O . VAL A 1 392 ? 35.653 3.331 -59.039 1.00 95.00 392 VAL A O 1
ATOM 3089 N N . ARG A 1 393 ? 37.763 3.115 -59.780 1.00 97.06 393 ARG A N 1
ATOM 3090 C CA . ARG A 1 393 ? 38.208 2.302 -58.642 1.00 97.06 393 ARG A CA 1
ATOM 3091 C C . ARG A 1 393 ? 38.185 3.105 -57.340 1.00 97.06 393 ARG A C 1
ATOM 3093 O O . ARG A 1 393 ? 37.585 2.638 -56.378 1.00 97.06 393 ARG A O 1
ATOM 3100 N N . GLU A 1 394 ? 38.771 4.302 -57.334 1.00 96.19 394 GLU A N 1
ATOM 3101 C CA . GLU A 1 394 ? 38.758 5.203 -56.172 1.00 96.19 394 GLU A CA 1
ATOM 3102 C C . GLU A 1 394 ? 37.319 5.562 -55.771 1.00 96.19 394 GLU A C 1
ATOM 3104 O O . GLU A 1 394 ? 36.967 5.495 -54.595 1.00 96.19 394 GLU A O 1
ATOM 3109 N N . GLY A 1 395 ? 36.453 5.843 -56.752 1.00 96.25 395 GLY A N 1
ATOM 3110 C CA . GLY A 1 395 ? 35.034 6.100 -56.517 1.00 96.25 395 GLY A CA 1
ATOM 3111 C C . GLY A 1 395 ? 34.336 4.933 -55.814 1.00 96.25 395 GLY A C 1
ATOM 3112 O O . GLY A 1 395 ? 33.687 5.130 -54.793 1.00 96.25 395 GLY A O 1
ATOM 3113 N N . ARG A 1 396 ? 34.534 3.696 -56.284 1.00 96.25 396 ARG A N 1
ATOM 3114 C CA . ARG A 1 396 ? 33.957 2.503 -55.636 1.00 96.25 396 ARG A CA 1
ATOM 3115 C C . ARG A 1 396 ? 34.474 2.293 -54.212 1.00 96.25 396 ARG A C 1
ATOM 3117 O O . ARG A 1 396 ? 33.707 1.897 -53.338 1.00 96.25 396 ARG A O 1
ATOM 3124 N N . GLU A 1 397 ? 35.759 2.543 -53.971 1.00 97.06 397 GLU A N 1
ATOM 3125 C CA . GLU A 1 397 ? 36.359 2.432 -52.636 1.00 97.06 397 GLU A CA 1
ATOM 3126 C C . GLU A 1 397 ? 35.770 3.468 -51.667 1.00 97.06 397 GLU A C 1
ATOM 3128 O O . GLU A 1 397 ? 35.408 3.131 -50.535 1.00 97.06 397 GLU A O 1
ATOM 3133 N N . LEU A 1 398 ? 35.607 4.714 -52.117 1.00 95.69 398 LEU A N 1
ATOM 3134 C CA . LEU A 1 398 ? 34.994 5.779 -51.325 1.00 95.69 398 LEU A CA 1
ATOM 3135 C C . LEU A 1 398 ? 33.495 5.562 -51.107 1.00 95.69 398 LEU A C 1
ATOM 3137 O O . LEU A 1 398 ? 33.016 5.807 -50.002 1.00 95.69 398 LEU A O 1
ATOM 3141 N N . GLU A 1 399 ? 32.759 5.061 -52.102 1.00 95.19 399 GLU A N 1
ATOM 3142 C CA . GLU A 1 399 ? 31.350 4.672 -51.952 1.00 95.19 399 GLU A CA 1
ATOM 3143 C C . GLU A 1 399 ? 31.193 3.565 -50.907 1.00 95.19 399 GLU A C 1
ATOM 3145 O O . GLU A 1 399 ? 30.355 3.677 -50.012 1.00 95.19 399 GLU A O 1
ATOM 3150 N N . ALA A 1 400 ? 32.036 2.528 -50.964 1.00 96.38 400 ALA A N 1
ATOM 3151 C CA . ALA A 1 400 ? 32.037 1.457 -49.973 1.00 96.38 400 ALA A CA 1
ATOM 3152 C C . ALA A 1 400 ? 32.365 1.985 -48.566 1.00 96.38 400 ALA A C 1
ATOM 3154 O O . ALA A 1 400 ? 31.694 1.624 -47.594 1.00 96.38 400 ALA A O 1
ATOM 3155 N N . LYS A 1 401 ? 33.350 2.888 -48.449 1.00 95.81 401 LYS A N 1
ATOM 3156 C CA . LYS A 1 401 ? 33.695 3.543 -47.179 1.00 95.81 401 LYS A CA 1
ATOM 3157 C C . LYS A 1 401 ? 32.534 4.387 -46.644 1.00 95.81 401 LYS A C 1
ATOM 3159 O O . LYS A 1 401 ? 32.168 4.246 -45.479 1.00 95.81 401 LYS A O 1
ATOM 3164 N N . ALA A 1 402 ? 31.936 5.233 -47.481 1.00 95.31 402 ALA A N 1
ATOM 3165 C CA . ALA A 1 402 ? 30.810 6.084 -47.109 1.00 95.31 402 ALA A CA 1
ATOM 3166 C C . ALA A 1 402 ? 29.591 5.250 -46.688 1.00 95.31 402 ALA A C 1
ATOM 3168 O O . ALA A 1 402 ? 28.965 5.554 -45.674 1.00 95.31 402 ALA A O 1
ATOM 3169 N N . ALA A 1 403 ? 29.289 4.166 -47.408 1.00 95.62 403 ALA A N 1
ATOM 3170 C CA . ALA A 1 403 ? 28.231 3.229 -47.042 1.00 95.62 403 ALA A CA 1
ATOM 3171 C C . ALA A 1 403 ? 28.495 2.571 -45.677 1.00 95.62 403 ALA A C 1
ATOM 3173 O O . ALA A 1 403 ? 27.585 2.494 -44.851 1.00 95.62 403 ALA A O 1
ATOM 3174 N N . GLY A 1 404 ? 29.739 2.161 -45.404 1.00 96.81 404 GLY A N 1
ATOM 3175 C CA . GLY A 1 404 ? 30.139 1.620 -44.103 1.00 96.81 404 GLY A CA 1
ATOM 3176 C C . GLY A 1 404 ? 29.950 2.621 -42.957 1.00 96.81 404 GLY A C 1
ATOM 3177 O O . GLY A 1 404 ? 29.358 2.281 -41.934 1.00 96.81 404 GLY A O 1
ATOM 3178 N N . LEU A 1 405 ? 30.377 3.873 -43.142 1.00 96.38 405 LEU A N 1
ATOM 3179 C CA . LEU A 1 405 ? 30.191 4.946 -42.155 1.00 96.38 405 LEU A CA 1
ATOM 3180 C C . LEU A 1 405 ? 28.705 5.270 -41.925 1.00 96.38 405 LEU A C 1
ATOM 3182 O O . LEU A 1 405 ? 28.272 5.426 -40.781 1.00 96.38 405 LEU A O 1
ATOM 3186 N N . TRP A 1 406 ? 27.894 5.300 -42.987 1.00 95.12 406 TRP A N 1
ATOM 3187 C CA . TRP A 1 406 ? 26.439 5.455 -42.879 1.00 95.12 406 TRP A CA 1
ATOM 3188 C C . TRP A 1 406 ? 25.789 4.313 -42.096 1.00 95.12 406 TRP A C 1
ATOM 3190 O O . TRP A 1 406 ? 24.949 4.560 -41.229 1.00 95.12 406 TRP A O 1
ATOM 3200 N N . GLN A 1 407 ? 26.189 3.067 -42.352 1.00 96.94 407 GLN A N 1
ATOM 3201 C CA . GLN A 1 407 ? 25.694 1.916 -41.597 1.00 96.94 407 GLN A CA 1
ATOM 3202 C C . GLN A 1 407 ? 26.083 1.999 -40.118 1.00 96.94 407 GLN A C 1
ATOM 3204 O O . GLN A 1 407 ? 25.240 1.752 -39.254 1.00 96.94 407 GLN A O 1
ATOM 3209 N N . GLN A 1 408 ? 27.318 2.406 -39.808 1.00 96.69 408 GLN A N 1
ATOM 3210 C CA . GLN A 1 408 ? 27.760 2.625 -38.427 1.00 96.69 408 GLN A CA 1
ATOM 3211 C C . GLN A 1 408 ? 26.942 3.716 -37.732 1.00 96.69 408 GLN A C 1
ATOM 3213 O O . GLN A 1 408 ? 26.531 3.534 -36.585 1.00 96.69 408 GLN A O 1
ATOM 3218 N N . ARG A 1 409 ? 26.641 4.813 -38.436 1.00 96.94 409 ARG A N 1
ATOM 3219 C CA . ARG A 1 409 ? 25.781 5.889 -37.934 1.00 96.94 409 ARG A CA 1
ATOM 3220 C C . ARG A 1 409 ? 24.396 5.367 -37.560 1.00 96.94 409 ARG A C 1
ATOM 3222 O O . ARG A 1 409 ? 23.955 5.589 -36.436 1.00 96.94 409 ARG A O 1
ATOM 3229 N N . ILE A 1 410 ? 23.744 4.643 -38.472 1.00 96.12 410 ILE A N 1
ATOM 3230 C CA . ILE A 1 410 ? 22.406 4.066 -38.257 1.00 96.12 410 ILE A CA 1
ATOM 3231 C C . ILE A 1 410 ? 22.421 3.074 -37.085 1.00 96.12 410 ILE A C 1
ATOM 3233 O O . ILE A 1 410 ? 21.531 3.094 -36.231 1.00 96.12 410 ILE A O 1
ATOM 3237 N N . ALA A 1 411 ? 23.443 2.219 -37.011 1.00 96.25 411 ALA A N 1
ATOM 3238 C CA . ALA A 1 411 ? 23.587 1.251 -35.929 1.00 96.25 411 ALA A CA 1
ATOM 3239 C C . ALA A 1 411 ? 23.777 1.938 -34.566 1.00 96.25 411 ALA A C 1
ATOM 3241 O O . ALA A 1 411 ? 23.146 1.542 -33.583 1.00 96.25 411 ALA A O 1
ATOM 3242 N N . ALA A 1 412 ? 24.595 2.993 -34.502 1.00 95.44 412 ALA A N 1
ATOM 3243 C CA . ALA A 1 412 ? 24.816 3.760 -33.281 1.00 95.44 412 ALA A CA 1
ATOM 3244 C C . ALA A 1 412 ? 23.546 4.484 -32.813 1.00 95.44 412 ALA A C 1
ATOM 3246 O O . ALA A 1 412 ? 23.209 4.415 -31.628 1.00 95.44 412 ALA A O 1
ATOM 3247 N N . THR A 1 413 ? 22.793 5.110 -33.726 1.00 96.31 413 THR A N 1
ATOM 3248 C CA . THR A 1 413 ? 21.512 5.752 -33.386 1.00 96.31 413 THR A CA 1
ATOM 3249 C C . THR A 1 413 ? 20.481 4.735 -32.905 1.00 96.31 413 THR A C 1
ATOM 3251 O O . THR A 1 413 ? 19.835 4.960 -31.884 1.00 96.31 413 THR A O 1
ATOM 3254 N N . ALA A 1 414 ? 20.374 3.577 -33.566 1.00 96.94 414 ALA A N 1
ATOM 3255 C CA . ALA A 1 414 ? 19.453 2.517 -33.158 1.00 96.94 414 ALA A CA 1
ATOM 3256 C C . ALA A 1 414 ? 19.806 1.945 -31.772 1.00 96.94 414 ALA A C 1
ATOM 3258 O O . ALA A 1 414 ? 18.918 1.698 -30.950 1.00 96.94 414 ALA A O 1
ATOM 3259 N N . LYS A 1 415 ? 21.104 1.768 -31.485 1.00 96.25 415 LYS A N 1
ATOM 3260 C CA . LYS A 1 415 ? 21.587 1.336 -30.167 1.00 96.25 415 LYS A CA 1
ATOM 3261 C C . LYS A 1 415 ? 21.235 2.357 -29.082 1.00 96.25 415 LYS A C 1
ATOM 3263 O O . LYS A 1 415 ? 20.643 1.974 -28.072 1.00 96.25 415 LYS A O 1
ATOM 3268 N N . TYR A 1 416 ? 21.528 3.640 -29.312 1.00 97.00 416 TYR A N 1
ATOM 3269 C CA .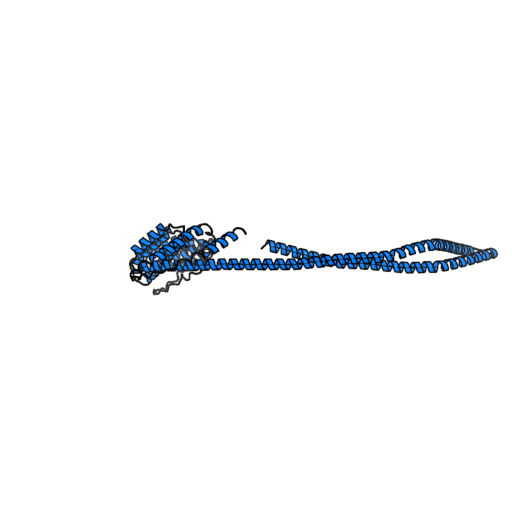 TYR A 1 416 ? 21.161 4.720 -28.393 1.00 97.00 416 TYR A CA 1
ATOM 3270 C C . TYR A 1 416 ? 19.655 4.750 -28.132 1.00 97.00 416 TYR A C 1
ATOM 3272 O O . TYR A 1 416 ? 19.238 4.798 -26.980 1.00 97.00 416 TYR A O 1
ATOM 3280 N N . GLU A 1 417 ? 18.823 4.686 -29.174 1.00 96.56 417 GLU A N 1
ATOM 3281 C CA . GLU A 1 417 ? 17.370 4.720 -29.003 1.00 96.56 417 GLU A CA 1
ATOM 3282 C C . GLU A 1 417 ? 16.866 3.572 -28.130 1.00 96.56 417 GLU A C 1
ATOM 3284 O O . GLU A 1 417 ? 15.984 3.771 -27.291 1.00 96.56 417 GLU A O 1
ATOM 3289 N N . LYS A 1 418 ? 17.421 2.370 -28.312 1.00 97.69 418 LYS A N 1
ATOM 3290 C CA . LYS A 1 418 ? 17.067 1.199 -27.510 1.00 97.69 418 LYS A CA 1
ATOM 3291 C C . LYS A 1 418 ? 17.435 1.399 -26.038 1.00 97.69 418 LYS A C 1
ATOM 3293 O O . LYS A 1 418 ? 16.591 1.178 -25.170 1.00 97.69 418 LYS A O 1
ATOM 3298 N N . GLU A 1 419 ? 18.665 1.824 -25.759 1.00 96.69 419 GLU A N 1
ATOM 3299 C CA . GLU A 1 419 ? 19.166 2.023 -24.393 1.00 96.69 419 GLU A CA 1
ATOM 3300 C C . GLU A 1 419 ? 18.481 3.215 -23.703 1.00 96.69 419 GLU A C 1
ATOM 3302 O O . GLU A 1 419 ? 18.012 3.091 -22.572 1.00 96.69 419 GLU A O 1
ATOM 3307 N N . SER A 1 420 ? 18.301 4.332 -24.411 1.00 96.12 420 SER A N 1
ATOM 3308 C CA . SER A 1 420 ? 17.585 5.518 -23.929 1.00 96.12 420 SER A CA 1
ATOM 3309 C C . SER A 1 420 ? 16.120 5.210 -23.594 1.00 96.12 420 SER A C 1
ATOM 3311 O O . SER A 1 420 ? 15.632 5.607 -22.532 1.00 96.12 420 SER A O 1
ATOM 3313 N N . LYS A 1 421 ? 15.415 4.434 -24.436 1.00 97.25 421 LYS A N 1
ATOM 3314 C CA . LYS A 1 421 ? 14.047 3.965 -24.140 1.00 97.25 421 LYS A CA 1
ATOM 3315 C C . LYS A 1 421 ? 14.004 3.067 -22.904 1.00 97.25 421 LYS A C 1
ATOM 3317 O O . LYS A 1 421 ? 13.061 3.181 -22.123 1.00 97.25 421 LYS A O 1
ATOM 3322 N N . ALA A 1 422 ? 14.989 2.188 -22.713 1.00 96.94 422 ALA A N 1
ATOM 3323 C CA . ALA A 1 422 ? 15.061 1.332 -21.529 1.00 96.94 422 ALA A CA 1
ATOM 3324 C C . ALA A 1 422 ? 15.267 2.161 -20.248 1.00 96.94 422 ALA A C 1
ATOM 3326 O O . ALA A 1 422 ? 14.470 2.042 -19.319 1.00 96.94 422 ALA A O 1
ATOM 3327 N N . LEU A 1 423 ? 16.247 3.071 -20.236 1.00 95.56 423 LEU A N 1
ATOM 3328 C CA . LEU A 1 423 ? 16.511 3.962 -19.098 1.00 95.56 423 LEU A CA 1
ATOM 3329 C C . LEU A 1 423 ? 15.315 4.874 -18.787 1.00 95.56 423 LEU A C 1
ATOM 3331 O O . LEU A 1 423 ? 14.945 5.035 -17.626 1.00 95.56 423 LEU A O 1
ATOM 3335 N N . SER A 1 424 ? 14.652 5.410 -19.816 1.00 95.38 424 SER A N 1
ATOM 3336 C CA . SER A 1 424 ? 13.457 6.251 -19.651 1.00 95.38 424 SER A CA 1
ATOM 3337 C C . SER A 1 424 ? 12.296 5.493 -19.004 1.00 95.38 424 SER A C 1
ATOM 3339 O O . SER A 1 424 ? 11.570 6.054 -18.184 1.00 95.38 424 SER A O 1
ATOM 3341 N N . ARG A 1 425 ? 12.115 4.207 -19.344 1.00 97.44 425 ARG A N 1
ATOM 3342 C CA . ARG A 1 425 ? 11.109 3.347 -18.699 1.00 97.44 425 ARG A CA 1
ATOM 3343 C C . ARG A 1 425 ? 11.441 3.112 -17.230 1.00 97.44 425 ARG A C 1
ATOM 3345 O O . ARG A 1 425 ? 10.545 3.246 -16.402 1.00 97.44 425 ARG A O 1
ATOM 3352 N N . SER A 1 426 ? 12.699 2.818 -16.907 1.00 95.12 426 SER A N 1
ATOM 3353 C CA . SER A 1 426 ? 13.138 2.654 -15.516 1.00 95.12 426 SER A CA 1
ATOM 3354 C C . SER A 1 426 ? 12.909 3.931 -14.704 1.00 95.12 426 SER A C 1
ATOM 3356 O O . SER A 1 426 ? 12.309 3.879 -13.637 1.00 95.12 426 SER A O 1
ATOM 3358 N N . LEU A 1 427 ? 13.255 5.098 -15.253 1.00 95.94 427 LEU A N 1
ATOM 3359 C CA . LEU A 1 427 ? 13.025 6.391 -14.601 1.00 95.94 427 LEU A CA 1
ATOM 3360 C C . LEU A 1 427 ? 11.528 6.683 -14.395 1.00 95.94 427 LEU A C 1
ATOM 3362 O O . LEU A 1 427 ? 11.133 7.223 -13.363 1.00 95.94 427 LEU A O 1
ATOM 3366 N N . ALA A 1 428 ? 10.669 6.286 -15.338 1.00 95.81 428 ALA A N 1
ATOM 3367 C CA . ALA A 1 428 ? 9.220 6.392 -15.173 1.00 95.81 428 ALA A CA 1
ATOM 3368 C C . ALA A 1 428 ? 8.677 5.468 -14.065 1.00 95.81 428 ALA A C 1
ATOM 3370 O O . ALA A 1 428 ? 7.744 5.856 -13.363 1.00 95.81 428 ALA A O 1
ATOM 3371 N N . LEU A 1 429 ? 9.246 4.269 -13.889 1.00 96.81 429 LEU A N 1
ATOM 3372 C CA . LEU A 1 429 ? 8.887 3.366 -12.789 1.00 96.81 429 LEU A CA 1
ATOM 3373 C C . LEU A 1 429 ? 9.301 3.943 -11.431 1.00 96.81 429 LEU A C 1
ATOM 3375 O O . LEU A 1 429 ? 8.483 3.956 -10.516 1.00 96.81 429 LEU A O 1
ATOM 3379 N N . ILE A 1 430 ? 10.510 4.498 -11.327 1.00 95.19 430 ILE A N 1
ATOM 3380 C CA . ILE A 1 430 ? 10.996 5.153 -10.103 1.00 95.19 430 ILE A CA 1
ATOM 3381 C C . ILE A 1 430 ? 10.103 6.342 -9.729 1.00 95.19 430 ILE A C 1
ATOM 3383 O O . ILE A 1 430 ? 9.654 6.434 -8.592 1.00 95.19 430 ILE A O 1
ATOM 3387 N N . LYS A 1 431 ? 9.724 7.191 -10.695 1.00 94.94 431 LYS A N 1
ATOM 3388 C CA . LYS A 1 431 ? 8.770 8.294 -10.456 1.00 94.94 431 LYS A CA 1
ATOM 3389 C C . LYS A 1 431 ? 7.396 7.817 -9.981 1.00 94.94 431 LYS A C 1
ATOM 3391 O O . LYS A 1 431 ? 6.740 8.494 -9.195 1.00 94.94 431 LYS A O 1
ATOM 3396 N N . ARG A 1 432 ? 6.931 6.656 -10.458 1.00 96.38 432 ARG A N 1
ATOM 3397 C CA . ARG A 1 432 ? 5.693 6.049 -9.949 1.00 96.38 432 ARG A CA 1
ATOM 3398 C C . ARG A 1 432 ? 5.867 5.578 -8.509 1.00 96.38 432 ARG A C 1
ATOM 3400 O O . ARG A 1 432 ? 4.974 5.849 -7.712 1.00 96.38 432 ARG A O 1
ATOM 3407 N N . LYS A 1 433 ? 6.990 4.929 -8.179 1.00 95.62 433 LYS A N 1
ATOM 3408 C CA . LYS A 1 433 ? 7.302 4.521 -6.801 1.00 95.62 433 LYS A CA 1
ATOM 3409 C C . LYS A 1 433 ? 7.335 5.738 -5.869 1.00 95.62 433 LYS A C 1
ATOM 3411 O O . LYS A 1 433 ? 6.643 5.729 -4.861 1.00 95.62 433 LYS A O 1
ATOM 3416 N N . ASP A 1 434 ? 8.004 6.819 -6.265 1.00 95.38 434 ASP A N 1
ATOM 3417 C CA . ASP A 1 434 ? 8.018 8.082 -5.513 1.00 95.38 434 ASP A CA 1
ATOM 3418 C C . ASP A 1 434 ? 6.599 8.627 -5.264 1.00 95.38 434 ASP A C 1
ATOM 3420 O O . ASP A 1 434 ? 6.212 8.906 -4.133 1.00 95.38 434 ASP A O 1
ATOM 3424 N N . SER A 1 435 ? 5.747 8.652 -6.298 1.00 95.00 435 SER A N 1
ATOM 3425 C CA . SER A 1 435 ? 4.349 9.080 -6.138 1.00 95.00 435 SER A CA 1
ATOM 3426 C C . SER A 1 435 ? 3.518 8.175 -5.216 1.00 95.00 435 SER A C 1
ATOM 3428 O O . SER A 1 435 ? 2.576 8.643 -4.577 1.00 95.00 435 SER A O 1
ATOM 3430 N N . GLN A 1 436 ? 3.836 6.877 -5.150 1.00 95.25 436 GLN A N 1
ATOM 3431 C CA . GLN A 1 436 ? 3.192 5.940 -4.229 1.00 95.25 436 GLN A CA 1
ATOM 3432 C C . GLN A 1 436 ? 3.643 6.193 -2.790 1.00 95.25 436 GLN A C 1
ATOM 3434 O O . GLN A 1 436 ? 2.790 6.208 -1.906 1.00 95.25 436 GLN A O 1
ATOM 3439 N N . LEU A 1 437 ? 4.935 6.459 -2.575 1.00 93.44 437 LEU A N 1
ATOM 3440 C CA . LEU A 1 437 ? 5.479 6.839 -1.271 1.00 93.44 437 LEU A CA 1
ATOM 3441 C C . LEU A 1 437 ? 4.863 8.153 -0.771 1.00 93.44 437 LEU A C 1
ATOM 3443 O O . LEU A 1 437 ? 4.461 8.226 0.383 1.00 93.44 437 LEU A O 1
ATOM 3447 N N . SER A 1 438 ? 4.658 9.146 -1.645 1.00 92.81 438 SER A N 1
ATOM 3448 C CA . SER A 1 438 ? 3.940 10.381 -1.282 1.00 92.81 438 SER A CA 1
ATOM 3449 C C . SER A 1 438 ? 2.502 10.143 -0.841 1.00 92.81 438 SER A C 1
ATOM 3451 O O . SER A 1 438 ? 2.059 10.715 0.145 1.00 92.81 438 SER A O 1
ATOM 3453 N N . ARG A 1 439 ? 1.774 9.250 -1.517 1.00 95.88 439 ARG A N 1
ATOM 3454 C CA . ARG A 1 439 ? 0.412 8.884 -1.095 1.00 95.88 439 ARG A CA 1
ATOM 3455 C C . ARG A 1 439 ? 0.391 8.067 0.192 1.00 95.88 439 ARG A C 1
ATOM 3457 O O . ARG A 1 439 ? -0.622 8.077 0.881 1.00 95.88 439 ARG A O 1
ATOM 3464 N N . ALA A 1 440 ? 1.439 7.292 0.465 1.00 91.81 440 ALA A N 1
ATOM 3465 C CA . ALA A 1 440 ? 1.573 6.567 1.721 1.00 91.81 440 ALA A CA 1
ATOM 3466 C C . ALA A 1 440 ? 1.820 7.546 2.875 1.00 91.81 440 ALA A C 1
ATOM 3468 O O . ALA A 1 440 ? 1.161 7.432 3.900 1.00 91.81 440 ALA A O 1
ATOM 3469 N N . GLU A 1 441 ? 2.675 8.547 2.665 1.00 90.88 441 GLU A N 1
ATOM 3470 C CA . GLU A 1 441 ? 2.927 9.625 3.624 1.00 90.88 441 GLU A CA 1
ATOM 3471 C C . GLU A 1 441 ? 1.673 10.466 3.901 1.00 90.88 441 GLU A C 1
ATOM 3473 O O . GLU A 1 441 ? 1.382 10.735 5.053 1.00 90.88 441 GLU A O 1
ATOM 3478 N N . GLU A 1 442 ? 0.878 10.810 2.880 1.00 93.44 442 GLU A N 1
ATOM 3479 C CA . GLU A 1 442 ? -0.391 11.546 3.051 1.00 93.44 442 GLU A CA 1
ATOM 3480 C C . GLU A 1 442 ? -1.471 10.773 3.835 1.00 93.44 442 GLU A C 1
ATOM 3482 O O . GLU A 1 442 ? -2.467 11.363 4.255 1.00 93.44 442 GLU A O 1
ATOM 3487 N N . ARG A 1 443 ? -1.335 9.447 3.965 1.00 91.44 443 ARG A N 1
ATOM 3488 C CA . ARG A 1 443 ? -2.286 8.590 4.695 1.00 91.44 443 ARG A CA 1
ATOM 3489 C C . ARG A 1 443 ? -1.912 8.385 6.160 1.00 91.44 443 ARG A C 1
ATOM 3491 O O . ARG A 1 443 ? -2.768 7.905 6.905 1.00 91.44 443 ARG A O 1
ATOM 3498 N N . LEU A 1 444 ? -0.662 8.665 6.521 1.00 86.06 444 LEU A N 1
ATOM 3499 C CA . LEU A 1 444 ? -0.180 8.689 7.901 1.00 86.06 444 LEU A CA 1
ATOM 3500 C C . LEU A 1 444 ? -0.538 10.036 8.531 1.00 86.06 444 LEU A C 1
ATOM 3502 O O . LEU A 1 444 ? -0.916 10.021 9.722 1.00 86.06 444 LEU A O 1
#

pLDDT: mean 82.36, std 22.48, range [26.81, 98.19]

Nearest PDB structures (foldseek):
  5y05-assembly1_A  TM=4.833E-01  e=1.593E+00  Mycolicibacterium smegmatis MC2 155
  8to0-assembly1_GX  TM=2.238E-01  e=7.303E+00  Mus musculus

Mean predicted aligned error: 15.04 Å

Radius of gyration: 56.29 Å; Cα contacts (8 Å, |Δi|>4): 272; chains: 1; bounding box: 94×64×180 Å

Solvent-accessible surface area (backbone atoms only — not comparable to full-atom values): 24612 Å² total; per-residue (Å²): 117,80,74,62,61,63,60,58,59,65,57,57,69,61,62,70,74,70,77,81,78,76,84,82,85,79,93,72,88,81,70,89,80,70,81,83,72,62,70,64,60,57,57,57,54,52,53,53,53,50,54,60,51,55,69,62,58,78,76,78,56,82,65,69,58,58,53,53,54,53,52,57,60,65,75,67,58,78,76,84,58,82,74,85,72,90,60,98,64,86,72,76,74,59,66,61,21,54,52,30,39,70,42,17,66,54,97,45,70,69,24,42,52,51,17,51,55,51,38,71,74,40,80,83,41,58,58,28,25,51,34,46,22,54,36,23,51,74,69,68,35,40,70,61,17,47,53,26,30,53,55,31,31,71,77,36,73,87,52,60,66,50,56,54,53,40,42,50,42,27,51,74,66,63,40,49,74,60,27,54,53,47,51,44,56,52,47,53,61,42,46,81,53,71,82,44,70,65,44,32,52,52,28,18,51,50,16,30,58,52,33,46,56,60,59,84,40,60,84,80,58,58,69,67,59,52,53,52,50,50,51,55,42,48,73,66,26,52,72,70,39,31,50,28,17,53,47,24,19,52,52,44,50,51,55,49,50,54,51,49,53,52,48,54,51,51,50,53,49,52,51,51,53,52,49,50,53,52,52,50,52,50,50,53,51,52,51,53,48,52,53,49,50,56,52,47,51,54,52,51,52,51,50,52,50,54,51,53,51,49,52,54,51,50,53,52,48,50,65,58,39,49,60,42,51,56,49,43,53,50,47,49,62,64,43,47,64,56,52,51,52,45,53,51,47,51,50,54,44,48,53,50,50,55,53,59,73,70,59,61,91,88,47,56,75,58,49,55,51,49,53,50,52,43,53,52,46,48,53,52,43,57,49,50,51,62,66,44,48,62,53,55,50,54,41,52,53,36,50,52,50,46,52,52,51,51,50,51,50,53,51,50,52,54,51,49,51,53,52,50,52,50,51,52,51,52,47,53,50,46,54,50,50,54,56,49,50,52,55,52,59,75,72,108

Foldseek 3Di:
DVVVVVVVVVVVVVVVVPVPPDDDDDDDDDDPPPPPPPPVVVVVVVVVVVVVVVVVVVPPDPPPVLVVCVVVVPPPDPPVPPDPPPDPDPPPPPPLLVVLCVQQVDLDPRSLVVSVVSCVVPLLDLSSLCSNLVSCVNNVVLVSNLVSLVSNCVNPVPDDVSLVSNLVSCVSVVVVVVSLVSLLVLLLVLQVPPDDPVSLVVLLVSLLSLLCCPPSVPPSDDPVVSVVSLVSSLVNHDPSSNVSSPNSNVVNNVVVVVVVVVVVVVVVVVVVVVVVVVVVLVVVLVVVLVVLVVVLVVLVVVLVVLVVVLVVLVVVLCVVLVVLVVLLVVLCVVCVVLVVLLVVLVVLLVVLVVVLVPDDPVPVVVNVVSVVVSVVSVVVNVVSCVVNVVSVVSNVVSVVVNVVSVVVSVVSVVVSVVVSVVSVVVSVVSVVVSVVSVVVVVVD

Sequence (444 aa):
MILAVRNSEMAMCRASNLASMMGESPMVEIDSSFRLRNTGWLFARETTRLALFRRHWALTQNLIFRAAVFLAGFISLPFFSPARTTLGEEPAKSTAAVRLLEAGWELSLPSYEAALAMFRAAPTDPSASYAMTLVAVRHRRYDDAEEALHQLINLRSQAWQPQEDLLWVLIAKRDYPAALLKIQELMLRLGDKPGEAESLDRGRILGRMFAYLEAPAEGEISDNSLALREEEILTAAPDQLGKSFSQGRVELIVEFADRIDDFEHNEKQAAVERAEASNSTQREIAEERSEVGSEADKLSVRLNELKTDLQTLLSKLDAELKPAADRLEELKTEAAPKLAKLRDINKEIDDIGDILASLDDGERGRAGRLLNTGRQMQRERDKLERELAPVVREGRELEAKAAGLWQQRIAATAKYEKESKALSRSLALIKRKDSQLSRAEERL

Secondary structure (DSSP, 8-state):
-HHHHHHHHHHHHHHTTSSSS----------TTTTSSSSHHHHHHHHHHHHHHHHHHTTT-TTHHHHHHHHHHHHS-----------SS-----HHHHHHHHHH-SSSHHHHHHHHHHHHH-TT-HHHHHHHHHHHHHTT-HHHHHHHHHHHHHHTTT-SHHHHHHHHHHHHHT-HHHHHHHHHHHHHHHTTSTT-HHHHHHHHHHHHHHHHHHTTTBTTB-HHHHHHHHHHHHHHS-HHHHHHHHHHHHHHHHHHHHHHHHHHHHHHHHHHHHHHHHHHHHHHHHHHHHHHHHHHHHHHHHHHHHHHHHHHHHHHHHHHHHHHHHHHHHHHHHHHHHHHHHHHHHHHHHHHHHHHHT--TT-HHHHHHHHHHHHHHHHHHHHHHHHHHHHHHHHHHHHHHHHHHHHHHHHHHHHHHHHHHHHHHHHHHHHHHHHHHHHHHTT-